Protein AF-A0A2P4S9U7-F1 (afdb_monomer_lite)

Structure (mmCIF, N/CA/C/O backbone):
data_AF-A0A2P4S9U7-F1
#
_entry.id   AF-A0A2P4S9U7-F1
#
loop_
_atom_site.group_PDB
_atom_site.id
_atom_site.type_symbol
_atom_site.label_atom_id
_atom_site.label_alt_id
_atom_site.label_comp_id
_atom_site.label_asym_id
_atom_site.label_entity_id
_atom_site.label_seq_id
_atom_site.pdbx_PDB_ins_code
_atom_site.Cartn_x
_atom_site.Cartn_y
_atom_site.Cartn_z
_atom_site.occupancy
_atom_site.B_iso_or_equiv
_atom_site.auth_seq_id
_atom_site.auth_comp_id
_atom_site.auth_asym_id
_atom_site.auth_atom_id
_atom_site.pdbx_PDB_model_num
ATOM 1 N N . VAL A 1 1 ? 6.142 39.544 -78.683 1.00 61.78 1 VAL A N 1
ATOM 2 C CA . VAL A 1 1 ? 6.592 38.130 -78.631 1.00 61.78 1 VAL A CA 1
ATOM 3 C C . VAL A 1 1 ? 5.536 37.323 -77.888 1.00 61.78 1 VAL A C 1
ATOM 5 O O . VAL A 1 1 ? 4.936 37.855 -76.964 1.00 61.78 1 VAL A O 1
ATOM 8 N N . SER A 1 2 ? 5.211 36.110 -78.340 1.00 65.00 2 SER A N 1
ATOM 9 C CA . SER A 1 2 ? 4.238 35.249 -77.653 1.00 65.00 2 SER A CA 1
ATOM 10 C C . SER A 1 2 ? 4.786 34.786 -76.306 1.00 65.00 2 SER A C 1
ATOM 12 O O . SER A 1 2 ? 5.910 34.309 -76.278 1.00 65.00 2 SER A O 1
ATOM 14 N N . ALA A 1 3 ? 4.012 34.885 -75.218 1.00 68.19 3 ALA A N 1
ATOM 15 C CA . ALA A 1 3 ? 4.440 34.397 -73.903 1.00 68.19 3 ALA A CA 1
ATOM 16 C C . ALA A 1 3 ? 4.827 32.900 -73.924 1.00 68.19 3 ALA A C 1
ATOM 18 O O . ALA A 1 3 ? 5.807 32.520 -73.300 1.00 68.19 3 ALA A O 1
ATOM 19 N N . CYS A 1 4 ? 4.159 32.076 -74.745 1.00 73.50 4 CYS A N 1
ATOM 20 C CA . CYS A 1 4 ? 4.513 30.661 -74.937 1.00 73.50 4 CYS A CA 1
ATOM 21 C C . CYS A 1 4 ? 5.803 30.421 -75.744 1.00 73.50 4 CYS A C 1
ATOM 23 O O . CYS A 1 4 ? 6.251 29.287 -75.830 1.00 73.50 4 CYS A O 1
ATOM 25 N N . ALA A 1 5 ? 6.407 31.450 -76.351 1.00 74.81 5 ALA A N 1
ATOM 26 C CA . ALA A 1 5 ? 7.703 31.310 -77.026 1.00 74.81 5 ALA A CA 1
ATOM 27 C C . ALA A 1 5 ? 8.886 31.281 -76.038 1.00 74.81 5 ALA A C 1
ATOM 29 O O . ALA A 1 5 ? 10.007 31.007 -76.451 1.00 74.81 5 ALA A O 1
ATOM 30 N N . LEU A 1 6 ? 8.635 31.582 -74.758 1.00 76.19 6 LEU A N 1
ATOM 31 C CA . LEU A 1 6 ? 9.617 31.542 -73.670 1.00 76.19 6 LEU A CA 1
ATOM 32 C C . LEU A 1 6 ? 9.551 30.236 -72.856 1.00 76.19 6 LEU A C 1
ATOM 34 O O . LEU A 1 6 ? 10.190 30.161 -71.817 1.00 76.19 6 LEU A O 1
ATOM 38 N N . ASP A 1 7 ? 8.761 29.256 -73.314 1.00 74.38 7 ASP A N 1
ATOM 39 C CA . ASP A 1 7 ? 8.493 27.969 -72.651 1.00 74.38 7 ASP A CA 1
ATOM 40 C C . ASP A 1 7 ? 8.272 28.076 -71.124 1.00 74.38 7 ASP A C 1
ATOM 42 O O . ASP A 1 7 ? 9.051 27.556 -70.329 1.00 74.38 7 ASP A O 1
ATOM 46 N N . PRO A 1 8 ? 7.226 28.804 -70.683 1.00 79.75 8 PRO A N 1
ATOM 47 C CA . PRO A 1 8 ? 7.008 29.099 -69.266 1.00 79.75 8 PRO A CA 1
ATOM 48 C C . PRO A 1 8 ? 6.486 27.907 -68.442 1.00 79.75 8 PRO A C 1
ATOM 50 O O . PRO A 1 8 ? 6.255 28.065 -67.246 1.00 79.75 8 PRO A O 1
ATOM 53 N N . CYS A 1 9 ? 6.238 26.747 -69.058 1.00 82.19 9 CYS A N 1
ATOM 54 C CA . CYS A 1 9 ? 5.673 25.569 -68.400 1.00 82.19 9 CYS A CA 1
ATOM 55 C C . CYS A 1 9 ? 6.783 24.555 -68.089 1.00 82.19 9 CYS A C 1
ATOM 57 O O . CYS A 1 9 ? 7.509 24.128 -68.983 1.00 82.19 9 CYS A O 1
ATOM 59 N N . GLU A 1 10 ? 6.902 24.122 -66.835 1.00 79.06 10 GLU A N 1
ATOM 60 C CA . GLU A 1 10 ? 7.892 23.119 -66.442 1.00 79.06 10 GLU A CA 1
ATOM 61 C C . GLU A 1 10 ? 7.438 21.686 -66.791 1.00 79.06 10 GLU A C 1
ATOM 63 O O . GLU A 1 10 ? 6.287 21.424 -67.148 1.00 79.06 10 GLU A O 1
ATOM 68 N N . HIS A 1 11 ? 8.365 20.724 -66.707 1.00 75.12 11 HIS A N 1
ATOM 69 C CA . HIS A 1 11 ? 8.090 19.281 -66.816 1.00 75.12 11 HIS A CA 1
ATOM 70 C C . HIS A 1 11 ? 7.340 18.832 -68.088 1.00 75.12 11 HIS A C 1
ATOM 72 O O . HIS A 1 11 ? 6.554 17.886 -68.049 1.00 75.12 11 HIS A O 1
ATOM 78 N N . ARG A 1 12 ? 7.636 19.455 -69.239 1.00 74.94 12 ARG A N 1
ATOM 79 C CA . ARG A 1 12 ? 7.003 19.171 -70.547 1.00 74.94 12 ARG A CA 1
ATOM 80 C C . ARG A 1 12 ? 5.495 19.477 -70.585 1.00 74.94 12 ARG A C 1
ATOM 82 O O . ARG A 1 12 ? 4.759 18.818 -71.318 1.00 74.94 12 ARG A O 1
ATOM 89 N N . GLY A 1 13 ? 5.037 20.459 -69.806 1.00 77.62 13 GLY A N 1
ATOM 90 C CA . GLY A 1 13 ? 3.688 21.016 -69.927 1.00 77.62 13 GLY A CA 1
ATOM 91 C C . GLY A 1 13 ? 3.493 21.777 -71.242 1.00 77.62 13 GLY A C 1
ATOM 92 O O . GLY A 1 13 ? 4.374 22.510 -71.681 1.00 77.62 13 GLY A O 1
ATOM 93 N N . GLY A 1 14 ? 2.341 21.612 -71.893 1.00 84.88 14 GLY A N 1
ATOM 94 C CA . GLY A 1 14 ? 2.021 22.324 -73.132 1.00 84.88 14 GLY A CA 1
ATOM 95 C C . GLY A 1 14 ? 1.530 23.745 -72.852 1.00 84.88 14 GLY A C 1
ATOM 96 O O . GLY A 1 14 ? 0.524 23.920 -72.170 1.00 84.88 14 GLY A O 1
ATOM 97 N N . CYS A 1 15 ? 2.195 24.777 -73.378 1.00 84.06 15 CYS A N 1
ATOM 98 C CA . CYS A 1 15 ? 1.729 26.161 -73.227 1.00 84.06 15 CYS A CA 1
ATOM 99 C C . CYS A 1 15 ? 0.629 26.493 -74.242 1.00 84.06 15 CYS A C 1
ATOM 101 O O . CYS A 1 15 ? 0.868 26.495 -75.452 1.00 84.06 15 CYS A O 1
ATOM 103 N N . VAL A 1 16 ? -0.566 26.844 -73.757 1.00 84.31 16 VAL A N 1
ATOM 104 C CA . VAL A 1 16 ? -1.717 27.193 -74.601 1.00 84.31 16 VAL A CA 1
ATOM 105 C C . VAL A 1 16 ? -2.163 28.623 -74.312 1.00 84.31 16 VAL A C 1
ATOM 107 O O . VAL A 1 16 ? -2.317 29.036 -73.162 1.00 84.31 16 VAL A O 1
ATOM 110 N N . ARG A 1 17 ? -2.393 29.424 -75.358 1.00 80.12 17 ARG A N 1
ATOM 111 C CA . ARG A 1 17 ? -2.906 30.793 -75.198 1.00 80.12 17 ARG A CA 1
ATOM 112 C C . ARG A 1 17 ? -4.376 30.768 -74.787 1.00 80.12 17 ARG A C 1
ATOM 114 O O . ARG A 1 17 ? -5.203 30.196 -75.490 1.00 80.12 17 ARG A O 1
ATOM 121 N N . ARG A 1 18 ? -4.712 31.439 -73.682 1.00 80.38 18 ARG A N 1
ATOM 122 C CA . ARG A 1 18 ? -6.076 31.504 -73.144 1.00 80.38 18 ARG A CA 1
ATOM 123 C C . ARG A 1 18 ? -6.386 32.945 -72.747 1.00 80.38 18 ARG A C 1
ATOM 125 O O . ARG A 1 18 ? -5.830 33.464 -71.785 1.00 80.38 18 ARG A O 1
ATOM 132 N N . ALA A 1 19 ? -7.281 33.586 -73.498 1.00 72.69 19 ALA A N 1
ATOM 133 C CA . ALA A 1 19 ? -7.570 35.021 -73.389 1.00 72.69 19 ALA A CA 1
ATOM 134 C C . ALA A 1 19 ? -8.212 35.454 -72.051 1.00 72.69 19 ALA A C 1
ATOM 136 O O . ALA A 1 19 ? -8.248 36.642 -71.761 1.00 72.69 19 ALA A O 1
ATOM 137 N N . GLY A 1 20 ? -8.693 34.505 -71.237 1.00 69.75 20 GLY A N 1
ATOM 138 C CA . GLY A 1 20 ? -9.265 34.754 -69.906 1.00 69.75 20 GLY A CA 1
ATOM 139 C C . GLY A 1 20 ? -8.338 34.438 -68.724 1.00 69.75 20 GLY A C 1
ATOM 140 O O . GLY A 1 20 ? -8.774 34.532 -67.583 1.00 69.75 20 GLY A O 1
ATOM 141 N N . ALA A 1 21 ? -7.090 34.022 -68.967 1.00 71.00 21 ALA A N 1
ATOM 142 C CA . ALA A 1 21 ? -6.113 33.762 -67.909 1.00 71.00 21 ALA A CA 1
ATOM 143 C C . ALA A 1 21 ? -5.333 35.048 -67.564 1.00 71.00 21 ALA A C 1
ATOM 145 O O . ALA A 1 21 ? -5.054 35.834 -68.472 1.00 71.00 21 ALA A O 1
ATOM 146 N N . PRO A 1 22 ? -4.919 35.261 -66.299 1.00 68.69 22 PRO A N 1
ATOM 147 C CA . PRO A 1 22 ? -4.288 36.509 -65.841 1.00 68.69 22 PRO A CA 1
ATOM 148 C C . PRO A 1 22 ? -3.007 36.892 -66.604 1.00 68.69 22 PRO A C 1
ATOM 150 O O . PRO A 1 22 ? -2.646 38.064 -66.649 1.00 68.69 22 PRO A O 1
ATOM 153 N N . HIS A 1 23 ? -2.348 35.925 -67.249 1.00 71.00 23 HIS A N 1
ATOM 154 C CA . HIS A 1 23 ? -1.139 36.136 -68.052 1.00 71.00 23 HIS A CA 1
ATOM 155 C C . HIS A 1 23 ? -1.340 35.868 -69.558 1.00 71.00 23 HIS A C 1
ATOM 157 O O . HIS A 1 23 ? -0.377 35.865 -70.322 1.00 71.00 23 HIS A O 1
ATOM 163 N N . GLY A 1 24 ? -2.581 35.651 -70.017 1.00 77.75 24 GLY A N 1
ATOM 164 C CA . GLY A 1 24 ? -2.919 35.397 -71.428 1.00 77.75 24 GLY A CA 1
ATOM 165 C C . GLY A 1 24 ? -2.530 34.007 -71.961 1.00 77.75 24 GLY A C 1
ATOM 166 O O . GLY A 1 24 ? -2.751 33.707 -73.140 1.00 77.75 24 GLY A O 1
ATOM 167 N N . TYR A 1 25 ? -1.972 33.143 -71.112 1.00 82.00 25 TYR A N 1
ATOM 168 C CA . TYR A 1 25 ? -1.661 31.739 -71.386 1.00 82.00 25 TYR A CA 1
ATOM 169 C C . TYR A 1 25 ? -1.958 30.869 -70.156 1.00 82.00 25 TYR A C 1
ATOM 171 O O . TYR A 1 25 ? -2.094 31.384 -69.046 1.00 82.00 25 TYR A O 1
ATOM 179 N N . ALA A 1 26 ? -2.092 29.564 -70.369 1.00 82.62 26 ALA A N 1
ATOM 180 C CA . ALA A 1 26 ? -2.220 28.545 -69.335 1.00 82.62 26 ALA A CA 1
ATOM 181 C C . ALA A 1 26 ? -1.410 27.305 -69.743 1.00 82.62 26 ALA A C 1
ATOM 183 O O . ALA A 1 26 ? -1.339 26.981 -70.931 1.00 82.62 26 ALA A O 1
ATOM 184 N N . CYS A 1 27 ? -0.808 26.627 -68.768 1.00 84.81 27 CYS A N 1
ATOM 185 C CA . CYS A 1 27 ? -0.063 25.391 -68.987 1.00 84.81 27 CYS A CA 1
ATOM 186 C C . CYS A 1 27 ? -0.989 24.170 -68.879 1.00 84.81 27 CYS A C 1
ATOM 188 O O . CYS A 1 27 ? -1.748 24.040 -67.919 1.00 84.81 27 CYS A O 1
ATOM 190 N N . GLU A 1 28 ? -0.935 23.272 -69.861 1.00 84.75 28 GLU A N 1
ATOM 191 C CA . GLU A 1 28 ? -1.572 21.955 -69.815 1.00 84.75 28 GLU A CA 1
ATOM 192 C C . GLU A 1 28 ? -0.561 20.927 -69.307 1.00 84.75 28 GLU A C 1
ATOM 194 O O . GLU A 1 28 ? 0.400 20.578 -69.998 1.00 84.75 28 GLU A O 1
ATOM 199 N N . CYS A 1 29 ? -0.759 20.470 -68.071 1.00 80.31 29 CYS A N 1
ATOM 200 C CA . CYS A 1 29 ? 0.184 19.585 -67.398 1.00 80.31 29 CYS A CA 1
ATOM 201 C C . CYS A 1 29 ? -0.005 18.114 -67.804 1.00 80.31 29 CYS A C 1
ATOM 203 O O . CYS A 1 29 ? -1.145 17.648 -67.896 1.00 80.31 29 CYS A O 1
ATOM 205 N N . PRO A 1 30 ? 1.089 17.355 -68.015 1.00 77.88 30 PRO A N 1
ATOM 206 C CA . PRO A 1 30 ? 1.024 15.913 -68.234 1.00 77.88 30 PRO A CA 1
ATOM 207 C C . PRO A 1 30 ? 0.534 15.173 -66.978 1.00 77.88 30 PRO A C 1
ATOM 209 O O . PRO A 1 30 ? 0.610 15.692 -65.862 1.00 77.88 30 PRO A O 1
ATOM 212 N N . GLN A 1 31 ? 0.039 13.937 -67.148 1.00 70.56 31 GLN A N 1
ATOM 213 C CA . GLN A 1 31 ? -0.432 13.119 -66.023 1.00 70.56 31 GLN A CA 1
ATOM 214 C C . GLN A 1 31 ? 0.657 13.000 -64.949 1.00 70.56 31 GLN A C 1
ATOM 216 O O . GLN A 1 31 ? 1.774 12.574 -65.235 1.00 70.56 31 GLN A O 1
ATOM 221 N N . GLY A 1 32 ? 0.321 13.385 -63.717 1.00 68.25 32 GLY A N 1
ATOM 222 C CA . GLY A 1 32 ? 1.254 13.366 -62.593 1.00 68.25 32 GLY A CA 1
ATOM 223 C C . GLY A 1 32 ? 1.879 14.719 -62.238 1.00 68.25 32 GLY A C 1
ATOM 224 O O . GLY A 1 32 ? 2.687 14.749 -61.313 1.00 68.25 32 GLY A O 1
ATOM 225 N N . TYR A 1 33 ? 1.492 15.823 -62.891 1.00 74.94 33 TYR A N 1
ATOM 226 C CA . TYR A 1 33 ? 1.918 17.183 -62.535 1.00 74.94 33 TYR A CA 1
ATOM 227 C C . TYR A 1 33 ? 0.733 18.159 -62.445 1.00 74.94 33 TYR A C 1
ATOM 229 O O . TYR A 1 33 ? -0.238 18.035 -63.190 1.00 74.94 33 TYR A O 1
ATOM 237 N N . PHE A 1 34 ? 0.793 19.125 -61.529 1.00 72.38 34 PHE A N 1
ATOM 238 C CA . PHE A 1 34 ? -0.237 20.140 -61.300 1.00 72.38 34 PHE A CA 1
ATOM 239 C C . PHE A 1 34 ? 0.382 21.478 -60.855 1.00 72.38 34 PHE A C 1
ATOM 241 O O . PHE A 1 34 ? 1.549 21.534 -60.476 1.00 72.38 34 PHE A O 1
ATOM 248 N N . GLY A 1 35 ? -0.407 22.554 -60.904 1.00 74.19 35 GLY A N 1
ATOM 249 C CA . GLY A 1 35 ? 0.035 23.927 -60.626 1.00 74.19 35 GLY A CA 1
ATOM 250 C C . GLY A 1 35 ? -0.074 24.838 -61.860 1.00 74.19 35 GLY A C 1
ATOM 251 O O . GLY A 1 35 ? -0.248 24.330 -62.971 1.00 74.19 35 GLY A O 1
ATOM 252 N N . PRO A 1 36 ? -0.050 26.175 -61.697 1.00 76.44 36 PRO A N 1
ATOM 253 C CA . PRO A 1 36 ? -0.144 27.142 -62.797 1.00 76.44 36 PRO A CA 1
ATOM 254 C C . PRO A 1 36 ? 0.931 26.978 -63.885 1.00 76.44 36 PRO A C 1
ATOM 256 O O . PRO A 1 36 ? 0.667 27.338 -65.034 1.00 76.44 36 PRO A O 1
ATOM 259 N N . TYR A 1 37 ? 2.089 26.406 -63.547 1.00 80.12 37 TYR A N 1
ATOM 260 C CA . TYR A 1 37 ? 3.218 26.158 -64.448 1.00 80.12 37 TYR A CA 1
ATOM 261 C C . TYR A 1 37 ? 3.628 24.678 -64.514 1.00 80.12 37 TYR A C 1
ATOM 263 O O . TYR A 1 37 ? 4.683 24.365 -65.060 1.00 80.12 37 TYR A O 1
ATOM 271 N N . CYS A 1 38 ? 2.804 23.758 -63.999 1.00 77.94 38 CYS A N 1
ATOM 272 C CA . CYS A 1 38 ? 3.128 22.327 -63.880 1.00 77.94 38 CYS A CA 1
ATOM 273 C C . CYS A 1 38 ? 4.345 22.040 -62.980 1.00 77.94 38 CYS A C 1
ATOM 275 O O . CYS A 1 38 ? 5.111 21.098 -63.205 1.00 77.94 38 CYS A O 1
ATOM 277 N N . GLU A 1 39 ? 4.515 22.859 -61.946 1.00 75.50 39 GLU A N 1
ATOM 278 C CA . GLU A 1 39 ? 5.648 22.840 -61.022 1.00 75.50 39 GLU A CA 1
ATOM 279 C C . GLU A 1 39 ? 5.570 21.717 -59.968 1.00 75.50 39 GLU A C 1
ATOM 281 O O . GLU A 1 39 ? 6.591 21.294 -59.423 1.00 75.50 39 GLU A O 1
ATOM 286 N N . HIS A 1 40 ? 4.374 21.201 -59.659 1.00 66.88 40 HIS A N 1
ATOM 287 C CA . HIS A 1 40 ? 4.179 20.229 -58.582 1.00 66.88 40 HIS A CA 1
ATOM 288 C C . HIS A 1 40 ? 3.911 18.829 -59.125 1.00 66.88 40 HIS A C 1
ATOM 290 O O . HIS A 1 40 ? 3.043 18.636 -59.967 1.00 66.88 40 HIS A O 1
ATOM 296 N N . ARG A 1 41 ? 4.619 17.822 -58.604 1.00 69.50 41 ARG A N 1
ATOM 297 C CA . ARG A 1 41 ? 4.393 16.405 -58.924 1.00 69.50 41 ARG A CA 1
ATOM 298 C C . ARG A 1 41 ? 3.31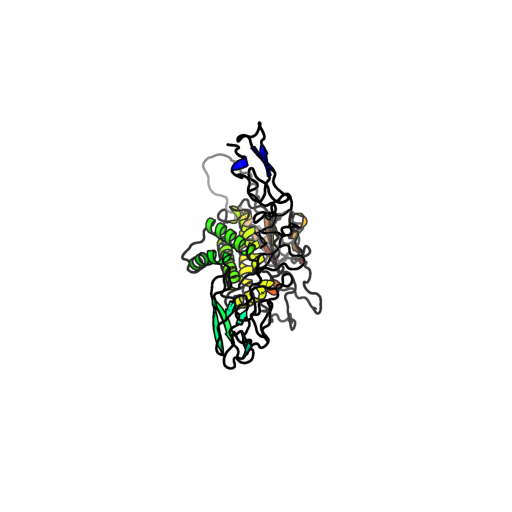3 15.817 -58.006 1.00 69.50 41 ARG A C 1
ATOM 300 O O . ARG A 1 41 ? 3.351 16.033 -56.799 1.00 69.50 41 ARG A O 1
ATOM 307 N N . VAL A 1 42 ? 2.387 15.040 -58.568 1.00 61.03 42 VAL A N 1
ATOM 308 C CA . VAL A 1 42 ? 1.269 14.374 -57.862 1.00 61.03 42 VAL A CA 1
ATOM 309 C C . VAL A 1 42 ? 1.763 13.302 -56.875 1.00 61.03 42 VAL A C 1
ATOM 311 O O . VAL A 1 42 ? 1.090 13.019 -55.892 1.00 61.03 42 VAL A O 1
ATOM 314 N N . ASP A 1 43 ? 2.973 12.770 -57.063 1.00 59.19 43 ASP A N 1
ATOM 315 C CA . ASP A 1 43 ? 3.573 11.726 -56.215 1.00 59.19 43 ASP A CA 1
ATOM 316 C C . ASP A 1 43 ? 4.146 12.228 -54.871 1.00 59.19 43 ASP A C 1
ATOM 318 O O . ASP A 1 43 ? 5.061 11.602 -54.332 1.00 59.19 43 ASP A O 1
ATOM 322 N N . GLN A 1 44 ? 3.687 13.351 -54.306 1.00 60.50 44 GLN A N 1
ATOM 323 C CA . GLN A 1 44 ? 4.059 13.662 -52.921 1.00 60.50 44 GLN A CA 1
ATOM 324 C C . GLN A 1 44 ? 3.157 12.871 -51.964 1.00 60.50 44 GLN A C 1
ATOM 326 O O . GLN A 1 44 ? 1.969 13.179 -51.858 1.00 60.50 44 GLN A O 1
ATOM 331 N N . PRO A 1 45 ? 3.682 11.850 -51.251 1.00 68.12 45 PRO A N 1
ATOM 332 C CA . PRO A 1 45 ? 2.917 11.190 -50.205 1.00 68.12 45 PRO A CA 1
ATOM 333 C C . PRO A 1 45 ? 2.490 12.222 -49.159 1.00 68.12 45 PRO A C 1
ATOM 335 O O . PRO A 1 45 ? 3.234 13.159 -48.862 1.00 68.12 45 PRO A O 1
ATOM 338 N N . CYS A 1 46 ? 1.296 12.034 -48.592 1.00 71.50 46 CYS A N 1
ATOM 339 C CA . CYS A 1 46 ? 0.731 12.926 -47.585 1.00 71.50 46 CYS A CA 1
ATOM 340 C C . CYS A 1 46 ? 1.755 13.317 -46.501 1.00 71.50 46 CYS A C 1
ATOM 342 O O . CYS A 1 46 ? 2.547 12.459 -46.072 1.00 71.50 46 CYS A O 1
ATOM 344 N N . PRO A 1 47 ? 1.710 14.569 -45.999 1.00 78.25 47 PRO A N 1
ATOM 345 C CA . PRO A 1 47 ? 2.625 15.057 -44.968 1.00 78.25 47 PRO A CA 1
ATOM 346 C C . PRO A 1 47 ? 2.617 14.176 -43.705 1.00 78.25 47 PRO A C 1
ATOM 348 O O . PRO A 1 47 ? 1.741 13.329 -43.505 1.00 78.25 47 PRO A O 1
ATOM 351 N N . ARG A 1 48 ? 3.630 14.324 -42.843 1.00 79.38 48 ARG A N 1
ATOM 352 C CA . ARG A 1 48 ? 3.718 13.570 -41.575 1.00 79.38 48 ARG A CA 1
ATOM 353 C C . ARG A 1 48 ? 2.452 13.769 -40.735 1.00 79.38 48 ARG A C 1
ATOM 355 O O . ARG A 1 48 ? 1.947 14.884 -40.657 1.00 79.38 48 ARG A O 1
ATOM 362 N N . GLY A 1 49 ? 1.926 12.693 -40.162 1.00 80.25 49 GLY A N 1
ATOM 363 C CA . GLY A 1 49 ? 0.645 12.667 -39.453 1.00 80.25 49 GLY A CA 1
ATOM 364 C C . GLY A 1 49 ? -0.601 12.625 -40.346 1.00 80.25 49 GLY A C 1
ATOM 365 O O . GLY A 1 49 ? -1.707 12.703 -39.821 1.00 80.25 49 GLY A O 1
ATOM 366 N N . TRP A 1 50 ? -0.451 12.494 -41.670 1.00 84.25 50 TRP A N 1
ATOM 367 C CA . TRP A 1 50 ? -1.559 12.368 -42.626 1.00 84.25 50 TRP A CA 1
ATOM 368 C C . TRP A 1 50 ? -1.435 11.100 -43.482 1.00 84.25 50 TRP A C 1
ATOM 370 O O . TRP A 1 50 ? -0.323 10.654 -43.783 1.00 84.25 50 TRP A O 1
ATOM 380 N N . TRP A 1 51 ? -2.567 10.539 -43.906 1.00 85.56 51 TRP A N 1
ATOM 381 C CA . TRP A 1 51 ? -2.666 9.320 -44.718 1.00 85.56 51 TRP A CA 1
ATOM 382 C C . TRP A 1 51 ? -3.797 9.409 -45.753 1.00 85.56 51 TRP A C 1
ATOM 384 O O . TRP A 1 51 ? -4.694 10.236 -45.616 1.00 85.56 51 TRP A O 1
ATOM 394 N N . GLY A 1 52 ? -3.756 8.564 -46.784 1.00 76.62 52 GLY A N 1
ATOM 395 C CA . GLY A 1 52 ? -4.756 8.509 -47.856 1.00 76.62 52 GLY A CA 1
ATOM 396 C C . GLY A 1 52 ? -4.204 8.885 -49.236 1.00 76.62 52 GLY A C 1
ATOM 397 O O . GLY A 1 52 ? -3.171 9.531 -49.366 1.00 76.62 52 GLY A O 1
ATOM 398 N N . HIS A 1 53 ? -4.887 8.450 -50.291 1.00 70.00 53 HIS A N 1
ATOM 399 C CA . HIS A 1 53 ? -4.636 8.858 -51.676 1.00 70.00 53 HIS A CA 1
ATOM 400 C C . HIS A 1 53 ? -5.954 8.721 -52.455 1.00 70.00 53 HIS A C 1
ATOM 402 O O . HIS A 1 53 ? -6.582 7.665 -52.341 1.00 70.00 53 HIS A O 1
ATOM 408 N N . PRO A 1 54 ? -6.407 9.722 -53.241 1.00 67.50 54 PRO A N 1
ATOM 409 C CA . PRO A 1 54 ? -5.751 10.987 -53.611 1.00 67.50 54 PRO A CA 1
ATOM 410 C C . PRO A 1 54 ? -6.018 12.171 -52.656 1.00 67.50 54 PRO A C 1
ATOM 412 O O . PRO A 1 54 ? -5.464 13.250 -52.848 1.00 67.50 54 PRO A O 1
ATOM 415 N N . THR A 1 55 ? -6.850 11.996 -51.624 1.00 73.06 55 THR A N 1
ATOM 416 C CA . THR A 1 55 ? -7.111 13.012 -50.586 1.00 73.06 55 THR A CA 1
ATOM 417 C C . THR A 1 55 ? -6.523 12.556 -49.255 1.00 73.06 55 THR A C 1
ATOM 419 O O . THR A 1 55 ? -6.761 11.429 -48.826 1.00 73.06 55 THR A O 1
ATOM 422 N N . CYS A 1 56 ? -5.760 13.432 -48.603 1.00 78.19 56 CYS A N 1
ATOM 423 C CA . CYS A 1 56 ? -5.117 13.150 -47.323 1.00 78.19 56 CYS A CA 1
ATOM 424 C C . CYS A 1 56 ? -6.049 13.479 -46.144 1.00 78.19 56 CYS A C 1
ATOM 426 O O . CYS A 1 56 ? -6.566 14.592 -46.062 1.00 78.19 56 CYS A O 1
ATOM 428 N N . GLY A 1 57 ? -6.209 12.547 -45.204 1.00 81.25 57 GLY A N 1
ATOM 429 C CA . GLY A 1 57 ? -6.850 12.743 -43.899 1.00 81.25 57 GLY A CA 1
ATOM 430 C C . GLY A 1 57 ? -5.849 12.622 -42.737 1.00 81.25 57 GLY A C 1
ATOM 431 O O . GLY A 1 57 ? -4.765 12.062 -42.921 1.00 81.25 57 GLY A O 1
ATOM 432 N N . PRO A 1 58 ? -6.161 13.155 -41.543 1.00 87.25 58 PRO A N 1
ATOM 433 C CA . PRO A 1 58 ? -5.276 13.061 -40.384 1.00 87.25 58 PRO A CA 1
ATOM 434 C C . PRO A 1 58 ? -5.214 11.628 -39.824 1.00 87.25 58 PRO A C 1
ATOM 436 O O . PRO A 1 58 ? -6.208 10.902 -39.810 1.00 87.25 58 PRO A O 1
ATOM 439 N N . CYS A 1 59 ? -4.045 11.224 -39.325 1.00 86.56 59 CYS A N 1
ATOM 440 C CA . CYS A 1 59 ? -3.862 9.994 -38.554 1.00 86.56 59 CYS A CA 1
ATOM 441 C C . CYS A 1 59 ? -4.444 10.177 -37.142 1.00 86.56 59 CYS A C 1
ATOM 443 O O . CYS A 1 59 ? -4.018 11.060 -36.400 1.00 86.56 59 CYS A O 1
ATOM 445 N N . SER A 1 60 ? -5.387 9.328 -36.732 1.00 86.25 60 SER A N 1
ATOM 446 C CA . SER A 1 60 ? -5.980 9.359 -35.383 1.00 86.25 60 SER A CA 1
ATOM 447 C C . SER A 1 60 ? -5.249 8.424 -34.409 1.00 86.25 60 SER A C 1
ATOM 449 O O . SER A 1 60 ? -5.865 7.553 -33.798 1.00 86.25 60 SER A O 1
ATOM 451 N N . CYS A 1 61 ? -3.928 8.581 -34.278 1.00 87.00 61 CYS A N 1
ATOM 452 C CA . CYS A 1 61 ? -3.100 7.746 -33.401 1.00 87.00 61 CYS A CA 1
ATOM 453 C C . CYS A 1 61 ? -2.894 8.389 -32.025 1.00 87.00 61 CYS A C 1
ATOM 455 O O . CYS A 1 61 ? -2.531 9.561 -31.919 1.00 87.00 61 CYS A O 1
ATOM 457 N N . ASP A 1 62 ? -3.089 7.611 -30.958 1.00 87.94 62 ASP A N 1
ATOM 458 C CA . ASP A 1 62 ? -2.950 8.096 -29.584 1.00 87.94 62 ASP A CA 1
ATOM 459 C C . ASP A 1 62 ? -1.482 8.080 -29.125 1.00 87.94 62 ASP A C 1
ATOM 461 O O . ASP A 1 62 ? -0.963 7.087 -28.611 1.00 87.94 62 ASP A O 1
ATOM 465 N N . VAL A 1 63 ? -0.800 9.212 -29.287 1.00 87.62 63 VAL A N 1
ATOM 466 C CA . VAL A 1 63 ? 0.606 9.372 -28.880 1.00 87.62 63 VAL A CA 1
ATOM 467 C C . VAL A 1 63 ? 0.827 9.191 -27.375 1.00 87.62 63 VAL A C 1
ATOM 469 O O . VAL A 1 63 ? 1.927 8.821 -26.964 1.00 87.62 63 VAL A O 1
ATOM 472 N N . THR A 1 64 ? -0.197 9.402 -26.537 1.00 87.50 64 THR A N 1
ATOM 473 C CA . THR A 1 64 ? -0.074 9.228 -25.077 1.00 87.50 64 THR A CA 1
ATOM 474 C C . THR A 1 64 ? 0.078 7.760 -24.693 1.00 87.50 64 THR A C 1
ATOM 476 O O . THR A 1 64 ? 0.716 7.435 -23.694 1.00 87.50 64 THR A O 1
ATOM 479 N N . LYS A 1 65 ? -0.435 6.866 -25.542 1.00 86.81 65 LYS A N 1
ATOM 480 C CA . LYS A 1 65 ? -0.352 5.413 -25.392 1.00 86.81 65 LYS A CA 1
ATOM 481 C C . LYS A 1 65 ? 0.859 4.805 -26.103 1.00 86.81 65 LYS A C 1
ATOM 483 O O . LYS A 1 65 ? 0.915 3.589 -26.250 1.00 86.81 65 LYS A O 1
ATOM 488 N N . GLY A 1 66 ? 1.820 5.620 -26.548 1.00 87.06 66 GLY A N 1
ATOM 489 C CA . GLY A 1 66 ? 3.066 5.155 -27.170 1.00 87.06 66 GLY A CA 1
ATOM 490 C C . GLY A 1 66 ? 2.958 4.802 -28.660 1.00 87.06 66 GLY A C 1
ATOM 491 O O . GLY A 1 66 ? 3.872 4.179 -29.208 1.00 87.06 66 GLY A O 1
ATOM 492 N N . PHE A 1 67 ? 1.863 5.184 -29.324 1.00 89.69 67 PHE A N 1
ATOM 493 C CA . PHE A 1 67 ? 1.749 5.058 -30.776 1.00 89.69 67 PHE A CA 1
ATOM 494 C C . PHE A 1 67 ? 2.582 6.118 -31.492 1.00 89.69 67 PHE A C 1
ATOM 496 O O . PHE A 1 67 ? 2.809 7.221 -30.987 1.00 89.69 67 PHE A O 1
ATOM 503 N N . ASP A 1 68 ? 3.039 5.766 -32.686 1.00 88.00 68 ASP A N 1
ATOM 504 C CA . ASP A 1 68 ? 3.696 6.703 -33.577 1.00 88.00 68 ASP A CA 1
ATOM 505 C C . ASP A 1 68 ? 2.658 7.684 -34.159 1.00 88.00 68 ASP A C 1
ATOM 507 O O . ASP A 1 68 ? 1.566 7.251 -34.545 1.00 88.00 68 ASP A O 1
ATOM 511 N N . PRO A 1 69 ? 2.952 8.996 -34.221 1.00 86.81 69 PRO A N 1
ATOM 512 C CA . PRO A 1 69 ? 2.069 9.958 -34.879 1.00 86.81 69 PRO A CA 1
ATOM 513 C C . PRO A 1 69 ? 1.926 9.696 -36.389 1.00 86.81 69 PRO A C 1
ATOM 515 O O . PRO A 1 69 ? 0.925 10.102 -36.981 1.00 86.81 69 PRO A O 1
ATOM 518 N N . ASP A 1 70 ? 2.891 9.016 -37.019 1.00 87.06 70 ASP A N 1
ATOM 519 C CA . ASP A 1 70 ? 2.839 8.617 -38.422 1.00 87.06 70 ASP A CA 1
ATOM 520 C C . ASP A 1 70 ? 2.198 7.227 -38.586 1.00 87.06 70 ASP A C 1
ATOM 522 O O . ASP A 1 70 ? 2.812 6.180 -38.340 1.00 87.06 70 ASP A O 1
ATOM 526 N N . CYS A 1 71 ? 0.961 7.221 -39.085 1.00 85.75 71 CYS A N 1
ATOM 527 C CA . CYS A 1 71 ? 0.245 6.011 -39.472 1.00 85.75 71 CYS A CA 1
ATOM 528 C C . CYS A 1 71 ? 0.617 5.525 -40.882 1.00 85.75 71 CYS A C 1
ATOM 530 O O . CYS A 1 71 ? 1.272 6.220 -41.669 1.00 85.75 71 CYS A O 1
ATOM 532 N N . ASN A 1 72 ? 0.203 4.302 -41.208 1.00 85.88 72 ASN A N 1
ATOM 533 C CA . ASN A 1 72 ? 0.394 3.729 -42.532 1.00 85.88 72 ASN A CA 1
ATOM 534 C C . ASN A 1 72 ? -0.289 4.603 -43.604 1.00 85.88 72 ASN A C 1
ATOM 536 O O . ASN A 1 72 ? -1.479 4.899 -43.516 1.00 85.88 72 ASN A O 1
ATOM 540 N N . LYS A 1 73 ? 0.464 5.009 -44.634 1.00 80.12 73 LYS A N 1
ATOM 541 C CA . LYS A 1 73 ? 0.027 5.995 -45.635 1.00 80.12 73 LYS A CA 1
ATOM 542 C C . LYS A 1 73 ? -1.136 5.524 -46.509 1.00 80.12 73 LYS A C 1
ATOM 544 O O . LYS A 1 73 ? -1.865 6.371 -47.015 1.00 80.12 73 LYS A O 1
ATOM 549 N N . THR A 1 74 ? -1.324 4.215 -46.672 1.00 78.88 74 THR A N 1
ATOM 550 C CA . THR A 1 74 ? -2.403 3.642 -47.492 1.00 78.88 74 THR A CA 1
ATOM 551 C C . THR A 1 74 ? -3.597 3.169 -46.670 1.00 78.88 74 THR A C 1
ATOM 553 O O . THR A 1 74 ? -4.729 3.334 -47.114 1.00 78.88 74 THR A O 1
ATOM 556 N N . THR A 1 75 ? -3.371 2.600 -45.482 1.00 80.81 75 THR A N 1
ATOM 557 C CA . THR A 1 75 ? -4.436 1.986 -44.664 1.00 80.81 75 THR A CA 1
ATOM 558 C C . THR A 1 75 ? -4.885 2.841 -43.481 1.00 80.81 75 THR A C 1
ATOM 560 O O . THR A 1 75 ? -5.931 2.561 -42.904 1.00 80.81 75 THR A O 1
ATOM 563 N N . GLY A 1 76 ? -4.102 3.849 -43.088 1.00 81.25 76 GLY A N 1
ATOM 564 C CA . GLY A 1 76 ? -4.367 4.663 -41.898 1.00 81.25 76 GLY A CA 1
ATOM 565 C C . GLY A 1 76 ? -4.065 3.961 -40.575 1.00 81.25 76 GLY A C 1
ATOM 566 O O . GLY A 1 76 ? -4.341 4.507 -39.510 1.00 81.25 76 GLY A O 1
ATOM 567 N N . GLU A 1 77 ? -3.493 2.755 -40.617 1.00 85.69 77 GLU A N 1
ATOM 568 C CA . GLU A 1 77 ? -3.235 1.950 -39.426 1.00 85.69 77 GLU A CA 1
ATOM 569 C C . GLU A 1 77 ? -2.102 2.536 -38.568 1.00 85.69 77 GLU A C 1
ATOM 571 O O . GLU A 1 77 ? -1.008 2.833 -39.060 1.00 85.69 77 GLU A O 1
ATOM 576 N N . CYS A 1 78 ? -2.365 2.693 -37.269 1.00 87.75 78 CYS A N 1
ATOM 577 C CA . CYS A 1 78 ? -1.404 3.194 -36.292 1.00 87.75 78 CYS A CA 1
ATOM 578 C C . CYS A 1 78 ? -0.442 2.092 -35.847 1.00 87.75 78 CYS A C 1
ATOM 580 O O . CYS A 1 78 ? -0.860 1.039 -35.365 1.00 87.75 78 CYS A O 1
ATOM 582 N N . ARG A 1 79 ? 0.856 2.375 -35.930 1.00 88.12 79 ARG A N 1
ATOM 583 C CA . ARG A 1 79 ? 1.922 1.502 -35.426 1.00 88.12 79 ARG A CA 1
ATOM 584 C C . ARG A 1 79 ? 2.488 2.039 -34.120 1.00 88.12 79 ARG A C 1
ATOM 586 O O . ARG A 1 79 ? 2.400 3.233 -33.839 1.00 88.12 79 ARG A O 1
ATOM 593 N N . CYS A 1 80 ? 3.083 1.159 -33.326 1.00 90.12 80 CYS A N 1
ATOM 594 C CA . CYS A 1 80 ? 3.866 1.604 -32.184 1.00 90.12 80 CYS A CA 1
ATOM 595 C C . CYS A 1 80 ? 5.095 2.385 -32.645 1.00 90.12 80 CYS A C 1
ATOM 597 O O . CYS A 1 80 ? 5.651 2.116 -33.713 1.00 90.12 80 CYS A O 1
ATOM 599 N N . LYS A 1 81 ? 5.525 3.334 -31.812 1.00 89.25 81 LYS A N 1
ATOM 600 C CA . LYS A 1 81 ? 6.786 4.048 -32.009 1.00 89.25 81 LYS A CA 1
ATOM 601 C C . LYS A 1 81 ? 7.959 3.062 -32.035 1.00 89.25 81 LYS A C 1
ATOM 603 O O . LYS A 1 81 ? 7.894 1.988 -31.438 1.00 89.25 81 LYS A O 1
ATOM 608 N N . GLU A 1 82 ? 9.066 3.432 -32.675 1.00 87.81 82 GLU A N 1
ATOM 609 C CA . GLU A 1 82 ? 10.295 2.632 -32.616 1.00 87.81 82 GLU A CA 1
ATOM 610 C C . GLU A 1 82 ? 10.689 2.283 -31.169 1.00 87.81 82 GLU A C 1
ATOM 612 O O . GLU A 1 82 ? 10.511 3.075 -30.234 1.00 87.81 82 GLU A O 1
ATOM 617 N N . ASN A 1 83 ? 11.243 1.082 -30.984 1.00 89.69 83 ASN A N 1
ATOM 618 C CA . ASN A 1 83 ? 11.558 0.497 -29.676 1.00 89.69 83 ASN A CA 1
ATOM 619 C C . ASN A 1 83 ? 10.337 0.338 -28.751 1.00 89.69 83 ASN A C 1
ATOM 621 O O . ASN A 1 83 ? 10.507 0.330 -27.533 1.00 89.69 83 ASN A O 1
ATOM 625 N N . HIS A 1 84 ? 9.126 0.216 -29.300 1.00 92.06 84 HIS A N 1
ATOM 626 C CA . HIS A 1 84 ? 7.928 -0.168 -28.557 1.00 92.06 84 HIS A CA 1
ATOM 627 C C . HIS A 1 84 ? 7.263 -1.397 -29.179 1.00 92.06 84 HIS A C 1
ATOM 629 O O . HIS A 1 84 ? 7.420 -1.670 -30.367 1.00 92.06 84 HIS A O 1
ATOM 635 N N . TYR A 1 85 ? 6.491 -2.114 -28.371 1.00 92.38 85 TYR A N 1
ATOM 636 C CA . TYR A 1 85 ? 5.720 -3.285 -28.775 1.00 92.38 85 TYR A CA 1
ATOM 637 C C . TYR A 1 85 ? 4.292 -3.199 -28.233 1.00 92.38 85 TYR A C 1
ATOM 639 O O . TYR A 1 85 ? 4.032 -2.501 -27.250 1.00 92.38 85 TYR A O 1
ATOM 647 N N . ARG A 1 86 ? 3.364 -3.913 -28.870 1.00 91.94 86 ARG A N 1
ATOM 648 C CA . ARG A 1 86 ? 1.954 -3.986 -28.480 1.00 91.94 86 ARG A CA 1
ATOM 649 C C . ARG A 1 86 ? 1.581 -5.434 -28.154 1.00 91.94 86 ARG A C 1
ATOM 651 O O . ARG A 1 86 ? 1.434 -6.232 -29.080 1.00 91.94 86 ARG A O 1
ATOM 658 N N . PRO A 1 87 ? 1.387 -5.779 -26.868 1.00 90.12 87 PRO A N 1
ATOM 659 C CA . PRO A 1 87 ? 0.876 -7.090 -26.482 1.00 90.12 87 PRO A CA 1
ATOM 660 C C . PRO A 1 87 ? -0.487 -7.383 -27.123 1.00 90.12 87 PRO A C 1
ATOM 662 O O . PRO A 1 87 ? -1.319 -6.482 -27.266 1.00 90.12 87 PRO A O 1
ATOM 665 N N . ALA A 1 88 ? -0.748 -8.648 -27.461 1.00 86.62 88 ALA A N 1
ATOM 666 C CA . ALA A 1 88 ? -2.043 -9.066 -27.994 1.00 86.62 88 ALA A CA 1
ATOM 667 C C . ALA A 1 88 ? -3.175 -8.734 -26.999 1.00 86.62 88 ALA A C 1
ATOM 669 O O . ALA A 1 88 ? -3.131 -9.148 -25.843 1.00 86.62 88 ALA A O 1
ATOM 670 N N . GLY A 1 89 ? -4.172 -7.962 -27.443 1.00 83.12 89 GLY A N 1
ATOM 671 C CA . GLY A 1 89 ? -5.285 -7.499 -26.602 1.00 83.12 89 GLY A CA 1
ATOM 672 C C . GLY A 1 89 ? -5.001 -6.247 -25.758 1.00 83.12 89 GLY A C 1
ATOM 673 O O . GLY A 1 89 ? -5.871 -5.830 -25.000 1.00 83.12 89 GLY A O 1
ATOM 674 N N . SER A 1 90 ? -3.819 -5.632 -25.879 1.00 86.44 90 SER A N 1
ATOM 675 C CA . SER A 1 90 ? -3.520 -4.335 -25.263 1.00 86.44 90 SER A CA 1
ATOM 676 C C . SER A 1 90 ? -3.772 -3.184 -26.239 1.00 86.44 90 SER A C 1
ATOM 678 O O . SER A 1 90 ? -3.420 -3.261 -27.417 1.00 86.44 90 SER A O 1
ATOM 680 N N . ASP A 1 91 ? -4.311 -2.076 -25.734 1.00 85.81 91 ASP A N 1
ATOM 681 C CA . ASP A 1 91 ? -4.486 -0.824 -26.483 1.00 85.81 91 ASP A CA 1
ATOM 682 C C . ASP A 1 91 ? -3.349 0.178 -26.249 1.00 85.81 91 ASP A C 1
ATOM 684 O O . ASP A 1 91 ? -3.475 1.352 -26.589 1.00 85.81 91 ASP A O 1
ATOM 688 N N . THR A 1 92 ? -2.238 -0.264 -25.655 1.00 90.50 92 THR A N 1
ATOM 689 C CA . THR A 1 92 ? -1.080 0.581 -25.336 1.00 90.50 92 THR A CA 1
ATOM 690 C C . THR A 1 92 ? 0.214 -0.031 -25.851 1.00 90.50 92 THR A C 1
ATOM 692 O O . THR A 1 92 ? 0.448 -1.228 -25.690 1.00 90.50 92 THR A O 1
ATOM 695 N N . CYS A 1 93 ? 1.078 0.803 -26.421 1.00 91.38 93 CYS A N 1
ATOM 696 C CA . CYS A 1 93 ? 2.429 0.443 -26.821 1.00 91.38 93 CYS A CA 1
ATOM 697 C C . CYS A 1 93 ? 3.392 0.626 -25.641 1.00 91.38 93 CYS A C 1
ATOM 699 O O . CYS A 1 93 ? 3.498 1.709 -25.065 1.00 91.38 93 CYS A O 1
ATOM 701 N N . LEU A 1 94 ? 4.125 -0.430 -25.296 1.00 91.25 94 LEU A N 1
ATOM 702 C CA . LEU A 1 94 ? 5.087 -0.452 -24.195 1.00 91.25 94 LEU A CA 1
ATOM 703 C C . LEU A 1 94 ? 6.515 -0.363 -24.727 1.00 91.25 94 LEU A C 1
ATOM 705 O O . LEU A 1 94 ? 6.818 -0.904 -25.785 1.00 91.25 94 LEU A O 1
ATOM 709 N N . LEU A 1 95 ? 7.411 0.281 -23.980 1.00 91.38 95 LEU A N 1
ATOM 710 C CA . LEU A 1 95 ? 8.821 0.383 -24.355 1.00 91.38 95 LEU A CA 1
ATOM 711 C C . LEU A 1 95 ? 9.510 -0.997 -24.291 1.00 91.38 95 LEU A C 1
ATOM 713 O O . LEU A 1 95 ? 9.372 -1.739 -23.312 1.00 91.38 95 LEU A O 1
ATOM 717 N N . CYS A 1 96 ? 10.292 -1.325 -25.321 1.00 91.19 96 CYS A N 1
ATOM 718 C CA . CYS A 1 96 ? 11.091 -2.547 -25.402 1.00 91.19 96 CYS A CA 1
ATOM 719 C C . CYS A 1 96 ? 12.107 -2.634 -24.253 1.00 91.19 96 CYS A C 1
ATOM 721 O O . CYS A 1 96 ? 12.189 -3.674 -23.607 1.00 91.19 96 CYS A O 1
ATOM 723 N N . ASP A 1 97 ? 12.831 -1.536 -23.993 1.00 92.12 97 ASP A N 1
ATOM 724 C CA . ASP A 1 97 ? 13.896 -1.397 -22.982 1.00 92.12 97 ASP A CA 1
ATOM 725 C C . ASP A 1 97 ? 14.951 -2.524 -23.044 1.00 92.12 97 ASP A C 1
ATOM 727 O O . ASP A 1 97 ? 15.296 -3.140 -22.040 1.00 92.12 97 ASP A O 1
ATOM 731 N N . CYS A 1 98 ? 15.424 -2.864 -24.249 1.00 93.31 98 CYS A N 1
ATOM 732 C CA . CYS A 1 98 ? 16.449 -3.896 -24.437 1.00 93.31 98 CYS A CA 1
ATOM 733 C C . CYS A 1 98 ? 17.790 -3.469 -23.830 1.00 93.31 98 CYS A C 1
ATOM 735 O O . CYS A 1 98 ? 18.271 -2.364 -24.099 1.00 93.31 98 CYS A O 1
ATOM 737 N N . TYR A 1 99 ? 18.428 -4.360 -23.068 1.00 92.31 99 TYR A N 1
ATOM 738 C CA . TYR A 1 99 ? 19.713 -4.099 -22.433 1.00 92.31 99 TYR A CA 1
ATOM 739 C C . TYR A 1 99 ? 20.835 -4.046 -23.484 1.00 92.31 99 TYR A C 1
ATOM 741 O O . TYR A 1 99 ? 21.183 -5.082 -24.056 1.00 92.31 99 TYR A O 1
ATOM 749 N N . PRO A 1 100 ? 21.460 -2.878 -23.742 1.00 92.12 100 PRO A N 1
ATOM 750 C CA . PRO A 1 100 ? 22.363 -2.713 -24.885 1.00 92.12 100 PRO A CA 1
ATOM 751 C C . PRO A 1 100 ? 23.580 -3.644 -24.875 1.00 92.12 100 PRO A C 1
ATOM 753 O O . PRO A 1 100 ? 24.087 -3.996 -25.934 1.00 92.12 100 PRO A O 1
ATOM 756 N N . THR A 1 101 ? 24.050 -4.051 -23.694 1.00 91.88 101 THR A N 1
ATOM 757 C CA . THR A 1 101 ? 25.201 -4.953 -23.563 1.00 91.88 101 THR A CA 1
ATOM 758 C C . THR A 1 101 ? 24.837 -6.395 -23.927 1.00 91.88 101 THR A C 1
ATOM 760 O O . THR A 1 101 ? 25.633 -7.070 -24.579 1.00 91.88 101 THR A O 1
ATOM 763 N N . GLY A 1 102 ? 23.639 -6.853 -23.545 1.00 91.00 102 GLY A N 1
ATOM 764 C CA . GLY A 1 102 ? 23.175 -8.233 -23.740 1.00 91.00 102 GLY A CA 1
ATOM 765 C C . GLY A 1 102 ? 22.327 -8.464 -24.991 1.00 91.00 102 GLY A C 1
ATOM 766 O O . GLY A 1 102 ? 22.194 -9.602 -25.434 1.00 91.00 102 GLY A O 1
ATOM 767 N N . SER A 1 103 ? 21.769 -7.406 -25.580 1.00 93.62 103 SER A N 1
ATOM 768 C CA . SER A 1 103 ? 20.981 -7.463 -26.817 1.00 93.62 103 SER A CA 1
ATOM 769 C C . SER A 1 103 ? 21.824 -7.164 -28.063 1.00 93.62 103 SER A C 1
ATOM 771 O O . SER A 1 103 ? 22.812 -6.433 -27.999 1.00 93.62 103 SER A O 1
ATOM 773 N N . LEU A 1 104 ? 21.414 -7.704 -29.211 1.00 92.06 104 LEU A N 1
ATOM 774 C CA . LEU A 1 104 ? 21.973 -7.385 -30.530 1.00 92.06 104 LEU A CA 1
ATOM 775 C C . LEU A 1 104 ? 21.393 -6.084 -31.112 1.00 92.06 104 LEU A C 1
ATOM 777 O O . LEU A 1 104 ? 22.025 -5.444 -31.948 1.00 92.06 104 LEU A O 1
ATOM 781 N N . SER A 1 105 ? 20.189 -5.696 -30.682 1.00 91.31 105 SER A N 1
ATOM 782 C CA . SER A 1 105 ? 19.465 -4.511 -31.148 1.00 91.31 105 SER A CA 1
ATOM 783 C C . SER A 1 105 ? 18.545 -3.968 -30.053 1.00 91.31 105 SER A C 1
ATOM 785 O O . SER A 1 105 ? 18.124 -4.703 -29.161 1.00 91.31 105 SER A O 1
ATOM 787 N N . ARG A 1 106 ? 18.205 -2.676 -30.145 1.00 90.25 106 ARG A N 1
ATOM 788 C CA . ARG A 1 106 ? 17.210 -2.015 -29.278 1.00 90.25 106 ARG A CA 1
ATOM 789 C C . ARG A 1 106 ? 15.763 -2.254 -29.722 1.00 90.25 106 ARG A C 1
ATOM 791 O O . ARG A 1 106 ? 14.842 -2.013 -28.944 1.00 90.25 106 ARG A O 1
ATOM 798 N N . LEU A 1 107 ? 15.580 -2.737 -30.952 1.00 91.75 107 LEU A N 1
ATOM 799 C CA . LEU A 1 107 ? 14.289 -3.161 -31.480 1.00 91.75 107 LEU A CA 1
ATOM 800 C C . LEU A 1 107 ? 13.931 -4.527 -30.891 1.00 91.75 107 LEU A C 1
ATOM 802 O O . LEU A 1 107 ? 14.737 -5.457 -30.943 1.00 91.75 107 LEU A O 1
ATOM 806 N N . CYS A 1 108 ? 12.723 -4.635 -30.348 1.00 92.75 108 CYS A N 1
ATOM 807 C CA . CYS A 1 108 ? 12.154 -5.892 -29.885 1.00 92.75 108 CYS A CA 1
ATOM 808 C C . CYS A 1 108 ? 11.037 -6.358 -30.821 1.00 92.75 108 CYS A C 1
ATOM 810 O O . CYS A 1 108 ? 10.572 -5.602 -31.677 1.00 92.75 108 CYS A O 1
ATOM 812 N N . ASP A 1 109 ? 10.614 -7.607 -30.655 1.00 92.75 109 ASP A N 1
ATOM 813 C CA . ASP A 1 109 ? 9.466 -8.135 -31.381 1.00 92.75 109 ASP A CA 1
ATOM 814 C C . ASP A 1 109 ? 8.192 -7.317 -31.101 1.00 92.75 109 ASP A C 1
ATOM 816 O O . ASP A 1 109 ? 7.891 -6.975 -29.955 1.00 92.75 109 ASP A O 1
ATOM 820 N N . ALA A 1 110 ? 7.425 -7.030 -32.155 1.00 88.31 110 ALA A N 1
ATOM 821 C CA . ALA A 1 110 ? 6.303 -6.096 -32.120 1.00 88.31 110 ALA A CA 1
ATOM 822 C C . ALA A 1 110 ? 5.130 -6.577 -31.251 1.00 88.31 110 ALA A C 1
ATOM 824 O O . ALA A 1 110 ? 4.337 -5.747 -30.808 1.00 88.31 110 ALA A O 1
ATOM 825 N N . THR A 1 111 ? 5.021 -7.886 -30.997 1.00 88.88 111 THR A N 1
ATOM 826 C CA . THR A 1 111 ? 3.914 -8.478 -30.226 1.00 88.88 111 THR A CA 1
ATOM 827 C C . THR A 1 111 ? 4.349 -8.989 -28.856 1.00 88.88 111 THR A C 1
ATOM 829 O O . THR A 1 111 ? 3.715 -8.665 -27.853 1.00 88.88 111 THR A O 1
ATOM 832 N N . SER A 1 112 ? 5.446 -9.749 -28.782 1.00 89.62 112 SER A N 1
ATOM 833 C CA . SER A 1 112 ? 5.941 -10.316 -27.519 1.00 89.62 112 SER A CA 1
ATOM 834 C C . SER A 1 112 ? 6.807 -9.349 -26.710 1.00 89.62 112 SER A C 1
ATOM 836 O O . SER A 1 112 ? 6.969 -9.521 -25.501 1.00 89.62 112 SER A O 1
ATOM 838 N N . GLY A 1 113 ? 7.399 -8.345 -27.361 1.00 92.00 113 GLY A N 1
ATOM 839 C CA . GLY A 1 113 ? 8.363 -7.451 -26.734 1.00 92.00 113 GLY A CA 1
ATOM 840 C C . GLY A 1 113 ? 9.707 -8.105 -26.413 1.00 92.00 113 GLY A C 1
ATOM 841 O O . GLY A 1 113 ? 10.485 -7.527 -25.651 1.00 92.00 113 GLY A O 1
ATOM 842 N N . GLN A 1 114 ? 9.981 -9.304 -26.940 1.00 94.06 114 GLN A N 1
ATOM 843 C CA . GLN A 1 114 ? 11.239 -10.019 -26.733 1.00 94.06 114 GLN A CA 1
ATOM 844 C C . GLN A 1 114 ? 12.373 -9.349 -27.515 1.00 94.06 114 GLN A C 1
ATOM 846 O O . GLN A 1 114 ? 12.288 -9.160 -28.730 1.00 94.06 114 GLN A O 1
ATOM 851 N N . CYS A 1 115 ? 13.446 -8.993 -26.813 1.00 94.50 115 CYS A N 1
ATOM 852 C CA . CYS A 1 115 ? 14.655 -8.450 -27.418 1.00 94.50 115 CYS A CA 1
ATOM 853 C C . CYS A 1 115 ? 15.526 -9.574 -28.013 1.00 94.50 115 CYS A C 1
ATOM 855 O O . CYS A 1 115 ? 15.561 -10.680 -27.461 1.00 94.50 115 CYS A O 1
ATOM 857 N N . PRO A 1 116 ? 16.261 -9.311 -29.109 1.00 94.12 116 PRO A N 1
ATOM 858 C CA . PRO A 1 116 ? 17.191 -10.276 -29.686 1.00 94.12 116 PRO A CA 1
ATOM 859 C C . PRO A 1 116 ? 18.438 -10.397 -28.800 1.00 94.12 116 PRO A C 1
ATOM 861 O O . PRO A 1 116 ? 19.327 -9.544 -28.847 1.00 94.12 116 PRO A O 1
ATOM 864 N N . CYS A 1 117 ? 18.489 -11.433 -27.963 1.00 93.75 117 CYS A N 1
ATOM 865 C CA . CYS A 1 117 ? 19.573 -11.641 -27.002 1.00 93.75 117 CYS A CA 1
ATOM 866 C C . CYS A 1 117 ? 20.818 -12.265 -27.638 1.00 93.75 117 CYS A C 1
ATOM 868 O O . CYS A 1 117 ? 20.733 -13.048 -28.584 1.00 93.75 117 CYS A O 1
ATOM 870 N N . LYS A 1 118 ? 21.987 -11.927 -27.090 1.00 91.12 118 LYS A N 1
ATOM 871 C CA . LYS A 1 118 ? 23.249 -12.610 -27.390 1.00 91.12 118 LYS A CA 1
ATOM 872 C C . LYS A 1 118 ? 23.237 -14.050 -26.852 1.00 91.12 118 LYS A C 1
ATOM 874 O O . LYS A 1 118 ? 22.476 -14.345 -25.928 1.00 91.12 118 LYS A O 1
ATOM 879 N N . PRO A 1 119 ? 24.090 -14.946 -27.382 1.00 87.94 119 PRO A N 1
ATOM 880 C CA . PRO A 1 119 ? 24.165 -16.328 -26.911 1.00 87.94 119 PRO A CA 1
ATOM 881 C C . PRO A 1 119 ? 24.380 -16.423 -25.391 1.00 87.94 119 PRO A C 1
ATOM 883 O O . PRO A 1 119 ? 25.253 -15.755 -24.839 1.00 87.94 119 PRO A O 1
ATOM 886 N N . GLY A 1 120 ? 23.570 -17.247 -24.718 1.00 86.19 120 GLY A N 1
ATOM 887 C CA . GLY A 1 120 ? 23.622 -17.462 -23.264 1.00 86.19 120 GLY A CA 1
ATOM 888 C C . GLY A 1 120 ? 22.933 -16.390 -22.408 1.00 86.19 120 GLY A C 1
ATOM 889 O O . GLY A 1 120 ? 22.695 -16.630 -21.225 1.00 86.19 120 GLY A O 1
ATOM 890 N N . VAL A 1 121 ? 22.571 -15.241 -22.989 1.00 92.62 121 VAL A N 1
ATOM 891 C CA . VAL A 1 121 ? 21.808 -14.181 -22.315 1.00 92.62 121 VAL A CA 1
ATOM 892 C C . VAL A 1 121 ? 20.315 -14.479 -22.445 1.00 92.62 121 VAL A C 1
ATOM 894 O O . VAL A 1 121 ? 19.827 -14.794 -23.530 1.00 92.62 121 VAL A O 1
ATOM 897 N N . ILE A 1 122 ? 19.576 -14.358 -21.345 1.00 91.38 122 ILE A N 1
ATOM 898 C CA . ILE A 1 122 ? 18.149 -14.683 -21.266 1.00 91.38 122 ILE A CA 1
ATOM 899 C C . ILE A 1 122 ? 17.329 -13.494 -20.737 1.00 91.38 122 ILE A C 1
ATOM 901 O O . ILE A 1 122 ? 17.859 -12.467 -20.308 1.00 91.38 122 ILE A O 1
ATOM 905 N N . GLY A 1 123 ? 16.003 -13.647 -20.756 1.00 90.62 123 GLY A N 1
ATOM 906 C CA . GLY A 1 123 ? 15.040 -12.636 -20.314 1.00 90.62 123 GLY A CA 1
ATOM 907 C C . GLY A 1 123 ? 14.514 -11.761 -21.455 1.00 90.62 123 GLY A C 1
ATOM 908 O O . GLY A 1 123 ? 15.133 -11.644 -22.511 1.00 90.62 123 GLY A O 1
ATOM 909 N N . ARG A 1 124 ? 13.361 -11.110 -21.236 1.00 92.25 124 ARG A N 1
ATOM 910 C CA . ARG A 1 124 ? 12.725 -10.242 -22.246 1.00 92.25 124 ARG A CA 1
ATOM 911 C C . ARG A 1 124 ? 13.649 -9.114 -22.704 1.00 92.25 124 ARG A C 1
ATOM 913 O O . ARG A 1 124 ? 13.684 -8.789 -23.884 1.00 92.25 124 ARG A O 1
ATOM 920 N N . HIS A 1 125 ? 14.401 -8.559 -21.758 1.00 93.12 125 HIS A N 1
ATOM 921 C CA . HIS A 1 125 ? 15.308 -7.432 -21.949 1.00 93.12 125 HIS A CA 1
ATOM 922 C C . HIS A 1 125 ? 16.755 -7.843 -22.242 1.00 93.12 125 HIS A C 1
ATOM 924 O O . HIS A 1 125 ? 17.581 -6.965 -22.471 1.00 93.12 125 HIS A O 1
ATOM 930 N N . CYS A 1 126 ? 17.081 -9.139 -22.244 1.00 93.56 126 CYS A N 1
ATOM 931 C CA . CYS A 1 126 ? 18.457 -9.638 -22.353 1.00 93.56 126 CYS A CA 1
ATOM 932 C C . CYS A 1 126 ? 19.388 -9.095 -21.253 1.00 93.56 126 CYS A C 1
ATOM 934 O O . CYS A 1 126 ? 20.508 -8.661 -21.521 1.00 93.56 126 CYS A O 1
ATOM 936 N N . ASP A 1 127 ? 18.898 -9.064 -20.018 1.00 92.06 127 ASP A N 1
ATOM 937 C CA . ASP A 1 127 ? 19.510 -8.396 -18.866 1.00 92.06 127 ASP A CA 1
ATOM 938 C C . ASP A 1 127 ? 20.104 -9.359 -17.825 1.00 92.06 127 ASP A C 1
ATOM 940 O O . ASP A 1 127 ? 20.668 -8.918 -16.822 1.00 92.06 127 ASP A O 1
ATOM 944 N N . ARG A 1 128 ? 19.996 -10.670 -18.057 1.00 91.31 128 ARG A N 1
ATOM 945 C CA . ARG A 1 128 ? 20.410 -11.721 -17.121 1.00 91.31 128 ARG A CA 1
ATOM 946 C C . ARG A 1 128 ? 20.966 -12.943 -17.852 1.00 91.31 128 ARG A C 1
ATOM 948 O O . ARG A 1 128 ? 20.682 -13.162 -19.026 1.00 91.31 128 ARG A O 1
ATOM 955 N N . CYS A 1 129 ? 21.728 -13.748 -17.128 1.00 90.94 129 CYS A N 1
ATOM 956 C CA . CYS A 1 129 ? 22.266 -15.024 -17.587 1.00 90.94 129 CYS A CA 1
ATOM 957 C C . CYS A 1 129 ? 21.524 -16.183 -16.914 1.00 90.94 129 CYS A C 1
ATOM 959 O O . CYS A 1 129 ? 20.915 -15.997 -15.862 1.00 90.94 129 CYS A O 1
ATOM 961 N N . ASP A 1 130 ? 21.587 -17.372 -17.512 1.00 87.81 130 ASP A N 1
ATOM 962 C CA . ASP A 1 130 ? 21.006 -18.588 -16.922 1.00 87.81 130 ASP A CA 1
ATOM 963 C C . ASP A 1 130 ? 21.738 -19.009 -15.632 1.00 87.81 130 ASP A C 1
ATOM 965 O O . ASP A 1 130 ? 21.132 -19.441 -14.654 1.00 87.81 130 ASP A O 1
ATOM 969 N N . ASN A 1 131 ? 23.056 -18.793 -15.586 1.00 88.12 131 ASN A N 1
ATOM 970 C CA . ASN A 1 131 ? 23.855 -19.031 -14.388 1.00 88.12 131 ASN A CA 1
ATOM 971 C C . ASN A 1 131 ? 23.739 -17.845 -13.398 1.00 88.12 131 ASN A C 1
ATOM 973 O O . ASN A 1 131 ? 24.071 -16.718 -13.781 1.00 88.12 131 ASN A O 1
ATOM 977 N N . PRO A 1 132 ? 23.364 -18.074 -12.120 1.00 86.19 132 PRO A N 1
ATOM 978 C CA . PRO A 1 132 ? 23.245 -17.019 -11.104 1.00 86.19 132 PRO A CA 1
ATOM 979 C C . PRO A 1 132 ? 24.566 -16.308 -10.766 1.00 86.19 132 PRO A C 1
ATOM 981 O O . PRO A 1 132 ? 24.541 -15.195 -10.238 1.00 86.19 132 PRO A O 1
ATOM 984 N N . PHE A 1 133 ? 25.709 -16.922 -11.079 1.00 89.38 133 PHE A N 1
ATOM 985 C CA . PHE A 1 133 ? 27.045 -16.353 -10.889 1.00 89.38 133 PHE A CA 1
ATOM 986 C C . PHE A 1 133 ? 27.615 -15.705 -12.159 1.00 89.38 133 PHE A C 1
ATOM 988 O O . PHE A 1 133 ? 28.750 -15.235 -12.144 1.00 89.38 133 PHE A O 1
ATOM 995 N N . ALA A 1 134 ? 26.853 -15.647 -13.256 1.00 90.00 134 ALA A N 1
ATOM 996 C CA . ALA A 1 134 ? 27.295 -15.009 -14.492 1.00 90.00 134 ALA A CA 1
ATOM 997 C C . ALA A 1 134 ? 26.769 -13.576 -14.649 1.00 90.00 134 ALA A C 1
ATOM 999 O O . ALA A 1 134 ? 25.613 -13.281 -14.345 1.00 90.00 134 ALA A O 1
ATOM 1000 N N . GLU A 1 135 ? 27.619 -12.689 -15.165 1.00 90.62 135 GLU A N 1
ATOM 1001 C CA . GLU A 1 135 ? 27.233 -11.342 -15.587 1.00 90.62 135 GLU A CA 1
ATOM 1002 C C . GLU A 1 135 ? 27.152 -11.224 -17.109 1.00 90.62 135 GLU A C 1
ATOM 1004 O O . GLU A 1 135 ? 27.843 -11.921 -17.852 1.00 90.62 135 GLU A O 1
ATOM 1009 N N . VAL A 1 136 ? 26.307 -10.300 -17.566 1.00 91.56 136 VAL A N 1
ATOM 1010 C CA . VAL A 1 136 ? 26.162 -9.972 -18.984 1.00 91.56 136 VAL A CA 1
ATOM 1011 C C . VAL A 1 136 ? 27.261 -8.988 -19.396 1.00 91.56 136 VAL A C 1
ATOM 1013 O O . VAL A 1 136 ? 27.256 -7.826 -18.982 1.00 91.56 136 VAL A O 1
ATOM 1016 N N . THR A 1 137 ? 28.172 -9.442 -20.249 1.00 90.19 137 THR A N 1
ATOM 1017 C CA . THR A 1 137 ? 29.267 -8.671 -20.849 1.00 90.19 137 THR A CA 1
ATOM 1018 C C . THR A 1 137 ? 29.031 -8.457 -22.349 1.00 90.19 137 THR A C 1
ATOM 1020 O O . THR A 1 137 ? 28.039 -8.902 -22.931 1.00 90.19 137 THR A O 1
ATOM 1023 N N . VAL A 1 138 ? 29.936 -7.731 -23.016 1.00 87.88 138 VAL A N 1
ATOM 1024 C CA . VAL A 1 138 ? 29.849 -7.499 -24.470 1.00 87.88 138 VAL A CA 1
ATOM 1025 C C . VAL A 1 138 ? 29.993 -8.814 -25.252 1.00 87.88 138 VAL A C 1
ATOM 1027 O O . VAL A 1 138 ? 29.378 -8.951 -26.312 1.00 87.88 138 VAL A O 1
ATOM 1030 N N . SER A 1 139 ? 30.750 -9.773 -24.716 1.00 85.50 139 SER A N 1
ATOM 1031 C CA . SER A 1 139 ? 31.018 -11.106 -25.273 1.00 85.50 139 SER A CA 1
ATOM 1032 C C . SER A 1 139 ? 29.892 -12.117 -25.028 1.00 85.50 139 SER A C 1
ATOM 1034 O O . SER A 1 139 ? 29.850 -13.135 -25.713 1.00 85.50 139 SER A O 1
ATOM 1036 N N . GLY A 1 140 ? 28.982 -11.856 -24.085 1.00 86.31 140 GLY A N 1
ATOM 1037 C CA . GLY A 1 140 ? 27.933 -12.795 -23.681 1.00 86.31 140 GLY A CA 1
ATOM 1038 C C . GLY A 1 140 ? 27.849 -12.917 -22.163 1.00 86.31 140 GLY A C 1
ATOM 1039 O O . GLY A 1 140 ? 27.945 -11.918 -21.461 1.00 86.31 140 GLY A O 1
ATOM 1040 N N . CYS A 1 141 ? 27.641 -14.129 -21.654 1.00 91.06 141 CYS A N 1
ATOM 1041 C CA . CYS A 1 141 ? 27.599 -14.397 -20.217 1.00 91.06 141 CYS A CA 1
ATOM 1042 C C . CYS A 1 141 ? 28.949 -14.906 -19.708 1.00 91.06 141 CYS A C 1
ATOM 1044 O O . CYS A 1 141 ? 29.422 -15.948 -20.158 1.00 91.06 141 CYS A O 1
ATOM 1046 N N . GLU A 1 142 ? 29.537 -14.204 -18.741 1.00 89.94 142 GLU A N 1
ATOM 1047 C CA . GLU A 1 142 ? 30.814 -14.571 -18.119 1.00 89.94 142 GLU A CA 1
ATOM 1048 C C . GLU A 1 142 ? 30.614 -14.894 -16.638 1.00 89.94 142 GLU A C 1
ATOM 1050 O O . GLU A 1 142 ? 30.031 -14.106 -15.893 1.00 89.94 142 GLU A O 1
ATOM 1055 N N . VAL A 1 143 ? 31.083 -16.072 -16.214 1.00 90.31 143 VAL A N 1
ATOM 1056 C CA . VAL A 1 143 ? 30.953 -16.555 -14.832 1.00 90.31 143 VAL A CA 1
ATOM 1057 C C . VAL A 1 143 ? 31.977 -15.869 -13.936 1.00 90.31 143 VAL A C 1
ATOM 1059 O O . VAL A 1 143 ? 33.164 -15.820 -14.253 1.00 90.31 143 VAL A O 1
ATOM 1062 N N . ASN A 1 144 ? 31.513 -15.383 -12.791 1.00 88.62 144 ASN A N 1
ATOM 1063 C CA . ASN A 1 144 ? 32.332 -14.778 -11.758 1.00 88.62 144 ASN A CA 1
ATOM 1064 C C . ASN A 1 144 ? 32.436 -15.720 -10.552 1.00 88.62 144 ASN A C 1
ATOM 1066 O O . ASN A 1 144 ? 31.422 -16.121 -9.987 1.00 88.62 144 ASN A O 1
ATOM 1070 N N . TYR A 1 145 ? 33.664 -16.067 -10.171 1.00 88.12 145 TYR A N 1
ATOM 1071 C CA . TYR A 1 145 ? 33.930 -17.091 -9.158 1.00 88.12 145 TYR A CA 1
ATOM 1072 C C . TYR A 1 145 ? 34.133 -16.540 -7.746 1.00 88.12 145 TYR A C 1
ATOM 1074 O O . TYR A 1 145 ? 33.959 -17.295 -6.801 1.00 88.12 145 TYR A O 1
ATOM 1082 N N . ASP A 1 146 ? 34.456 -15.250 -7.594 1.00 90.38 146 ASP A N 1
ATOM 1083 C CA . ASP A 1 146 ? 34.872 -14.661 -6.304 1.00 90.38 146 ASP A CA 1
ATOM 1084 C C . ASP A 1 146 ? 33.854 -13.655 -5.738 1.00 90.38 146 ASP A C 1
ATOM 1086 O O . ASP A 1 146 ? 34.052 -13.033 -4.688 1.00 90.38 146 ASP A O 1
ATOM 1090 N N . SER A 1 147 ? 32.781 -13.394 -6.482 1.00 93.06 147 SER A N 1
ATOM 1091 C CA . SER A 1 147 ? 31.775 -12.401 -6.115 1.00 93.06 147 SER A CA 1
ATOM 1092 C C . SER A 1 147 ? 30.455 -12.648 -6.824 1.00 93.06 147 SER A C 1
ATOM 1094 O O . SER A 1 147 ? 30.414 -13.211 -7.917 1.00 93.06 147 SER A O 1
ATOM 1096 N N . CYS A 1 148 ? 29.370 -12.144 -6.241 1.00 93.81 148 CYS A N 1
ATOM 1097 C CA . CYS A 1 148 ? 28.105 -12.100 -6.946 1.00 93.81 148 CYS A CA 1
ATOM 1098 C C . CYS A 1 148 ? 28.202 -11.117 -8.130 1.00 93.81 148 CYS A C 1
ATOM 1100 O O . CYS A 1 148 ? 28.685 -9.986 -7.956 1.00 93.81 148 CYS A O 1
ATOM 1102 N N . PRO A 1 149 ? 27.746 -11.523 -9.329 1.00 93.69 149 PRO A N 1
ATOM 1103 C CA . PRO A 1 149 ? 27.833 -10.728 -10.551 1.00 93.69 149 PRO A CA 1
ATOM 11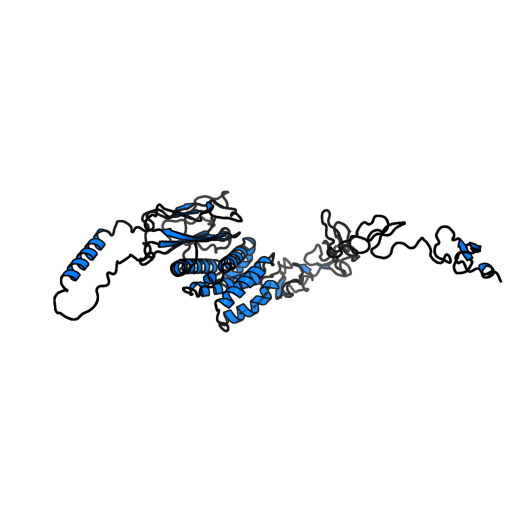04 C C . PRO A 1 149 ? 26.961 -9.474 -10.487 1.00 93.69 149 PRO A C 1
ATOM 1106 O O . PRO A 1 149 ? 26.048 -9.365 -9.666 1.00 93.69 149 PRO A O 1
ATOM 1109 N N . ARG A 1 150 ? 27.188 -8.526 -11.400 1.00 92.38 150 ARG A N 1
ATOM 1110 C CA . ARG A 1 150 ? 26.237 -7.427 -11.600 1.00 92.38 150 ARG A CA 1
ATOM 1111 C C . ARG A 1 150 ? 24.905 -7.997 -12.101 1.00 92.38 150 ARG A C 1
ATOM 1113 O O . ARG A 1 150 ? 24.875 -8.663 -13.130 1.00 92.38 150 ARG A O 1
ATOM 1120 N N . ALA A 1 151 ? 23.811 -7.694 -11.407 1.00 91.25 151 ALA A N 1
ATOM 1121 C CA . ALA A 1 151 ? 22.490 -8.237 -11.722 1.00 91.25 151 ALA A CA 1
ATOM 1122 C C . ALA A 1 151 ? 21.389 -7.191 -11.530 1.00 91.25 151 ALA A C 1
ATOM 1124 O O . ALA A 1 151 ? 21.505 -6.311 -10.677 1.00 91.25 151 ALA A O 1
ATOM 1125 N N . ILE A 1 152 ? 20.303 -7.305 -12.292 1.00 90.50 152 ILE A N 1
ATOM 1126 C CA . ILE A 1 152 ? 19.096 -6.497 -12.103 1.00 90.50 152 ILE A CA 1
ATOM 1127 C C . ILE A 1 152 ? 18.020 -7.313 -11.385 1.00 90.50 152 ILE A C 1
ATOM 1129 O O . ILE A 1 152 ? 17.686 -8.422 -11.789 1.00 90.50 152 ILE A O 1
ATOM 1133 N N . GLU A 1 153 ? 17.475 -6.766 -10.301 1.00 91.06 153 GLU A N 1
ATOM 1134 C CA . GLU A 1 153 ? 16.312 -7.332 -9.611 1.00 91.06 153 GLU A CA 1
ATOM 1135 C C . GLU A 1 153 ? 15.504 -6.207 -8.957 1.00 91.06 153 GLU A C 1
ATOM 1137 O O . GLU A 1 153 ? 16.079 -5.221 -8.494 1.00 91.06 153 GLU A O 1
ATOM 1142 N N . ALA A 1 154 ? 14.173 -6.337 -8.938 1.00 89.06 154 ALA A N 1
ATOM 1143 C CA . ALA A 1 154 ? 13.248 -5.316 -8.435 1.00 89.06 154 ALA A CA 1
ATOM 1144 C C . ALA A 1 154 ? 13.432 -3.925 -9.088 1.00 89.06 154 ALA A C 1
ATOM 1146 O O . ALA A 1 154 ? 13.247 -2.899 -8.438 1.00 89.06 154 ALA A O 1
ATOM 1147 N N . ASN A 1 155 ? 13.795 -3.891 -10.378 1.00 90.00 155 ASN A N 1
ATOM 1148 C CA . ASN A 1 155 ? 14.134 -2.676 -11.137 1.00 90.00 155 ASN A CA 1
ATOM 1149 C C . ASN A 1 155 ? 15.337 -1.889 -10.576 1.00 90.00 155 ASN A C 1
ATOM 1151 O O . ASN A 1 155 ? 15.454 -0.683 -10.804 1.00 90.00 155 ASN A O 1
ATOM 1155 N N . ILE A 1 156 ? 16.241 -2.567 -9.861 1.00 93.81 156 ILE A N 1
ATOM 1156 C CA . ILE A 1 156 ? 17.478 -2.006 -9.311 1.00 93.81 156 ILE A CA 1
ATOM 1157 C C . ILE A 1 156 ? 18.670 -2.763 -9.894 1.00 93.81 156 ILE A C 1
ATOM 1159 O O . ILE A 1 156 ? 18.698 -3.994 -9.896 1.00 93.81 156 ILE A O 1
ATOM 1163 N N . TRP A 1 157 ? 19.672 -2.020 -10.365 1.00 92.69 157 TRP A N 1
ATOM 1164 C CA . TRP A 1 157 ? 20.953 -2.580 -10.788 1.00 92.69 157 TRP A CA 1
ATOM 1165 C C . TRP A 1 157 ? 21.879 -2.752 -9.586 1.00 92.69 157 TRP A C 1
ATOM 1167 O O . TRP A 1 157 ? 22.365 -1.770 -9.025 1.00 92.69 157 TRP A O 1
ATOM 1177 N N . TRP A 1 158 ? 22.144 -4.002 -9.220 1.00 94.69 158 TRP A N 1
ATOM 1178 C CA . TRP A 1 158 ? 23.040 -4.365 -8.129 1.00 94.69 158 TRP A CA 1
ATOM 1179 C C . TRP A 1 158 ? 24.485 -4.436 -8.625 1.00 94.69 158 TRP A C 1
ATOM 1181 O O . TRP A 1 158 ? 24.751 -5.115 -9.622 1.00 94.69 158 TRP A O 1
ATOM 1191 N N . PRO A 1 159 ? 25.428 -3.741 -7.967 1.00 94.56 159 PRO A N 1
ATOM 1192 C CA . PRO A 1 159 ? 26.834 -3.787 -8.341 1.00 94.56 159 PRO A CA 1
ATOM 1193 C C . PRO A 1 159 ? 27.453 -5.141 -7.981 1.00 94.56 159 PRO A C 1
ATOM 1195 O O . PRO A 1 159 ? 27.003 -5.819 -7.057 1.00 94.56 159 PRO A O 1
ATOM 1198 N N . ARG A 1 160 ? 28.535 -5.505 -8.674 1.00 94.12 160 ARG A N 1
ATOM 1199 C CA . ARG A 1 160 ? 29.331 -6.690 -8.340 1.00 94.12 160 ARG A CA 1
ATOM 1200 C C . ARG A 1 160 ? 29.827 -6.590 -6.894 1.00 94.12 160 ARG A C 1
ATOM 1202 O O . ARG A 1 160 ? 30.428 -5.583 -6.524 1.00 94.12 160 ARG A O 1
ATOM 1209 N N . THR A 1 161 ? 29.570 -7.619 -6.090 1.00 94.94 161 THR A N 1
ATOM 1210 C CA . THR A 1 161 ? 29.809 -7.587 -4.637 1.00 94.94 161 THR A CA 1
ATOM 1211 C C . THR A 1 161 ? 30.425 -8.897 -4.171 1.00 94.94 161 THR A C 1
ATOM 1213 O O . THR A 1 161 ? 29.964 -9.962 -4.565 1.00 94.94 161 THR A O 1
ATOM 1216 N N . ARG A 1 162 ? 31.486 -8.829 -3.358 1.00 94.38 162 ARG A N 1
ATOM 1217 C CA . ARG A 1 162 ? 32.161 -10.027 -2.827 1.00 94.38 162 ARG A CA 1
ATOM 1218 C C . ARG A 1 162 ? 31.232 -10.816 -1.906 1.00 94.38 162 ARG A C 1
ATOM 1220 O O . ARG A 1 162 ? 30.367 -10.225 -1.259 1.00 94.38 162 ARG A O 1
ATOM 1227 N N . PHE A 1 163 ? 31.440 -12.128 -1.833 1.00 94.19 163 PHE A N 1
ATOM 1228 C CA . PHE A 1 163 ? 30.653 -13.001 -0.964 1.00 94.19 163 PHE A CA 1
ATOM 1229 C C . PHE A 1 163 ? 30.706 -12.555 0.501 1.00 94.19 163 PHE A C 1
ATOM 1231 O O . PHE A 1 163 ? 31.719 -12.041 0.977 1.00 94.19 163 PHE A O 1
ATOM 1238 N N . GLY A 1 164 ? 29.578 -12.700 1.195 1.00 92.19 164 GLY A N 1
ATOM 1239 C CA . GLY A 1 164 ? 29.396 -12.291 2.587 1.00 92.19 164 GLY A CA 1
ATOM 1240 C C . GLY A 1 164 ? 29.167 -10.790 2.798 1.00 92.19 164 GLY A C 1
ATOM 1241 O O . GLY A 1 164 ? 28.777 -10.393 3.895 1.00 92.19 164 GLY A O 1
ATOM 1242 N N . LEU A 1 165 ? 29.366 -9.942 1.780 1.00 93.38 165 LEU A N 1
ATOM 1243 C CA . LEU A 1 165 ? 29.148 -8.498 1.897 1.00 93.38 165 LEU A CA 1
ATOM 1244 C C . LEU A 1 165 ? 27.755 -8.075 1.392 1.00 93.38 165 LEU A C 1
ATOM 1246 O O . LEU A 1 165 ? 27.252 -8.615 0.399 1.00 93.38 165 LEU A O 1
ATOM 1250 N N . PRO A 1 166 ? 27.125 -7.075 2.035 1.00 95.56 166 PRO A N 1
ATOM 1251 C CA . PRO A 1 166 ? 25.925 -6.445 1.513 1.00 95.56 166 PRO A CA 1
ATOM 1252 C C . PRO A 1 166 ? 26.269 -5.422 0.425 1.00 95.56 166 PRO A C 1
ATOM 1254 O O . PRO A 1 166 ? 27.234 -4.665 0.526 1.00 95.56 166 PRO A O 1
ATOM 1257 N N . ALA A 1 167 ? 25.417 -5.344 -0.587 1.00 96.38 167 ALA A N 1
ATOM 1258 C CA . ALA A 1 167 ? 25.412 -4.285 -1.580 1.00 96.38 167 ALA A CA 1
ATOM 1259 C C . ALA A 1 167 ? 24.317 -3.276 -1.255 1.00 96.38 167 ALA A C 1
ATOM 1261 O O . ALA A 1 167 ? 23.194 -3.664 -0.929 1.00 96.38 167 ALA A O 1
ATOM 1262 N N . ALA A 1 168 ? 24.629 -1.990 -1.387 1.00 95.69 168 ALA A N 1
ATOM 1263 C CA . ALA A 1 168 ? 23.671 -0.904 -1.240 1.00 95.69 168 ALA A CA 1
ATOM 1264 C C . ALA A 1 168 ? 23.449 -0.221 -2.592 1.00 95.69 168 ALA A C 1
ATOM 1266 O O . ALA A 1 168 ? 24.403 0.081 -3.310 1.00 95.69 168 ALA A O 1
ATOM 1267 N N . ALA A 1 169 ? 22.188 0.029 -2.929 1.00 95.88 169 ALA A N 1
ATOM 1268 C CA . ALA A 1 169 ? 21.785 0.694 -4.161 1.00 95.88 169 ALA A CA 1
ATOM 1269 C C . ALA A 1 169 ? 20.612 1.652 -3.888 1.00 95.88 169 ALA A C 1
ATOM 1271 O O . ALA A 1 169 ? 19.880 1.464 -2.909 1.00 95.88 169 ALA A O 1
ATOM 1272 N N . PRO A 1 170 ? 20.413 2.695 -4.713 1.00 96.00 170 PRO A N 1
ATOM 1273 C CA . PRO A 1 170 ? 19.236 3.544 -4.587 1.00 96.00 170 PRO A CA 1
ATOM 1274 C C . PRO A 1 170 ? 17.956 2.736 -4.839 1.00 96.00 170 PRO A C 1
ATOM 1276 O O . PRO A 1 170 ? 17.933 1.811 -5.652 1.00 96.00 170 PRO A O 1
ATOM 1279 N N . CYS A 1 171 ? 16.890 3.105 -4.134 1.00 95.25 171 CYS A N 1
ATOM 1280 C CA . CYS A 1 171 ? 15.561 2.523 -4.306 1.00 95.25 171 CYS A CA 1
ATOM 1281 C C . CYS A 1 171 ? 15.021 2.693 -5.745 1.00 95.25 171 CYS A C 1
ATOM 1283 O O . CYS A 1 171 ? 15.486 3.565 -6.488 1.00 95.25 171 CYS A O 1
ATOM 1285 N N . PRO A 1 172 ? 14.050 1.859 -6.169 1.00 93.81 172 PRO A N 1
ATOM 1286 C CA . PRO A 1 172 ? 13.559 1.869 -7.543 1.00 93.81 172 PRO A CA 1
ATOM 1287 C C . PRO A 1 172 ? 12.883 3.200 -7.896 1.00 93.81 172 PRO A C 1
ATOM 1289 O O . PRO A 1 172 ? 12.417 3.943 -7.026 1.00 93.81 172 PRO A O 1
ATOM 1292 N N . LYS A 1 173 ? 12.800 3.497 -9.199 1.00 90.25 173 LYS A N 1
ATOM 1293 C CA . LYS A 1 173 ? 12.169 4.727 -9.709 1.00 90.25 173 LYS A CA 1
ATOM 1294 C C . LYS A 1 173 ? 10.764 4.896 -9.112 1.00 90.25 173 LYS A C 1
ATOM 1296 O O . LYS A 1 173 ? 9.970 3.963 -9.136 1.00 90.25 173 LYS A O 1
ATOM 1301 N N . GLY A 1 174 ? 10.464 6.089 -8.593 1.00 89.62 174 GLY A N 1
ATOM 1302 C CA . GLY A 1 174 ? 9.206 6.367 -7.883 1.00 89.62 174 GLY A CA 1
ATOM 1303 C C . GLY A 1 174 ? 9.272 6.174 -6.361 1.00 89.62 174 GLY A C 1
ATOM 1304 O O . GLY A 1 174 ? 8.267 6.357 -5.673 1.00 89.62 174 GLY A O 1
ATOM 1305 N N . SER A 1 175 ? 10.451 5.859 -5.821 1.00 93.31 175 SER A N 1
ATOM 1306 C CA . SER A 1 175 ? 10.715 5.774 -4.385 1.00 93.31 175 SER A CA 1
ATOM 1307 C C . SER A 1 175 ? 12.080 6.374 -4.036 1.00 93.31 175 SER A C 1
ATOM 1309 O O . SER A 1 175 ? 12.932 6.561 -4.904 1.00 93.31 175 SER A O 1
ATOM 1311 N N . ILE A 1 176 ? 12.276 6.712 -2.765 1.00 93.12 176 ILE A N 1
ATOM 1312 C CA . ILE A 1 176 ? 13.523 7.263 -2.222 1.00 93.12 176 ILE A CA 1
ATOM 1313 C C . ILE A 1 176 ? 14.017 6.400 -1.061 1.00 93.12 176 ILE A C 1
ATOM 1315 O O . ILE A 1 176 ? 13.219 5.765 -0.372 1.00 93.12 176 ILE A O 1
ATOM 1319 N N . GLY A 1 177 ? 15.327 6.400 -0.829 1.00 92.75 177 GLY A N 1
ATOM 1320 C CA . GLY A 1 177 ? 15.980 5.608 0.212 1.00 92.75 177 GLY A CA 1
ATOM 1321 C C . GLY A 1 177 ? 17.066 4.697 -0.353 1.00 92.75 177 GLY A C 1
ATOM 1322 O O . GLY A 1 177 ? 17.464 4.825 -1.514 1.00 92.75 177 GLY A O 1
ATOM 1323 N N . THR A 1 178 ? 17.513 3.762 0.481 1.00 94.75 178 THR A N 1
ATOM 1324 C CA . THR A 1 178 ? 18.584 2.819 0.148 1.00 94.75 178 THR A CA 1
ATOM 1325 C C . THR A 1 178 ? 18.067 1.394 0.267 1.00 94.75 178 THR A C 1
ATOM 1327 O O . THR A 1 178 ? 17.633 0.976 1.340 1.00 94.75 178 THR A O 1
ATOM 1330 N N . ALA A 1 179 ? 18.139 0.645 -0.828 1.00 96.25 179 ALA A N 1
ATOM 1331 C CA . ALA A 1 179 ? 17.879 -0.784 -0.862 1.00 96.25 179 ALA A CA 1
ATOM 1332 C C . ALA A 1 179 ? 19.174 -1.551 -0.574 1.00 96.25 179 ALA A C 1
ATOM 1334 O O . ALA A 1 179 ? 20.257 -1.137 -0.997 1.00 96.25 179 ALA A O 1
ATOM 1335 N N . VAL A 1 180 ? 19.063 -2.682 0.125 1.00 95.44 180 VAL A N 1
ATOM 1336 C CA . VAL A 1 180 ? 20.215 -3.525 0.474 1.00 95.44 180 VAL A CA 1
ATOM 1337 C C . VAL A 1 180 ? 19.981 -4.948 -0.007 1.00 95.44 180 VAL A C 1
ATOM 1339 O O . VAL A 1 180 ? 18.894 -5.489 0.169 1.00 95.44 180 VAL A O 1
ATOM 1342 N N . ARG A 1 181 ? 20.997 -5.584 -0.581 1.00 95.56 181 ARG A N 1
ATOM 1343 C CA . ARG A 1 181 ? 20.944 -6.988 -1.005 1.00 95.56 181 ARG A CA 1
ATOM 1344 C C . ARG A 1 181 ? 22.194 -7.706 -0.533 1.00 95.56 181 ARG A C 1
ATOM 1346 O O . ARG A 1 181 ? 23.280 -7.142 -0.588 1.00 95.56 181 ARG A O 1
ATOM 1353 N N . HIS A 1 182 ? 22.036 -8.931 -0.053 1.00 94.94 182 HIS A N 1
ATOM 1354 C CA . HIS A 1 182 ? 23.143 -9.713 0.487 1.00 94.94 182 HIS A CA 1
ATOM 1355 C C . HIS A 1 182 ? 23.639 -10.708 -0.558 1.00 94.94 182 HIS A C 1
ATOM 1357 O O . HIS A 1 182 ? 22.835 -11.367 -1.223 1.00 94.94 182 HIS A O 1
ATOM 1363 N N . CYS A 1 183 ? 24.959 -10.783 -0.701 1.00 94.56 183 CYS A N 1
ATOM 1364 C CA . CYS A 1 183 ? 25.631 -11.749 -1.552 1.00 94.56 183 CYS A CA 1
ATOM 1365 C C . CYS A 1 183 ? 26.066 -12.950 -0.702 1.00 94.56 183 CYS A C 1
ATOM 1367 O O . CYS A 1 183 ? 26.946 -12.825 0.148 1.00 94.56 183 CYS A O 1
ATOM 1369 N N . ASP A 1 184 ? 25.421 -14.095 -0.909 1.00 94.06 184 ASP A N 1
ATOM 1370 C CA . ASP A 1 184 ? 25.743 -15.372 -0.272 1.00 94.06 184 ASP A CA 1
ATOM 1371 C C . ASP A 1 184 ? 26.742 -16.161 -1.129 1.00 94.06 184 ASP A C 1
ATOM 1373 O O . ASP A 1 184 ? 26.702 -16.103 -2.358 1.00 94.06 184 ASP A O 1
ATOM 1377 N N . GLU A 1 185 ? 27.636 -16.908 -0.485 1.00 90.44 185 GLU A N 1
ATOM 1378 C CA . GLU A 1 185 ? 28.678 -17.687 -1.167 1.00 90.44 185 GLU A CA 1
ATOM 1379 C C . GLU A 1 185 ? 28.106 -18.871 -1.960 1.00 90.44 185 GLU A C 1
ATOM 1381 O O . GLU A 1 185 ? 28.563 -19.167 -3.060 1.00 90.44 185 GLU A O 1
ATOM 1386 N N . HIS A 1 186 ? 27.073 -19.537 -1.438 1.00 87.94 186 HIS A N 1
ATOM 1387 C CA . HIS A 1 186 ? 26.540 -20.764 -2.033 1.00 87.94 186 HIS A CA 1
ATOM 1388 C C . HIS A 1 186 ? 25.309 -20.510 -2.898 1.00 87.94 186 HIS A C 1
ATOM 1390 O O . HIS A 1 186 ? 25.121 -21.147 -3.932 1.00 87.94 186 HIS A O 1
ATOM 1396 N N . LYS A 1 187 ? 24.446 -19.592 -2.464 1.00 88.12 187 LYS A N 1
ATOM 1397 C CA . LYS A 1 187 ? 23.184 -19.267 -3.138 1.00 88.12 187 LYS A CA 1
ATOM 1398 C C . LYS A 1 187 ? 23.321 -18.094 -4.106 1.00 88.12 187 LYS A C 1
ATOM 1400 O O . LYS A 1 187 ? 22.390 -17.832 -4.863 1.00 88.12 187 LYS A O 1
ATOM 1405 N N . GLY A 1 188 ? 24.454 -17.389 -4.082 1.00 90.00 188 GLY A N 1
ATOM 1406 C CA . GLY A 1 188 ? 24.646 -16.154 -4.825 1.00 90.00 188 GLY A CA 1
ATOM 1407 C C . GLY A 1 188 ? 23.802 -15.030 -4.233 1.00 90.00 188 GLY A C 1
ATOM 1408 O O . GLY A 1 188 ? 23.711 -14.847 -3.019 1.00 90.00 188 GLY A O 1
ATOM 1409 N N . TRP A 1 189 ? 23.164 -14.238 -5.085 1.00 93.62 189 TRP A N 1
ATOM 1410 C CA . TRP A 1 189 ? 22.345 -13.140 -4.596 1.00 93.62 189 TRP A CA 1
ATOM 1411 C C . TRP A 1 189 ? 21.076 -13.607 -3.872 1.00 93.62 189 TRP A C 1
ATOM 1413 O O . TRP A 1 189 ? 20.226 -14.285 -4.446 1.00 93.62 189 TRP A O 1
ATOM 1423 N N . LEU A 1 190 ? 20.892 -13.139 -2.638 1.00 93.56 190 LEU A N 1
ATOM 1424 C CA . LEU A 1 190 ? 19.638 -13.292 -1.904 1.00 93.56 190 LEU A CA 1
ATOM 1425 C C . LEU A 1 190 ? 18.594 -12.252 -2.362 1.00 93.56 190 LEU A C 1
ATOM 1427 O O . LEU A 1 190 ? 18.961 -11.235 -2.967 1.00 93.56 190 LEU A O 1
ATOM 1431 N N . PRO A 1 191 ? 17.295 -12.462 -2.061 1.00 93.12 191 PRO A N 1
ATOM 1432 C CA . PRO A 1 191 ? 16.255 -11.486 -2.365 1.00 93.12 191 PRO A CA 1
ATOM 1433 C C . PRO A 1 191 ? 16.578 -10.098 -1.784 1.00 93.12 191 PRO A C 1
ATOM 1435 O O . PRO A 1 191 ? 17.048 -10.000 -0.644 1.00 93.12 191 PRO A O 1
ATOM 1438 N N . PRO A 1 192 ? 16.338 -9.011 -2.538 1.00 94.38 192 PRO A N 1
ATOM 1439 C CA . PRO A 1 192 ? 16.656 -7.664 -2.096 1.00 94.38 192 PRO A CA 1
ATOM 1440 C C . PRO A 1 192 ? 15.756 -7.227 -0.942 1.00 94.38 192 PRO A C 1
ATOM 1442 O O . PRO A 1 192 ? 14.538 -7.405 -0.960 1.00 94.38 192 PRO A O 1
ATOM 1445 N N . ASN A 1 193 ? 16.362 -6.582 0.048 1.00 93.50 193 ASN A N 1
ATOM 1446 C CA . ASN A 1 193 ? 15.655 -5.937 1.135 1.00 93.50 193 ASN A CA 1
ATOM 1447 C C . ASN A 1 193 ? 15.295 -4.497 0.739 1.00 93.50 193 ASN A C 1
ATOM 1449 O O . ASN A 1 193 ? 16.141 -3.597 0.726 1.00 93.50 193 ASN A O 1
ATOM 1453 N N . LEU A 1 194 ? 14.012 -4.291 0.432 1.00 93.19 194 LEU A N 1
ATOM 1454 C CA . LEU A 1 194 ? 13.429 -2.994 0.072 1.00 93.19 194 LEU A CA 1
ATOM 1455 C C . LEU A 1 194 ? 12.735 -2.305 1.259 1.00 93.19 194 LEU A C 1
ATOM 1457 O O . LEU A 1 194 ? 12.004 -1.336 1.069 1.00 93.19 194 LEU A O 1
ATOM 1461 N N . PHE A 1 195 ? 12.940 -2.784 2.491 1.00 92.12 195 PHE A N 1
ATOM 1462 C CA . PHE A 1 195 ? 12.248 -2.256 3.670 1.00 92.12 195 PHE A CA 1
ATOM 1463 C C . PHE A 1 195 ? 12.535 -0.768 3.905 1.00 92.12 195 PHE A C 1
ATOM 1465 O O . PHE A 1 195 ? 11.647 -0.035 4.320 1.00 92.12 195 PHE A O 1
ATOM 1472 N N . ASN A 1 196 ? 13.747 -0.303 3.592 1.00 92.44 196 ASN A N 1
ATOM 1473 C CA . ASN A 1 196 ? 14.165 1.093 3.767 1.00 92.44 196 ASN A CA 1
ATOM 1474 C C . ASN A 1 196 ? 13.777 2.020 2.601 1.00 92.44 196 ASN A C 1
ATOM 1476 O O . ASN A 1 196 ? 14.137 3.199 2.619 1.00 92.44 196 ASN A O 1
ATOM 1480 N N . CYS A 1 197 ? 13.053 1.512 1.603 1.00 94.12 197 CYS A N 1
ATOM 1481 C CA . CYS A 1 197 ? 12.497 2.334 0.539 1.00 94.12 197 CYS A CA 1
ATOM 1482 C C . CYS A 1 197 ? 11.192 2.990 0.991 1.00 94.12 197 CYS A C 1
ATOM 1484 O O . CYS A 1 197 ? 10.386 2.379 1.691 1.00 94.12 197 CYS A O 1
ATOM 1486 N N . THR A 1 198 ? 10.993 4.243 0.588 1.00 94.44 198 THR A N 1
ATOM 1487 C CA . THR A 1 198 ? 9.747 4.987 0.805 1.00 94.44 198 THR A CA 1
ATOM 1488 C C . THR A 1 198 ? 9.209 5.509 -0.513 1.00 94.44 198 THR A C 1
ATOM 1490 O O . THR A 1 198 ? 9.944 6.157 -1.264 1.00 94.44 198 THR A O 1
ATOM 1493 N N . SER A 1 199 ? 7.935 5.261 -0.791 1.00 94.38 199 SER A N 1
ATOM 1494 C CA . SER A 1 199 ? 7.262 5.776 -1.983 1.00 94.38 199 SER A CA 1
ATOM 1495 C C . SER A 1 199 ? 7.184 7.304 -1.944 1.00 94.38 199 SER A C 1
ATOM 1497 O O . SER A 1 199 ? 7.046 7.908 -0.877 1.00 94.38 199 SER A O 1
ATOM 1499 N N . LEU A 1 200 ? 7.213 7.955 -3.110 1.00 92.19 200 LEU A N 1
ATOM 1500 C CA . LEU A 1 200 ? 7.176 9.425 -3.189 1.00 92.19 200 LEU A CA 1
ATOM 1501 C C . LEU A 1 200 ? 5.942 10.048 -2.510 1.00 92.19 200 LEU A C 1
ATOM 1503 O O . LEU A 1 200 ? 6.053 11.121 -1.921 1.00 92.19 200 LEU A O 1
ATOM 1507 N N . ALA A 1 201 ? 4.795 9.362 -2.523 1.00 91.44 201 ALA A N 1
ATOM 1508 C CA . ALA A 1 201 ? 3.582 9.821 -1.841 1.00 91.44 201 ALA A CA 1
ATOM 1509 C C . ALA A 1 201 ? 3.760 9.931 -0.311 1.00 91.44 201 ALA A C 1
ATOM 1511 O O . ALA A 1 201 ? 3.248 10.857 0.313 1.00 91.44 201 ALA A O 1
ATOM 1512 N N . PHE A 1 202 ? 4.529 9.019 0.287 1.00 93.31 202 PHE A N 1
ATOM 1513 C CA . PHE A 1 202 ? 4.817 8.989 1.723 1.00 93.31 202 PHE A CA 1
ATOM 1514 C C . PHE A 1 202 ? 6.040 9.833 2.101 1.00 93.31 202 PHE A C 1
ATOM 1516 O O . PHE A 1 202 ? 6.136 10.314 3.231 1.00 93.31 202 PHE A O 1
ATOM 1523 N N . ALA A 1 203 ? 6.953 10.079 1.156 1.00 90.44 203 ALA A N 1
ATOM 1524 C CA . ALA A 1 203 ? 8.148 10.892 1.371 1.00 90.44 203 ALA A CA 1
ATOM 1525 C C . ALA A 1 203 ? 7.827 12.298 1.910 1.00 90.44 203 ALA A C 1
ATOM 1527 O O . ALA A 1 203 ? 8.524 12.787 2.799 1.00 90.44 203 ALA A O 1
ATOM 1528 N N . ALA A 1 204 ? 6.739 12.918 1.439 1.00 88.06 204 ALA A N 1
ATOM 1529 C CA . ALA A 1 204 ? 6.293 14.233 1.909 1.00 88.06 204 ALA A CA 1
ATOM 1530 C C . ALA A 1 204 ? 5.881 14.239 3.397 1.00 88.06 204 ALA A C 1
ATOM 1532 O O . ALA A 1 204 ? 6.053 15.242 4.089 1.00 88.06 204 ALA A O 1
ATOM 1533 N N . LEU A 1 205 ? 5.372 13.113 3.906 1.00 91.19 205 LEU A N 1
ATOM 1534 C CA . LEU A 1 205 ? 4.934 12.958 5.297 1.00 91.19 205 LEU A CA 1
ATOM 1535 C C . LEU A 1 205 ? 6.086 12.616 6.248 1.00 91.19 205 LEU A C 1
ATOM 1537 O O . LEU A 1 205 ? 5.986 12.866 7.451 1.00 91.19 205 LEU A O 1
ATOM 1541 N N . LYS A 1 206 ? 7.200 12.094 5.723 1.00 90.31 206 LYS A N 1
ATOM 1542 C CA . LYS A 1 206 ? 8.353 11.657 6.519 1.00 90.31 206 LYS A CA 1
ATOM 1543 C C . LYS A 1 206 ? 8.924 12.780 7.390 1.00 90.31 206 LYS A C 1
ATOM 1545 O O . LYS A 1 206 ? 9.078 12.599 8.594 1.00 90.31 206 LYS A O 1
ATOM 1550 N N . GLY A 1 207 ? 9.153 13.961 6.813 1.00 88.31 207 GLY A N 1
ATOM 1551 C CA . GLY A 1 207 ? 9.695 15.107 7.557 1.00 88.31 207 GLY A CA 1
ATOM 1552 C C . GLY A 1 207 ? 8.739 15.666 8.621 1.00 88.31 207 GLY A C 1
ATOM 1553 O O . GLY A 1 207 ? 9.173 16.271 9.600 1.00 88.31 207 GLY A O 1
ATOM 1554 N N . PHE A 1 208 ? 7.426 15.472 8.466 1.00 87.88 208 PHE A N 1
ATOM 1555 C CA . PHE A 1 208 ? 6.465 15.799 9.523 1.00 87.88 208 PHE A CA 1
ATOM 1556 C C . PHE A 1 208 ? 6.495 14.752 10.645 1.00 87.88 208 PHE A C 1
ATOM 1558 O O . PHE A 1 208 ? 6.558 15.120 11.815 1.00 87.88 208 PHE A O 1
ATOM 1565 N N . ALA A 1 209 ? 6.532 13.463 10.300 1.00 89.00 209 ALA A N 1
ATOM 1566 C CA . ALA A 1 209 ? 6.596 12.379 11.278 1.00 89.00 209 ALA A CA 1
ATOM 1567 C C . ALA A 1 209 ? 7.853 12.435 12.161 1.00 89.00 209 ALA A C 1
ATOM 1569 O O . ALA A 1 209 ? 7.770 12.175 13.357 1.00 89.00 209 ALA A O 1
ATOM 1570 N N . GLU A 1 210 ? 9.008 12.796 11.597 1.00 88.88 210 GLU A N 1
ATOM 1571 C CA . GLU A 1 210 ? 10.259 12.924 12.355 1.00 88.88 210 GLU A CA 1
ATOM 1572 C C . GLU A 1 210 ? 10.196 14.057 13.392 1.00 88.88 210 GLU A C 1
ATOM 1574 O O . GLU A 1 210 ? 10.583 13.850 14.542 1.00 88.88 210 GLU A O 1
ATOM 1579 N N . ARG A 1 211 ? 9.635 15.219 13.027 1.00 88.50 211 ARG A N 1
ATOM 1580 C CA . ARG A 1 211 ? 9.411 16.339 13.964 1.00 88.50 211 ARG A CA 1
ATOM 1581 C C . ARG A 1 211 ? 8.419 15.979 15.065 1.00 88.50 211 ARG A C 1
ATOM 1583 O O . ARG A 1 211 ? 8.641 16.309 16.229 1.00 88.50 211 ARG A O 1
ATOM 1590 N N . LEU A 1 212 ? 7.362 15.250 14.709 1.00 86.62 212 LEU A N 1
ATOM 1591 C CA . LEU A 1 212 ? 6.375 14.758 15.666 1.00 86.62 212 LEU A CA 1
ATOM 1592 C C . LEU A 1 212 ? 6.995 13.746 16.641 1.00 86.62 212 LEU A C 1
ATOM 1594 O O . LEU A 1 212 ? 6.708 13.794 17.832 1.00 86.62 212 LEU A O 1
ATOM 1598 N N . GLY A 1 213 ? 7.881 12.871 16.154 1.00 82.62 213 GLY A N 1
ATOM 1599 C CA . GLY A 1 213 ? 8.610 11.904 16.978 1.00 82.62 213 GLY A CA 1
ATOM 1600 C C . GLY A 1 213 ? 9.623 12.544 17.931 1.00 82.62 213 GLY A C 1
ATOM 1601 O O . GLY A 1 213 ? 9.834 12.032 19.026 1.00 82.62 213 GLY A O 1
ATOM 1602 N N . ARG A 1 214 ? 10.212 13.686 17.555 1.00 85.62 214 ARG A N 1
ATOM 1603 C CA . ARG A 1 214 ? 11.087 14.491 18.429 1.00 85.62 214 ARG A CA 1
ATOM 1604 C C . ARG A 1 214 ? 10.322 15.417 19.379 1.00 85.62 214 ARG A C 1
ATOM 1606 O O . ARG A 1 214 ? 10.948 16.163 20.122 1.00 85.62 214 ARG A O 1
ATOM 1613 N N . ASN A 1 215 ? 8.986 15.371 19.364 1.00 83.00 215 ASN A N 1
ATOM 1614 C CA . ASN A 1 215 ? 8.099 16.283 20.093 1.00 83.00 215 ASN A CA 1
ATOM 1615 C C . ASN A 1 215 ? 8.335 17.778 19.777 1.00 83.00 215 ASN A C 1
ATOM 1617 O O . ASN A 1 215 ? 7.959 18.639 20.566 1.00 83.00 215 ASN A O 1
ATOM 1621 N N . GLU A 1 216 ? 8.925 18.105 18.622 1.00 78.81 216 GLU A N 1
ATOM 1622 C CA . GLU A 1 216 ? 9.173 19.492 18.192 1.00 78.81 216 GLU A CA 1
ATOM 1623 C C . GLU A 1 216 ? 7.896 20.165 17.661 1.00 78.81 216 GLU A C 1
ATOM 1625 O O . GLU A 1 216 ? 7.766 21.387 17.681 1.00 78.81 216 GLU A O 1
ATOM 1630 N N . SER A 1 217 ? 6.939 19.369 17.177 1.00 77.62 217 SER A N 1
ATOM 1631 C CA . SER A 1 217 ? 5.637 19.836 16.697 1.00 77.62 217 SER A CA 1
ATOM 1632 C C . SER A 1 217 ? 4.511 19.281 17.565 1.00 77.62 217 SER A C 1
ATOM 1634 O O . SER A 1 217 ? 4.358 18.063 17.666 1.00 77.62 217 SER A O 1
ATOM 1636 N N . VAL A 1 218 ? 3.695 20.163 18.144 1.00 79.69 218 VAL A N 1
ATOM 1637 C CA . VAL A 1 218 ? 2.459 19.785 18.844 1.00 79.69 218 VAL A CA 1
ATOM 1638 C C . VAL A 1 218 ? 1.359 19.552 17.814 1.00 79.69 218 VAL A C 1
ATOM 1640 O O . VAL A 1 218 ? 1.157 20.389 16.938 1.00 79.69 218 VAL A O 1
ATOM 1643 N N . LEU A 1 219 ? 0.669 18.415 17.922 1.00 85.62 219 LEU A N 1
ATOM 1644 C CA . LEU A 1 219 ? -0.483 18.102 17.084 1.00 85.62 219 LEU A CA 1
ATOM 1645 C C . LEU A 1 219 ? -1.685 18.942 17.546 1.00 85.62 219 LEU A C 1
ATOM 1647 O O . LEU A 1 219 ? -2.012 18.939 18.731 1.00 85.62 219 LEU A O 1
ATOM 1651 N N . ASP A 1 220 ? -2.319 19.647 16.615 1.00 86.94 220 ASP A N 1
ATOM 1652 C CA . ASP A 1 220 ? -3.601 20.334 16.812 1.00 86.94 220 ASP A CA 1
ATOM 1653 C C . ASP A 1 220 ? -4.653 19.748 15.858 1.00 86.94 220 ASP A C 1
ATOM 1655 O O . ASP A 1 220 ? -4.304 19.133 14.852 1.00 86.94 220 ASP A O 1
ATOM 1659 N N . THR A 1 221 ? -5.931 19.989 16.132 1.00 88.00 221 THR A N 1
ATOM 1660 C CA . THR A 1 221 ? -7.097 19.483 15.396 1.00 88.00 221 THR A CA 1
ATOM 1661 C C . THR A 1 221 ? -6.976 19.690 13.881 1.00 88.00 221 THR A C 1
ATOM 1663 O O . THR A 1 221 ? -7.144 18.753 13.099 1.00 88.00 221 THR A O 1
ATOM 1666 N N . ALA A 1 222 ? -6.594 20.896 13.440 1.00 89.56 222 ALA A N 1
ATOM 1667 C CA . ALA A 1 222 ? -6.415 21.197 12.016 1.00 89.56 222 ALA A CA 1
ATOM 1668 C C . ALA A 1 222 ? -5.238 20.420 11.394 1.00 89.56 222 ALA A C 1
ATOM 1670 O O . ALA A 1 222 ? -5.278 20.008 10.231 1.00 89.56 222 ALA A O 1
ATOM 1671 N N . GLN A 1 223 ? -4.175 20.191 12.171 1.00 90.50 223 GLN A N 1
ATOM 1672 C CA . GLN A 1 223 ? -3.050 19.374 11.729 1.00 90.50 223 GLN A CA 1
ATOM 1673 C C . GLN A 1 223 ? -3.431 17.891 11.675 1.00 90.50 223 GLN A C 1
ATOM 1675 O O . GLN A 1 223 ? -3.079 17.240 10.691 1.00 90.50 223 GLN A O 1
ATOM 1680 N N . SER A 1 224 ? -4.185 17.379 12.658 1.00 92.44 224 SER A N 1
ATOM 1681 C CA . SER A 1 224 ? -4.739 16.019 12.653 1.00 92.44 224 SER A CA 1
ATOM 1682 C C . SER A 1 224 ? -5.507 15.756 11.362 1.00 92.44 224 SER A C 1
ATOM 1684 O O . SER A 1 224 ? -5.216 14.789 10.657 1.00 92.44 224 SER A O 1
ATOM 1686 N N . GLN A 1 225 ? -6.436 16.652 11.010 1.00 92.50 225 GLN A N 1
ATOM 1687 C CA . GLN A 1 225 ? -7.252 16.549 9.797 1.00 92.50 225 GLN A CA 1
ATOM 1688 C C . GLN A 1 225 ? -6.395 16.533 8.530 1.00 92.50 225 GLN A C 1
ATOM 1690 O O . GLN A 1 225 ? -6.537 15.645 7.685 1.00 92.50 225 GLN A O 1
ATOM 1695 N N . ARG A 1 226 ? -5.448 17.474 8.414 1.00 92.69 226 ARG A N 1
ATOM 1696 C CA . ARG A 1 226 ? -4.568 17.562 7.243 1.00 92.69 226 ARG A CA 1
ATOM 1697 C C . ARG A 1 226 ? -3.720 16.305 7.069 1.00 92.69 226 ARG A C 1
ATOM 1699 O O . ARG A 1 226 ? -3.603 15.803 5.953 1.00 92.69 226 ARG A O 1
ATOM 1706 N N . VAL A 1 227 ? -3.127 15.800 8.151 1.00 93.19 227 VAL A N 1
ATOM 1707 C CA . VAL A 1 227 ? -2.265 14.610 8.107 1.00 93.19 227 VAL A CA 1
ATOM 1708 C C . VAL A 1 227 ? -3.090 13.365 7.798 1.00 93.19 227 VAL A C 1
ATOM 1710 O O . VAL A 1 227 ? -2.661 12.569 6.968 1.00 93.19 227 VAL A O 1
ATOM 1713 N N . ALA A 1 228 ? -4.285 13.216 8.380 1.00 95.06 228 ALA A N 1
ATOM 1714 C CA . ALA A 1 228 ? -5.186 12.105 8.072 1.00 95.06 228 ALA A CA 1
ATOM 1715 C C . ALA A 1 228 ? -5.574 12.077 6.584 1.00 95.06 228 ALA A C 1
ATOM 1717 O O . ALA A 1 228 ? -5.497 11.025 5.948 1.00 95.06 228 ALA A O 1
ATOM 1718 N N . LEU A 1 229 ? -5.911 13.234 6.001 1.00 95.00 229 LEU A N 1
ATOM 1719 C CA . LEU A 1 229 ? -6.248 13.344 4.580 1.00 95.00 229 LEU A CA 1
ATOM 1720 C C . LEU A 1 229 ? -5.045 13.053 3.671 1.00 95.00 229 LEU A C 1
ATOM 1722 O O . LEU A 1 229 ? -5.162 12.310 2.698 1.00 95.00 229 LEU A O 1
ATOM 1726 N N . GLN A 1 230 ? -3.872 13.609 3.987 1.00 94.62 230 GLN A N 1
ATOM 1727 C CA . GLN A 1 230 ? -2.649 13.342 3.226 1.00 94.62 230 GLN A CA 1
ATOM 1728 C C . GLN A 1 230 ? -2.256 11.864 3.287 1.00 94.62 230 GLN A C 1
ATOM 1730 O O . GLN A 1 230 ? -1.856 11.297 2.271 1.00 94.62 230 GLN A O 1
ATOM 1735 N N . LEU A 1 231 ? -2.404 11.233 4.453 1.00 95.62 231 LEU A N 1
ATOM 1736 C CA . LEU A 1 231 ? -2.110 9.820 4.643 1.00 95.62 231 LEU A CA 1
ATOM 1737 C C . LEU A 1 231 ? -3.098 8.938 3.873 1.00 95.62 231 LEU A C 1
ATOM 1739 O O . LEU A 1 231 ? -2.672 7.986 3.225 1.00 95.62 231 LEU A O 1
ATOM 1743 N N . HIS A 1 232 ? -4.387 9.292 3.867 1.00 95.44 232 HIS A N 1
ATOM 1744 C CA . HIS A 1 232 ? -5.389 8.604 3.056 1.00 95.44 232 HIS A CA 1
ATOM 1745 C C . HIS A 1 232 ? -5.106 8.725 1.551 1.00 95.44 232 HIS A C 1
ATOM 1747 O O . HIS A 1 232 ? -5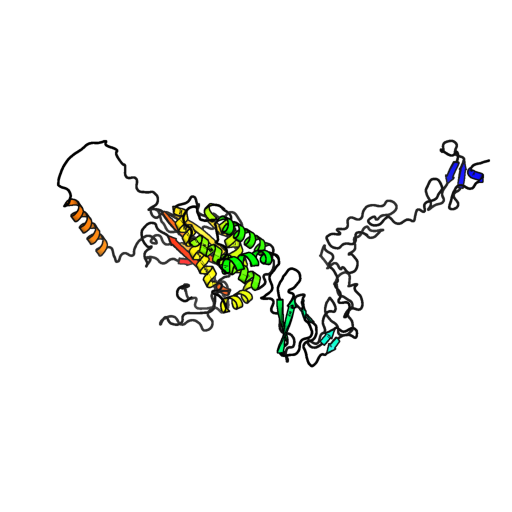.150 7.733 0.825 1.00 95.44 232 HIS A O 1
ATOM 1753 N N . ASN A 1 233 ? -4.757 9.920 1.072 1.00 95.56 233 ASN A N 1
ATOM 1754 C CA . ASN A 1 233 ? -4.389 10.108 -0.329 1.00 95.56 233 ASN A CA 1
ATOM 1755 C C . ASN A 1 233 ? -3.130 9.306 -0.688 1.00 95.56 233 ASN A C 1
ATOM 1757 O O . ASN A 1 233 ? -3.085 8.667 -1.740 1.00 95.56 233 ASN A O 1
ATOM 1761 N N . ALA A 1 234 ? -2.131 9.278 0.199 1.00 94.94 234 ALA A N 1
ATOM 1762 C CA . ALA A 1 234 ? -0.923 8.488 -0.005 1.00 94.94 234 ALA A CA 1
ATOM 1763 C C . ALA A 1 234 ? -1.233 6.988 -0.095 1.00 94.94 234 ALA A C 1
ATOM 1765 O O . ALA A 1 234 ? -0.759 6.340 -1.030 1.00 94.94 234 ALA A O 1
ATOM 1766 N N . THR A 1 235 ? -2.069 6.445 0.801 1.00 94.56 235 THR A N 1
ATOM 1767 C CA . THR A 1 235 ? -2.461 5.026 0.756 1.00 94.56 235 THR A CA 1
ATOM 1768 C C . THR A 1 235 ? -3.307 4.686 -0.466 1.00 94.56 235 THR A C 1
ATOM 1770 O O . THR A 1 235 ? -3.153 3.600 -1.012 1.00 94.56 235 THR A O 1
ATOM 1773 N N . ARG A 1 236 ? -4.154 5.605 -0.943 1.00 93.56 236 ARG A N 1
ATOM 1774 C CA . ARG A 1 236 ? -5.008 5.396 -2.124 1.00 93.56 236 ARG A CA 1
ATOM 1775 C C . ARG A 1 236 ? -4.230 5.371 -3.443 1.00 93.56 236 ARG A C 1
ATOM 1777 O O . ARG A 1 236 ? -4.595 4.625 -4.346 1.00 93.56 236 ARG A O 1
ATOM 1784 N N . HIS A 1 237 ? -3.201 6.206 -3.586 1.00 89.50 237 HIS A N 1
ATOM 1785 C CA . HIS A 1 237 ? -2.444 6.337 -4.840 1.00 89.50 237 HIS A CA 1
ATOM 1786 C C . HIS A 1 237 ? -1.276 5.354 -4.975 1.00 89.50 237 HIS A C 1
ATOM 1788 O O . HIS A 1 237 ? -0.664 5.272 -6.039 1.00 89.50 237 HIS A O 1
ATOM 1794 N N . THR A 1 238 ? -0.953 4.610 -3.919 1.00 90.06 238 THR A N 1
ATOM 1795 C CA . THR A 1 238 ? 0.134 3.629 -3.919 1.00 90.06 238 THR A CA 1
ATOM 1796 C C . THR A 1 238 ? -0.442 2.218 -4.000 1.00 90.06 238 THR A C 1
ATOM 1798 O O . THR A 1 238 ? -1.202 1.793 -3.139 1.00 90.06 238 THR A O 1
ATOM 1801 N N . ALA A 1 239 ? -0.103 1.495 -5.070 1.00 84.38 239 ALA A N 1
ATOM 1802 C CA . ALA A 1 239 ? -0.640 0.156 -5.325 1.00 84.38 239 ALA A CA 1
ATOM 1803 C C . ALA A 1 239 ? 0.023 -0.935 -4.466 1.00 84.38 239 ALA A C 1
ATOM 1805 O O . ALA A 1 239 ? -0.617 -1.919 -4.112 1.00 84.38 239 ALA A O 1
ATOM 1806 N N . ALA A 1 240 ? 1.307 -0.768 -4.145 1.00 88.25 240 ALA A N 1
ATOM 1807 C CA . ALA A 1 240 ? 2.065 -1.664 -3.283 1.00 88.25 240 ALA A CA 1
ATOM 1808 C C . ALA A 1 240 ? 2.917 -0.835 -2.322 1.00 88.25 240 ALA A C 1
ATOM 1810 O O . ALA A 1 240 ? 3.521 0.162 -2.723 1.00 88.25 240 ALA A O 1
ATOM 1811 N N . TYR A 1 241 ? 2.959 -1.257 -1.063 1.00 92.94 241 TYR A N 1
ATOM 1812 C CA . TYR A 1 241 ? 3.665 -0.545 -0.006 1.00 92.94 241 TYR A CA 1
ATOM 1813 C C . TYR A 1 241 ? 5.052 -1.136 0.221 1.00 92.94 241 TYR A C 1
ATOM 1815 O O . TYR A 1 241 ? 5.218 -2.358 0.259 1.00 92.94 241 TYR A O 1
ATOM 1823 N N . PHE A 1 242 ? 6.038 -0.269 0.443 1.00 94.06 242 PHE A N 1
ATOM 1824 C CA . PHE A 1 242 ? 7.311 -0.684 1.025 1.00 94.06 242 PHE A CA 1
ATOM 1825 C C . PHE A 1 242 ? 7.201 -0.771 2.552 1.00 94.06 242 PHE A C 1
ATOM 1827 O O . PHE A 1 242 ? 6.346 -0.136 3.174 1.00 94.06 242 PHE A O 1
ATOM 1834 N N . GLY A 1 243 ? 8.116 -1.505 3.189 1.00 92.12 243 GLY A N 1
ATOM 1835 C CA . GLY A 1 243 ? 8.127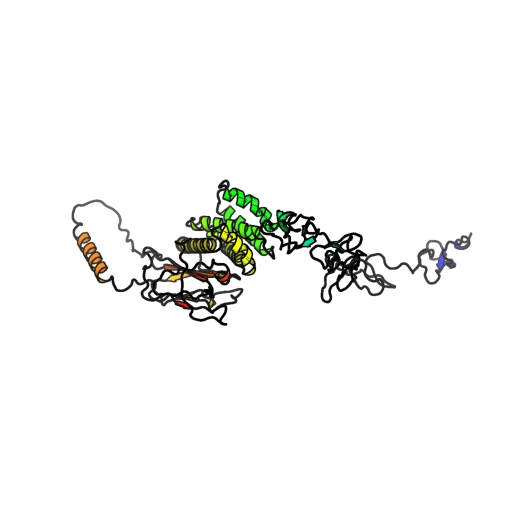 -1.651 4.648 1.00 92.12 243 GLY A CA 1
ATOM 1836 C C . GLY A 1 243 ? 8.187 -0.320 5.404 1.00 92.12 243 GLY A C 1
ATOM 1837 O O . GLY A 1 243 ? 7.472 -0.135 6.390 1.00 92.12 243 GLY A O 1
ATOM 1838 N N . SER A 1 244 ? 8.965 0.650 4.914 1.00 92.75 244 SER A N 1
ATOM 1839 C CA . SER A 1 244 ? 9.030 1.974 5.532 1.00 92.75 244 SER A CA 1
ATOM 1840 C C . SER A 1 244 ? 7.778 2.819 5.285 1.00 92.75 244 SER A C 1
ATOM 1842 O O . SER A 1 244 ? 7.515 3.695 6.109 1.00 92.75 244 SER A O 1
ATOM 1844 N N . ASP A 1 245 ? 7.003 2.566 4.224 1.00 94.69 245 ASP A N 1
ATOM 1845 C CA . ASP A 1 245 ? 5.704 3.223 4.009 1.00 94.69 245 ASP A CA 1
ATOM 1846 C C . ASP A 1 245 ? 4.699 2.742 5.061 1.00 94.69 245 ASP A C 1
ATOM 1848 O O . ASP A 1 245 ? 4.093 3.560 5.753 1.00 94.69 245 ASP A O 1
ATOM 1852 N N . VAL A 1 246 ? 4.601 1.419 5.256 1.00 94.56 246 VAL A N 1
ATOM 1853 C CA . VAL A 1 246 ? 3.740 0.808 6.285 1.00 94.56 246 VAL A CA 1
ATOM 1854 C C . VAL A 1 246 ? 4.140 1.297 7.676 1.00 94.56 246 VAL A C 1
ATOM 1856 O O . VAL A 1 246 ? 3.283 1.737 8.439 1.00 94.56 246 VAL A O 1
ATOM 1859 N N . ARG A 1 247 ? 5.442 1.304 7.994 1.00 93.88 247 ARG A N 1
ATOM 1860 C CA . ARG A 1 247 ? 5.957 1.793 9.283 1.00 93.88 247 ARG A CA 1
ATOM 1861 C C . ARG A 1 247 ? 5.644 3.274 9.510 1.00 93.88 247 ARG A C 1
ATOM 1863 O O . ARG A 1 247 ? 5.226 3.647 10.604 1.00 93.88 247 ARG A O 1
ATOM 1870 N N . LEU A 1 248 ? 5.843 4.126 8.502 1.00 94.06 248 LEU A N 1
ATOM 1871 C CA . LEU A 1 248 ? 5.551 5.559 8.602 1.00 94.06 248 LEU A CA 1
ATOM 1872 C C . LEU A 1 248 ? 4.055 5.803 8.821 1.00 94.06 248 LEU A C 1
ATOM 1874 O O . LEU A 1 248 ? 3.675 6.564 9.711 1.00 94.06 248 LEU A O 1
ATOM 1878 N N . ALA A 1 249 ? 3.218 5.139 8.028 1.00 95.06 249 ALA A N 1
ATOM 1879 C CA . ALA A 1 249 ? 1.773 5.256 8.108 1.00 95.06 249 ALA A CA 1
ATOM 1880 C C . ALA A 1 249 ? 1.225 4.747 9.444 1.00 95.06 249 ALA A C 1
ATOM 1882 O O . ALA A 1 249 ? 0.402 5.425 10.051 1.00 95.06 249 ALA A O 1
ATOM 1883 N N . TYR A 1 250 ? 1.732 3.613 9.937 1.00 94.06 250 TYR A N 1
ATOM 1884 C CA . TYR A 1 250 ? 1.419 3.083 11.263 1.00 94.06 250 TYR A CA 1
ATOM 1885 C C . TYR A 1 250 ? 1.753 4.090 12.368 1.00 94.06 250 TYR A C 1
ATOM 1887 O O . TYR A 1 250 ? 0.878 4.426 13.162 1.00 94.06 250 TYR A O 1
ATOM 1895 N N . ARG A 1 251 ? 2.983 4.622 12.400 1.00 92.75 251 ARG A N 1
ATOM 1896 C CA . ARG A 1 251 ? 3.409 5.571 13.443 1.00 92.75 251 ARG A CA 1
ATOM 1897 C C . ARG A 1 251 ? 2.576 6.851 13.434 1.00 92.75 251 ARG A C 1
ATOM 1899 O O . ARG A 1 251 ? 2.182 7.333 14.493 1.00 92.75 251 ARG A O 1
ATOM 1906 N N . LEU A 1 252 ? 2.296 7.393 12.247 1.00 93.69 252 LEU A N 1
ATOM 1907 C CA . LEU A 1 252 ? 1.442 8.571 12.106 1.00 93.69 252 LEU A CA 1
ATOM 1908 C C . LEU A 1 252 ? 0.008 8.271 12.547 1.00 93.69 252 LEU A C 1
ATOM 1910 O O . LEU A 1 252 ? -0.519 8.999 13.381 1.00 93.69 252 LEU A O 1
ATOM 1914 N N . ALA A 1 253 ? -0.602 7.190 12.055 1.00 94.75 253 ALA A N 1
ATOM 1915 C CA . ALA A 1 253 ? -1.961 6.806 12.428 1.00 94.75 253 ALA A CA 1
ATOM 1916 C C . ALA A 1 253 ? -2.092 6.557 13.938 1.00 94.75 253 ALA A C 1
ATOM 1918 O O . ALA A 1 253 ? -3.009 7.085 14.559 1.00 94.75 253 ALA A O 1
ATOM 1919 N N . ALA A 1 254 ? -1.147 5.837 14.547 1.00 93.50 254 ALA A N 1
ATOM 1920 C CA . ALA A 1 254 ? -1.117 5.601 15.988 1.00 93.50 254 ALA A CA 1
ATOM 1921 C C . ALA A 1 254 ? -1.045 6.917 16.776 1.00 93.50 254 ALA A C 1
ATOM 1923 O O . ALA A 1 254 ? -1.802 7.114 17.724 1.00 93.50 254 ALA A O 1
ATOM 1924 N N . ARG A 1 255 ? -0.190 7.859 16.353 1.00 92.19 255 ARG A N 1
ATOM 1925 C CA . ARG A 1 255 ? -0.055 9.156 17.026 1.00 92.19 255 ARG A CA 1
ATOM 1926 C C . ARG A 1 255 ? -1.293 10.040 16.865 1.00 92.19 255 ARG A C 1
ATOM 1928 O O . ARG A 1 255 ? -1.663 10.717 17.821 1.00 92.19 255 ARG A O 1
ATOM 1935 N N . LEU A 1 256 ? -1.934 10.016 15.694 1.00 94.06 256 LEU A N 1
ATOM 1936 C CA . LEU A 1 256 ? -3.211 10.695 15.452 1.00 94.06 256 LEU A CA 1
ATOM 1937 C C . LEU A 1 256 ? -4.311 10.118 16.350 1.00 94.06 256 LEU A C 1
ATOM 1939 O O . LEU A 1 256 ? -4.957 10.866 17.075 1.00 94.06 256 LEU A O 1
ATOM 1943 N N . LEU A 1 257 ? -4.479 8.793 16.357 1.00 94.56 257 LEU A N 1
ATOM 1944 C CA . LEU A 1 257 ? -5.479 8.106 17.181 1.00 94.56 257 LEU A CA 1
ATOM 1945 C C . LEU A 1 257 ? -5.263 8.375 18.674 1.00 94.56 257 LEU A C 1
ATOM 1947 O O . LEU A 1 257 ? -6.224 8.650 19.385 1.00 94.56 257 LEU A O 1
ATOM 1951 N N . GLN A 1 258 ? -4.010 8.357 19.137 1.00 92.88 258 GLN A N 1
ATOM 1952 C CA . GLN A 1 258 ? -3.661 8.665 20.524 1.00 92.88 258 GLN A CA 1
ATOM 1953 C C . GLN A 1 258 ? -3.963 10.122 20.899 1.00 92.88 258 GLN A C 1
ATOM 1955 O O . GLN A 1 258 ? -4.386 10.397 22.019 1.00 92.88 258 GLN A O 1
ATOM 1960 N N . HIS A 1 259 ? -3.713 11.071 19.993 1.00 92.31 259 HIS A N 1
ATOM 1961 C CA . HIS A 1 259 ? -4.041 12.469 20.249 1.00 92.31 259 HIS A CA 1
ATOM 1962 C C . HIS A 1 259 ? -5.556 12.669 20.323 1.00 92.31 259 HIS A C 1
ATOM 1964 O O . HIS A 1 259 ? -6.047 13.251 21.283 1.00 92.31 259 HIS A O 1
ATOM 1970 N N . GLU A 1 260 ? -6.297 12.145 19.347 1.00 92.75 260 GLU A N 1
ATOM 1971 C CA . GLU A 1 260 ? -7.752 12.291 19.284 1.00 92.75 260 GLU A CA 1
ATOM 1972 C C . GLU A 1 260 ? -8.470 11.554 20.420 1.00 92.75 260 GLU A C 1
ATOM 1974 O O . GLU A 1 260 ? -9.490 12.037 20.906 1.00 92.75 260 GLU A O 1
ATOM 1979 N N . SER A 1 261 ? -7.939 10.422 20.896 1.00 93.06 261 SER A N 1
ATOM 1980 C CA . SER A 1 261 ? -8.517 9.708 22.041 1.00 93.06 261 SER A CA 1
ATOM 1981 C C . SER A 1 261 ? -8.379 10.470 23.364 1.00 93.06 261 SER A C 1
ATOM 1983 O O . SER A 1 261 ? -9.174 10.258 24.279 1.00 93.06 261 SER A O 1
ATOM 1985 N N . ALA A 1 262 ? -7.411 11.389 23.465 1.00 91.25 262 ALA A N 1
ATOM 1986 C CA . ALA A 1 262 ? -7.236 12.260 24.626 1.00 91.25 262 ALA A CA 1
ATOM 1987 C C . ALA A 1 262 ? -8.134 13.513 24.591 1.00 91.25 262 ALA A C 1
ATOM 1989 O O . ALA A 1 262 ? -8.332 14.154 25.627 1.00 91.25 262 ALA A O 1
ATOM 1990 N N . GLN A 1 263 ? -8.677 13.876 23.426 1.00 89.19 263 GLN A N 1
ATOM 1991 C CA . GLN A 1 263 ? -9.521 15.060 23.269 1.00 89.19 263 GLN A CA 1
ATOM 1992 C C . GLN A 1 263 ? -10.950 14.828 23.796 1.00 89.19 263 GLN A C 1
ATOM 1994 O O . GLN A 1 263 ? -11.476 13.712 23.819 1.00 89.19 263 GLN A O 1
ATOM 1999 N N . ARG A 1 264 ? -11.605 15.915 24.227 1.00 85.81 264 ARG A N 1
ATOM 2000 C CA . ARG A 1 264 ? -12.985 15.907 24.744 1.00 85.81 264 ARG A CA 1
ATOM 2001 C C . ARG A 1 264 ? -13.840 17.001 24.104 1.00 85.81 264 ARG A C 1
ATOM 2003 O O . ARG A 1 264 ? -13.342 18.081 23.779 1.00 85.81 264 ARG A O 1
ATOM 2010 N N . GLY A 1 265 ? -15.135 16.730 23.959 1.00 84.75 265 GLY A N 1
ATOM 2011 C CA . GLY A 1 265 ? -16.123 17.656 23.404 1.00 84.75 265 GLY A CA 1
ATOM 2012 C C . GLY A 1 265 ? -15.839 18.041 21.946 1.00 84.75 265 GLY A C 1
ATOM 2013 O O . GLY A 1 265 ? -15.441 17.209 21.135 1.00 84.75 265 GLY A O 1
ATOM 2014 N N . PHE A 1 266 ? -16.021 19.323 21.615 1.00 83.12 266 PHE A N 1
ATOM 2015 C CA . PHE A 1 266 ? -15.882 19.877 20.254 1.00 83.12 266 PHE A CA 1
ATOM 2016 C C . PHE A 1 266 ? -14.431 20.041 19.759 1.00 83.12 266 PHE A C 1
ATOM 2018 O O . PHE A 1 266 ? -14.200 20.518 18.647 1.00 83.12 266 PHE A O 1
ATOM 2025 N N . ARG A 1 267 ? -13.439 19.665 20.579 1.00 85.12 267 ARG A N 1
ATOM 2026 C CA . ARG A 1 267 ? -12.027 19.614 20.160 1.00 85.12 267 ARG A CA 1
ATOM 2027 C C . ARG A 1 267 ? -11.692 18.354 19.358 1.00 85.12 267 ARG A C 1
ATOM 2029 O O . ARG A 1 267 ? -10.600 18.266 18.820 1.00 85.12 267 ARG A O 1
ATOM 2036 N N . LEU A 1 268 ? -12.610 17.387 19.271 1.00 87.06 268 LEU A N 1
ATOM 2037 C CA . LEU A 1 268 ? -12.426 16.211 18.423 1.00 87.06 268 LEU A CA 1
ATOM 2038 C C . LEU A 1 268 ? -12.422 16.613 16.947 1.00 87.06 268 LEU A C 1
ATOM 2040 O O . LEU A 1 268 ? -13.397 17.204 16.472 1.00 87.06 268 LEU A O 1
ATOM 2044 N N . ALA A 1 269 ? -11.422 16.172 16.188 1.00 87.56 269 ALA A N 1
ATOM 2045 C CA . ALA A 1 269 ? -11.370 16.405 14.747 1.00 87.56 269 ALA A CA 1
ATOM 2046 C C . ALA A 1 269 ? -12.595 15.827 14.020 1.00 87.56 269 ALA A C 1
ATOM 2048 O O . ALA A 1 269 ? -13.096 16.451 13.087 1.00 87.56 269 ALA A O 1
ATOM 2049 N N . ALA A 1 270 ? -13.134 14.699 14.499 1.00 87.38 270 ALA A N 1
ATOM 2050 C CA . ALA A 1 270 ? -14.338 14.065 13.949 1.00 87.38 270 ALA A CA 1
ATOM 2051 C C . ALA A 1 270 ? -15.631 14.877 14.155 1.00 87.38 270 ALA A C 1
ATOM 2053 O O . ALA A 1 270 ? -16.611 14.655 13.454 1.00 87.38 270 ALA A O 1
ATOM 2054 N N . THR A 1 271 ? -15.659 15.807 15.118 1.00 86.12 271 THR A N 1
ATOM 2055 C CA . THR A 1 271 ? -16.810 16.716 15.295 1.00 86.12 271 THR A CA 1
ATOM 2056 C C . THR A 1 271 ? -16.774 17.890 14.320 1.00 86.12 271 THR A C 1
ATOM 2058 O O . THR A 1 271 ? -17.811 18.488 14.051 1.00 86.12 271 THR A O 1
ATOM 2061 N N . GLN A 1 272 ? -15.590 18.209 13.790 1.00 87.38 272 GLN A N 1
ATOM 2062 C CA . GLN A 1 272 ? -15.359 19.334 12.883 1.00 87.38 272 GLN A CA 1
ATOM 2063 C C . GLN A 1 272 ? -15.325 18.896 11.412 1.00 87.38 272 GLN A C 1
ATOM 2065 O O . GLN A 1 272 ? -15.741 19.656 10.543 1.00 87.38 272 GLN A O 1
ATOM 2070 N N . ASP A 1 273 ? -14.863 17.674 11.132 1.00 88.12 273 ASP A N 1
ATOM 2071 C CA . ASP A 1 273 ? -14.838 17.077 9.796 1.00 88.12 273 ASP A CA 1
ATOM 2072 C C . ASP A 1 273 ? -15.489 15.687 9.805 1.00 88.12 273 ASP A C 1
ATOM 2074 O O . ASP A 1 273 ? -15.026 14.758 10.470 1.00 88.12 273 ASP A O 1
ATOM 2078 N N . VAL A 1 274 ? -16.547 15.544 9.003 1.00 86.94 274 VAL A N 1
ATOM 2079 C CA . VAL A 1 274 ? -17.332 14.310 8.840 1.00 86.94 274 VAL A CA 1
ATOM 2080 C C . VAL A 1 274 ? -16.492 13.168 8.255 1.00 86.94 274 VAL A C 1
ATOM 2082 O O . VAL A 1 274 ? -16.714 12.006 8.591 1.00 86.94 274 VAL A O 1
ATOM 2085 N N . HIS A 1 275 ? -15.505 13.476 7.409 1.00 90.62 275 HIS A N 1
ATOM 2086 C CA . HIS A 1 275 ? -14.703 12.466 6.711 1.00 90.62 275 HIS A CA 1
ATOM 2087 C C . HIS A 1 275 ? -13.454 12.057 7.493 1.00 90.62 275 HIS A C 1
ATOM 2089 O O . HIS A 1 275 ? -12.763 11.118 7.099 1.00 90.62 275 HIS A O 1
ATOM 2095 N N . PHE A 1 276 ? -13.143 12.724 8.607 1.00 93.38 276 PHE A N 1
ATOM 2096 C CA . PHE A 1 276 ? -11.921 12.474 9.367 1.00 93.38 276 PHE A CA 1
ATOM 2097 C C . PHE A 1 276 ? -11.800 11.010 9.819 1.00 93.38 276 PHE A C 1
ATOM 2099 O O . PHE A 1 276 ? -10.790 10.350 9.561 1.00 93.38 276 PHE A O 1
ATOM 2106 N N . THR A 1 277 ? -12.855 10.482 10.448 1.00 92.56 277 THR A N 1
ATOM 2107 C CA . THR A 1 277 ? -12.900 9.086 10.901 1.00 92.56 277 THR A CA 1
ATOM 2108 C C . THR A 1 277 ? -12.836 8.118 9.721 1.00 92.56 277 THR A C 1
ATOM 2110 O O . THR A 1 277 ? -12.124 7.119 9.791 1.00 92.56 277 THR A O 1
ATOM 2113 N N . GLU A 1 278 ? -13.516 8.422 8.612 1.00 92.81 278 GLU A N 1
ATOM 2114 C CA . GLU A 1 278 ? -13.465 7.591 7.407 1.00 92.81 278 GLU A CA 1
ATOM 2115 C C . GLU A 1 278 ? -12.048 7.530 6.819 1.00 92.81 278 GLU A C 1
ATOM 2117 O O . GLU A 1 278 ? -11.558 6.441 6.516 1.00 92.81 278 GLU A O 1
ATOM 2122 N N . ASN A 1 279 ? -11.352 8.666 6.729 1.00 95.31 279 ASN A N 1
ATOM 2123 C CA . ASN A 1 279 ? -9.978 8.745 6.234 1.00 95.31 279 ASN A CA 1
ATOM 2124 C C . ASN A 1 279 ? -9.026 7.885 7.079 1.00 95.31 279 ASN A C 1
ATOM 2126 O O . ASN A 1 279 ? -8.258 7.092 6.529 1.00 95.31 279 ASN A O 1
ATOM 2130 N N . LEU A 1 280 ? -9.108 7.981 8.412 1.00 94.81 280 LEU A N 1
ATOM 2131 C CA . LEU A 1 280 ? -8.298 7.157 9.316 1.00 94.81 280 LEU A CA 1
ATOM 2132 C C . LEU A 1 280 ? -8.608 5.663 9.184 1.00 94.81 280 LEU A C 1
ATOM 2134 O O . LEU A 1 280 ? -7.685 4.848 9.158 1.00 94.81 280 LEU A O 1
ATOM 2138 N N . LEU A 1 281 ? -9.884 5.291 9.062 1.00 94.25 281 LEU A N 1
ATOM 2139 C CA . LEU A 1 281 ? -10.279 3.893 8.891 1.00 94.25 281 LEU A CA 1
ATOM 2140 C C . LEU A 1 281 ? -9.853 3.333 7.533 1.00 94.25 281 LEU A C 1
ATOM 2142 O O . LEU A 1 281 ? -9.417 2.187 7.466 1.00 94.25 281 LEU A O 1
ATOM 2146 N N . ARG A 1 282 ? -9.899 4.128 6.458 1.00 95.06 282 ARG A N 1
ATOM 2147 C CA . ARG A 1 282 ? -9.378 3.724 5.142 1.00 95.06 282 ARG A CA 1
ATOM 2148 C C . ARG A 1 282 ? -7.864 3.527 5.170 1.00 95.06 282 ARG A C 1
ATOM 2150 O O . ARG A 1 282 ? -7.377 2.558 4.592 1.00 95.06 282 ARG A O 1
ATOM 2157 N N . VAL A 1 283 ? -7.123 4.384 5.879 1.00 96.06 283 VAL A N 1
ATOM 2158 C CA . VAL A 1 283 ? -5.687 4.174 6.131 1.00 96.06 283 VAL A CA 1
ATOM 2159 C C . VAL A 1 283 ? -5.461 2.887 6.923 1.00 96.06 283 VAL A C 1
ATOM 2161 O O . VAL A 1 283 ? -4.688 2.043 6.482 1.00 96.06 283 VAL A O 1
ATOM 2164 N N . GLY A 1 284 ? -6.157 2.696 8.047 1.00 94.81 284 GLY A N 1
ATOM 2165 C CA . GLY A 1 284 ? -6.054 1.475 8.851 1.00 94.81 284 GLY A CA 1
ATOM 2166 C C . GLY A 1 284 ? -6.359 0.217 8.038 1.00 94.81 284 GLY A C 1
ATOM 2167 O O . GLY A 1 284 ? -5.614 -0.757 8.098 1.00 94.81 284 GLY A O 1
ATOM 2168 N N . SER A 1 285 ? -7.402 0.262 7.208 1.00 94.44 285 SER A N 1
ATOM 2169 C CA . SER A 1 285 ? -7.779 -0.833 6.315 1.00 94.44 285 SER A CA 1
ATOM 2170 C C . SER A 1 285 ? -6.688 -1.162 5.303 1.00 94.44 285 SER A C 1
ATOM 2172 O O . SER A 1 285 ? -6.428 -2.338 5.072 1.00 94.44 285 SER A O 1
ATOM 2174 N N . ALA A 1 286 ? -6.053 -0.154 4.699 1.00 94.44 286 ALA A N 1
ATOM 2175 C CA . ALA A 1 286 ? -4.955 -0.360 3.758 1.00 94.44 286 ALA A CA 1
ATOM 2176 C C . ALA A 1 286 ? -3.712 -0.957 4.441 1.00 94.44 286 ALA A C 1
ATOM 2178 O O . ALA A 1 286 ? -3.031 -1.808 3.872 1.00 94.44 286 ALA A O 1
ATOM 2179 N N . LEU A 1 287 ? -3.429 -0.554 5.684 1.00 94.88 287 LEU A N 1
ATOM 2180 C CA . LEU A 1 287 ? -2.304 -1.090 6.453 1.00 94.88 287 LEU A CA 1
ATOM 2181 C C . LEU A 1 287 ? -2.524 -2.540 6.879 1.00 94.88 287 LEU A C 1
ATOM 2183 O O . LEU A 1 287 ? -1.587 -3.336 6.814 1.00 94.88 287 LEU A O 1
ATOM 2187 N N . LEU A 1 288 ? -3.748 -2.885 7.279 1.00 93.69 288 LEU A N 1
ATOM 2188 C CA . LEU A 1 288 ? -4.124 -4.235 7.698 1.00 93.69 288 LEU A CA 1
ATOM 2189 C C . LEU A 1 288 ? -4.404 -5.183 6.524 1.00 93.69 288 LEU A C 1
ATOM 2191 O O . LEU A 1 288 ? -4.954 -6.260 6.735 1.00 93.69 288 LEU A O 1
ATOM 2195 N N . ASP A 1 289 ? -4.041 -4.829 5.293 1.00 92.81 289 ASP A N 1
ATOM 2196 C CA . ASP A 1 289 ? -4.151 -5.762 4.176 1.00 92.81 289 ASP A CA 1
ATOM 2197 C C . ASP A 1 289 ? -3.240 -6.990 4.362 1.00 92.81 289 ASP A C 1
ATOM 2199 O O . ASP A 1 289 ? -2.112 -6.888 4.858 1.00 92.81 289 ASP A O 1
ATOM 2203 N N . ALA A 1 290 ? -3.718 -8.165 3.945 1.00 90.69 290 ALA A N 1
ATOM 2204 C CA . ALA A 1 290 ? -2.973 -9.415 4.057 1.00 90.69 290 ALA A CA 1
ATOM 2205 C C . ALA A 1 290 ? -1.659 -9.392 3.250 1.00 90.69 290 ALA A C 1
ATOM 2207 O O . ALA A 1 290 ? -0.693 -10.057 3.638 1.00 90.69 290 ALA A O 1
ATOM 2208 N N . SER A 1 291 ? -1.571 -8.586 2.180 1.00 92.38 291 SER A N 1
ATOM 2209 C CA . SER A 1 291 ? -0.333 -8.400 1.408 1.00 92.38 291 SER A CA 1
ATOM 2210 C C . SER A 1 291 ? 0.821 -7.852 2.252 1.00 92.38 291 SER A C 1
ATOM 2212 O O . SER A 1 291 ? 1.991 -8.086 1.944 1.00 92.38 291 SER A O 1
ATOM 2214 N N . ASN A 1 292 ? 0.511 -7.140 3.340 1.00 93.38 292 ASN A N 1
ATOM 2215 C CA . ASN A 1 292 ? 1.495 -6.470 4.184 1.00 93.38 292 ASN A CA 1
ATOM 2216 C C . ASN A 1 292 ? 2.061 -7.365 5.295 1.00 93.38 292 ASN A C 1
ATOM 2218 O O . ASN A 1 292 ? 2.879 -6.888 6.081 1.00 93.38 292 ASN A O 1
ATOM 2222 N N . LYS A 1 293 ? 1.688 -8.654 5.355 1.00 92.06 293 LYS A N 1
ATOM 2223 C CA . LYS A 1 293 ? 2.110 -9.587 6.416 1.00 92.06 293 LYS A CA 1
ATOM 2224 C C . LYS A 1 293 ? 3.621 -9.577 6.671 1.00 92.06 293 LYS A C 1
ATOM 2226 O O . LYS A 1 293 ? 4.047 -9.361 7.799 1.00 92.06 293 LYS A O 1
ATOM 2231 N N . ARG A 1 294 ? 4.434 -9.707 5.615 1.00 91.56 294 ARG A N 1
ATOM 2232 C CA . ARG A 1 294 ? 5.909 -9.709 5.723 1.00 91.56 294 ARG A CA 1
ATOM 2233 C C . ARG A 1 294 ? 6.466 -8.406 6.304 1.00 91.56 294 ARG A C 1
ATOM 2235 O O . ARG A 1 294 ? 7.457 -8.417 7.025 1.00 91.56 294 ARG A O 1
ATOM 2242 N N . HIS A 1 295 ? 5.841 -7.272 5.985 1.00 92.75 295 HIS A N 1
ATOM 2243 C CA . HIS A 1 295 ? 6.249 -5.975 6.521 1.00 92.75 295 HIS A CA 1
ATOM 2244 C C . HIS A 1 295 ? 5.904 -5.865 8.010 1.00 92.75 295 HIS A C 1
ATOM 2246 O O . HIS A 1 295 ? 6.727 -5.390 8.790 1.00 92.75 295 HIS A O 1
ATOM 2252 N N . TRP A 1 296 ? 4.723 -6.345 8.409 1.00 93.19 296 TRP A N 1
ATOM 2253 C CA . TRP A 1 296 ? 4.295 -6.366 9.807 1.00 93.19 296 TRP A CA 1
ATOM 2254 C C . TRP A 1 296 ? 5.128 -7.302 10.677 1.00 93.19 296 TRP A C 1
ATOM 2256 O O . TRP A 1 296 ? 5.462 -6.916 11.792 1.00 93.19 296 TRP A O 1
ATOM 2266 N N . GLU A 1 297 ? 5.537 -8.465 10.164 1.00 90.94 297 GLU A N 1
ATOM 2267 C CA . GLU A 1 297 ? 6.460 -9.377 10.856 1.00 90.94 297 GLU A CA 1
ATOM 2268 C C . GLU A 1 297 ? 7.770 -8.672 11.242 1.00 90.94 297 GLU A C 1
ATOM 2270 O O . GLU A 1 297 ? 8.234 -8.817 12.370 1.00 90.94 297 GLU A O 1
ATOM 2275 N N . LEU A 1 298 ? 8.330 -7.852 10.344 1.00 90.50 298 LEU A N 1
ATOM 2276 C CA . LEU A 1 298 ? 9.538 -7.065 10.614 1.00 90.50 298 LEU A CA 1
ATOM 2277 C C . LEU A 1 298 ? 9.278 -5.903 11.584 1.00 90.50 298 LEU A C 1
ATOM 2279 O O . LEU A 1 298 ? 10.072 -5.671 12.491 1.00 90.50 298 LEU A O 1
ATOM 2283 N N . ILE A 1 299 ? 8.169 -5.174 11.422 1.00 90.88 299 ILE A N 1
ATOM 2284 C CA . ILE A 1 299 ? 7.821 -4.046 12.306 1.00 90.88 299 ILE A CA 1
ATOM 2285 C C . ILE A 1 299 ? 7.597 -4.537 13.742 1.00 90.88 299 ILE A C 1
ATOM 2287 O O . ILE A 1 299 ? 8.111 -3.923 14.675 1.00 90.88 299 ILE A O 1
ATOM 2291 N N . GLN A 1 300 ? 6.902 -5.664 13.912 1.00 90.19 300 GLN A N 1
ATOM 2292 C CA . GLN A 1 300 ? 6.585 -6.283 15.206 1.00 90.19 300 GLN A CA 1
ATOM 2293 C C . GLN A 1 300 ? 7.811 -6.758 15.989 1.00 90.19 300 GLN A C 1
ATOM 2295 O O . GLN A 1 300 ? 7.728 -6.920 17.200 1.00 90.19 300 GLN A O 1
ATOM 2300 N N . GLN A 1 301 ? 8.952 -6.969 15.328 1.00 88.62 301 GLN A N 1
ATOM 2301 C CA . GLN A 1 301 ? 10.206 -7.278 16.022 1.00 88.62 301 GLN A CA 1
ATOM 2302 C C . GLN A 1 301 ? 10.814 -6.047 16.705 1.00 88.62 301 GLN A C 1
ATOM 2304 O O . GLN A 1 301 ? 11.569 -6.188 17.663 1.00 88.62 301 GLN A O 1
ATOM 2309 N N . THR A 1 302 ? 10.515 -4.846 16.204 1.00 85.75 302 THR A N 1
ATOM 2310 C CA . THR A 1 302 ? 11.122 -3.587 16.673 1.00 85.75 302 THR A CA 1
ATOM 2311 C C . THR A 1 302 ? 10.160 -2.671 17.425 1.00 85.75 302 THR A C 1
ATOM 2313 O O . THR A 1 302 ? 10.596 -1.844 18.220 1.00 85.75 302 THR A O 1
ATOM 2316 N N . GLU A 1 303 ? 8.860 -2.774 17.156 1.00 85.19 303 GLU A N 1
ATOM 2317 C CA . GLU A 1 303 ? 7.812 -1.872 17.634 1.00 85.19 303 GLU A CA 1
ATOM 2318 C C . GLU A 1 303 ? 6.569 -2.673 18.052 1.00 85.19 303 GLU A C 1
ATOM 2320 O O . GLU A 1 303 ? 6.408 -3.829 17.674 1.00 85.19 303 GLU A O 1
ATOM 2325 N N . GLY A 1 304 ? 5.637 -2.028 18.763 1.00 77.81 304 GLY A N 1
ATOM 2326 C CA . GLY A 1 304 ? 4.384 -2.639 19.237 1.00 77.81 304 GLY A CA 1
ATOM 2327 C C . GLY A 1 304 ? 3.431 -3.173 18.151 1.00 77.81 304 GLY A C 1
ATOM 2328 O O . GLY A 1 304 ? 2.464 -3.870 18.461 1.00 77.81 304 GLY A O 1
ATOM 2329 N N . GLY A 1 305 ? 3.709 -2.879 16.876 1.00 87.62 305 GLY A N 1
ATOM 2330 C CA . GLY A 1 305 ? 3.092 -3.534 15.724 1.00 87.62 305 GLY A CA 1
ATOM 2331 C C . GLY A 1 305 ? 1.572 -3.390 15.618 1.00 87.62 305 GLY A C 1
ATOM 2332 O O . GLY A 1 305 ? 0.988 -2.367 15.980 1.00 87.62 305 GLY A O 1
ATOM 2333 N N . THR A 1 306 ? 0.919 -4.427 15.087 1.00 90.31 306 THR A N 1
ATOM 2334 C CA . THR A 1 306 ? -0.533 -4.415 14.840 1.00 90.31 306 THR A CA 1
ATOM 2335 C C . THR A 1 306 ? -1.369 -4.396 16.118 1.00 90.31 306 THR A C 1
ATOM 2337 O O . THR A 1 306 ? -2.436 -3.784 16.131 1.00 90.31 306 THR A O 1
ATOM 2340 N N . ALA A 1 307 ? -0.882 -4.995 17.209 1.00 88.50 307 ALA A N 1
ATOM 2341 C CA . ALA A 1 307 ? -1.586 -5.028 18.491 1.00 88.50 307 ALA A CA 1
ATOM 2342 C C . ALA A 1 307 ? -1.725 -3.628 19.119 1.00 88.50 307 ALA A C 1
ATOM 2344 O O . ALA A 1 307 ? -2.784 -3.277 19.639 1.00 88.50 307 ALA A O 1
ATOM 2345 N N . TRP A 1 308 ? -0.689 -2.791 19.009 1.00 90.31 308 TRP A N 1
ATOM 2346 C CA . TRP A 1 308 ? -0.762 -1.391 19.438 1.00 90.31 308 TRP A CA 1
ATOM 2347 C C . TRP A 1 308 ? -1.712 -0.568 18.567 1.00 90.31 308 TRP A C 1
ATOM 2349 O O . TRP A 1 308 ? -2.490 0.232 19.087 1.00 90.31 308 TRP A O 1
ATOM 2359 N N . LEU A 1 309 ? -1.702 -0.791 17.250 1.00 92.62 309 LEU A N 1
ATOM 2360 C CA . LEU A 1 309 ? -2.648 -0.133 16.348 1.00 92.62 309 LEU A CA 1
ATOM 2361 C C . LEU A 1 309 ? -4.103 -0.495 16.695 1.00 92.62 309 LEU A C 1
ATOM 2363 O O . LEU A 1 309 ? -4.948 0.396 16.754 1.00 92.62 309 LEU A O 1
ATOM 2367 N N . LEU A 1 310 ? -4.374 -1.775 16.979 1.00 92.12 310 LEU A N 1
ATOM 2368 C CA . LEU A 1 310 ? -5.672 -2.264 17.453 1.00 92.12 310 LEU A CA 1
ATOM 2369 C C . LEU A 1 310 ? -6.119 -1.505 18.709 1.00 92.12 310 LEU A C 1
ATOM 2371 O O . LEU A 1 310 ? -7.209 -0.936 18.718 1.00 92.12 310 LEU A O 1
ATOM 2375 N N . LYS A 1 311 ? -5.256 -1.433 19.729 1.00 92.06 311 LYS A N 1
ATOM 2376 C CA . LYS A 1 311 ? -5.537 -0.707 20.974 1.00 92.06 311 LYS A CA 1
ATOM 2377 C C . LYS A 1 311 ? -5.875 0.764 20.723 1.00 92.06 311 LYS A C 1
ATOM 2379 O O . LYS A 1 311 ? -6.850 1.274 21.261 1.00 92.06 311 LYS A O 1
ATOM 2384 N N . HIS A 1 312 ? -5.115 1.446 19.868 1.00 94.69 312 HIS A N 1
ATOM 2385 C CA . HIS A 1 312 ? -5.369 2.854 19.559 1.00 94.69 312 HIS A CA 1
ATOM 2386 C C . HIS A 1 312 ? -6.697 3.088 18.829 1.00 94.69 312 HIS A C 1
ATOM 2388 O O . HIS A 1 312 ? -7.355 4.098 19.078 1.00 94.69 312 HIS A O 1
ATOM 2394 N N . PHE A 1 313 ? -7.124 2.167 17.961 1.00 94.81 313 PHE A N 1
ATOM 2395 C CA . PHE A 1 313 ? -8.455 2.233 17.356 1.00 94.81 313 PHE A CA 1
ATOM 2396 C C . PHE A 1 313 ? -9.571 2.011 18.383 1.00 94.81 313 PHE A C 1
ATOM 2398 O O . PHE A 1 313 ? -10.591 2.696 18.321 1.00 94.81 313 PHE A O 1
ATOM 2405 N N . GLU A 1 314 ? -9.380 1.099 19.337 1.00 93.06 314 GLU A N 1
ATOM 2406 C CA . GLU A 1 314 ? -10.328 0.861 20.433 1.00 93.06 314 GLU A CA 1
ATOM 2407 C C . GLU A 1 314 ? -10.439 2.073 21.367 1.00 93.06 314 GLU A C 1
ATOM 2409 O O . GLU A 1 314 ? -11.547 2.521 21.669 1.00 93.06 314 GLU A O 1
ATOM 2414 N N . ASP A 1 315 ? -9.306 2.662 21.760 1.00 93.44 315 ASP A N 1
ATOM 2415 C CA . ASP A 1 315 ? -9.258 3.881 22.575 1.00 93.44 315 ASP A CA 1
ATOM 2416 C C . ASP A 1 315 ? -9.955 5.050 21.862 1.00 93.44 315 ASP A C 1
ATOM 2418 O O . ASP A 1 315 ? -10.723 5.798 22.471 1.00 93.44 315 ASP A O 1
ATOM 2422 N N . TYR A 1 316 ? -9.737 5.190 20.552 1.00 94.44 316 TYR A N 1
ATOM 2423 C CA . TYR A 1 316 ? -10.388 6.214 19.740 1.00 94.44 316 TYR A CA 1
ATOM 2424 C C . TYR A 1 316 ? -11.901 5.983 19.598 1.00 94.44 316 TYR A C 1
ATOM 2426 O O . TYR A 1 316 ? -12.679 6.925 19.752 1.00 94.44 316 TYR A O 1
ATOM 2434 N N . ALA A 1 317 ? -12.352 4.744 19.373 1.00 92.31 317 ALA A N 1
ATOM 2435 C CA . ALA A 1 317 ? -13.778 4.409 19.336 1.00 92.31 317 ALA A CA 1
ATOM 2436 C C . ALA A 1 317 ? -14.468 4.647 20.690 1.00 92.31 317 ALA A C 1
ATOM 2438 O O . ALA A 1 317 ? -15.579 5.178 20.735 1.00 92.31 317 ALA A O 1
ATOM 2439 N N . SER A 1 318 ? -13.783 4.333 21.793 1.00 90.44 318 SER A N 1
ATOM 2440 C CA . SER A 1 318 ? -14.227 4.646 23.154 1.00 90.44 318 SER A CA 1
ATOM 2441 C C . SER A 1 318 ? -14.357 6.158 23.375 1.00 90.44 318 SER A C 1
ATOM 2443 O O . SER A 1 318 ? -15.375 6.625 23.892 1.00 90.44 318 SER A O 1
ATOM 2445 N N . ALA A 1 319 ? -13.376 6.949 22.926 1.00 90.75 319 ALA A N 1
ATOM 2446 C CA . ALA A 1 319 ? -13.429 8.407 23.005 1.00 90.75 319 ALA A CA 1
ATOM 2447 C C . ALA A 1 319 ? -14.566 8.993 22.151 1.00 90.75 319 ALA A C 1
ATOM 2449 O O . ALA A 1 319 ? -15.296 9.871 22.616 1.00 90.75 319 ALA A O 1
ATOM 2450 N N . LEU A 1 320 ? -14.779 8.483 20.933 1.00 91.00 320 LEU A N 1
ATOM 2451 C CA . LEU A 1 320 ? -15.918 8.857 20.088 1.00 91.00 320 LEU A CA 1
ATOM 2452 C C . LEU A 1 320 ? -17.248 8.562 20.784 1.00 91.00 320 LEU A C 1
ATOM 2454 O O . LEU A 1 320 ? -18.117 9.432 20.838 1.00 91.00 320 LEU A O 1
ATOM 2458 N N . ALA A 1 321 ? -17.392 7.369 21.366 1.00 89.00 321 ALA A N 1
ATOM 2459 C CA . ALA A 1 321 ? -18.599 6.972 22.077 1.00 89.00 321 ALA A CA 1
ATOM 2460 C C . ALA A 1 321 ? -18.884 7.882 23.283 1.00 89.00 321 ALA A C 1
ATOM 2462 O O . ALA A 1 321 ? -20.019 8.304 23.482 1.00 89.00 321 ALA A O 1
ATOM 2463 N N . GLN A 1 322 ? -17.868 8.241 24.070 1.00 86.56 322 GLN A N 1
ATOM 2464 C CA . GLN A 1 322 ? -18.036 9.146 25.213 1.00 86.56 322 GLN A CA 1
ATOM 2465 C C . GLN A 1 322 ? -18.414 10.568 24.774 1.00 86.56 322 GLN A C 1
ATOM 2467 O O . GLN A 1 322 ? -19.341 11.164 25.327 1.00 86.56 322 GLN A O 1
ATOM 2472 N N . ASN A 1 323 ? -17.742 11.092 23.746 1.00 87.62 323 ASN A N 1
ATOM 2473 C CA . ASN A 1 323 ? -17.969 12.448 23.249 1.00 87.62 323 ASN A CA 1
ATOM 2474 C C . ASN A 1 323 ? -19.289 12.593 22.481 1.00 87.62 323 ASN A C 1
ATOM 2476 O O . ASN A 1 323 ? -19.872 13.673 22.468 1.00 87.62 323 ASN A O 1
ATOM 2480 N N . MET A 1 324 ? -19.823 11.521 21.898 1.00 87.69 324 MET A N 1
ATOM 2481 C CA . MET A 1 324 ? -21.115 11.523 21.204 1.00 87.69 324 MET A CA 1
ATOM 2482 C C . MET A 1 324 ? -22.302 11.864 22.125 1.00 87.69 324 MET A C 1
ATOM 2484 O O . MET A 1 324 ? -23.326 12.358 21.653 1.00 87.69 324 MET A O 1
ATOM 2488 N N . ARG A 1 325 ? -22.176 11.669 23.446 1.00 79.31 325 ARG A N 1
ATOM 2489 C CA . ARG A 1 325 ? -23.171 12.174 24.412 1.00 79.31 325 ARG A CA 1
ATOM 2490 C C . ARG A 1 325 ? -23.170 13.692 24.531 1.00 79.31 325 ARG A C 1
ATOM 2492 O O . ARG A 1 325 ? -24.214 14.281 24.764 1.00 79.31 325 ARG A O 1
ATOM 2499 N N . GLN A 1 326 ? -21.991 14.291 24.410 1.00 79.88 326 GLN A N 1
ATOM 2500 C CA . GLN A 1 326 ? -21.738 15.706 24.678 1.00 79.88 326 GLN A CA 1
ATOM 2501 C C . GLN A 1 326 ? -21.745 16.555 23.398 1.00 79.88 326 GLN A C 1
ATOM 2503 O O . GLN A 1 326 ? -21.583 17.769 23.460 1.00 79.88 326 GLN A O 1
ATOM 2508 N N . THR A 1 327 ? -21.884 15.927 22.228 1.00 82.62 327 THR A N 1
ATOM 2509 C CA . THR A 1 327 ? -21.721 16.565 20.916 1.00 82.62 327 THR A CA 1
ATOM 2510 C C . THR A 1 327 ? -22.834 16.155 19.951 1.00 82.62 327 THR A C 1
ATOM 2512 O O . THR A 1 327 ? -23.605 15.232 20.211 1.00 82.62 327 THR A O 1
ATOM 2515 N N . TYR A 1 328 ? -22.893 16.820 18.795 1.00 81.06 328 TYR A N 1
ATOM 2516 C CA . TYR A 1 328 ? -23.883 16.574 17.738 1.00 81.06 328 TYR A CA 1
ATOM 2517 C C . TYR A 1 328 ? -23.589 15.337 16.868 1.00 81.06 328 TYR A C 1
ATOM 2519 O O . TYR A 1 328 ? -24.181 15.180 15.800 1.00 81.06 328 TYR A O 1
ATOM 2527 N N . LEU A 1 329 ? -22.676 14.453 17.285 1.00 83.31 329 LEU A N 1
ATOM 2528 C CA . LEU A 1 329 ? -22.356 13.245 16.525 1.00 83.31 329 LEU A CA 1
ATOM 2529 C C . LEU A 1 329 ? -23.568 12.298 16.470 1.00 83.31 329 LEU A C 1
ATOM 2531 O O . LEU A 1 329 ? -24.157 11.916 17.493 1.00 83.31 329 LEU A O 1
ATOM 2535 N N . SER A 1 330 ? -23.930 11.907 15.247 1.00 85.38 330 SER A N 1
ATOM 2536 C CA . SER A 1 330 ? -24.997 10.947 14.965 1.00 85.38 330 SER A CA 1
ATOM 2537 C C . SER A 1 330 ? -24.439 9.523 14.841 1.00 85.38 330 SER A C 1
ATOM 2539 O O . SER A 1 330 ? -23.258 9.355 14.535 1.00 85.38 330 SER A O 1
ATOM 2541 N N . PRO A 1 331 ? -25.240 8.480 15.140 1.00 88.19 331 PRO A N 1
ATOM 2542 C CA . PRO A 1 331 ? -24.817 7.093 14.962 1.00 88.19 331 PRO A CA 1
ATOM 2543 C C . PRO A 1 331 ? -24.389 6.821 13.526 1.00 88.19 331 PRO A C 1
ATOM 2545 O O . PRO A 1 331 ? -25.108 7.178 12.594 1.00 88.19 331 PRO A O 1
ATOM 2548 N N . PHE A 1 332 ? -23.259 6.146 13.345 1.00 88.38 332 PHE A N 1
ATOM 2549 C CA . PHE A 1 332 ? -22.732 5.846 12.020 1.00 88.38 332 PHE A CA 1
ATOM 2550 C C . PHE A 1 332 ? -22.165 4.432 11.950 1.00 88.38 332 PHE A C 1
ATOM 2552 O O . PHE A 1 332 ? -21.793 3.824 12.955 1.00 88.38 332 PHE A O 1
ATOM 2559 N N . THR A 1 333 ? -22.101 3.902 10.731 1.00 89.06 333 THR A N 1
ATOM 2560 C CA . THR A 1 333 ? -21.375 2.671 10.423 1.00 89.06 333 THR A CA 1
ATOM 2561 C C . THR A 1 333 ? -20.520 2.918 9.191 1.00 89.06 333 THR A C 1
ATOM 2563 O O . THR A 1 333 ? -21.049 3.243 8.132 1.00 89.06 333 THR A O 1
ATOM 2566 N N . ILE A 1 334 ? -19.204 2.784 9.342 1.00 88.81 334 ILE A N 1
ATOM 2567 C CA . ILE A 1 334 ? -18.231 2.937 8.260 1.00 88.81 334 ILE A CA 1
ATOM 2568 C C . ILE A 1 334 ? -17.721 1.549 7.890 1.00 88.81 334 ILE A C 1
ATOM 2570 O O . ILE A 1 334 ? -17.241 0.797 8.743 1.00 88.81 334 ILE A O 1
ATOM 2574 N N . VAL A 1 335 ? -17.828 1.215 6.606 1.00 89.56 335 VAL A N 1
ATOM 2575 C CA . VAL A 1 335 ? -17.381 -0.059 6.041 1.00 89.56 335 VAL A CA 1
ATOM 2576 C C . VAL A 1 335 ? -16.188 0.198 5.133 1.00 89.56 335 VAL A C 1
ATOM 2578 O O . VAL A 1 335 ? -16.265 0.988 4.197 1.00 89.56 335 VAL A O 1
ATOM 2581 N N . THR A 1 336 ? -15.086 -0.495 5.401 1.00 90.25 336 THR A N 1
ATOM 2582 C CA . THR A 1 336 ? -13.901 -0.536 4.535 1.00 90.25 336 THR A CA 1
ATOM 2583 C C . THR A 1 336 ? -13.583 -1.994 4.154 1.00 90.25 336 THR A C 1
ATOM 2585 O O . THR A 1 336 ? -14.216 -2.922 4.686 1.00 90.25 336 THR A O 1
ATOM 2588 N N . PRO A 1 337 ? -12.627 -2.247 3.236 1.00 89.25 337 PRO A N 1
ATOM 2589 C CA . PRO A 1 337 ? -12.261 -3.609 2.841 1.00 89.25 337 PRO A CA 1
ATOM 2590 C C . PRO A 1 337 ? -11.819 -4.515 4.000 1.00 89.25 337 PRO A C 1
ATOM 2592 O O . PRO A 1 337 ? -12.204 -5.683 4.022 1.00 89.25 337 PRO A O 1
ATOM 2595 N N . ASN A 1 338 ? -11.097 -3.986 4.995 1.00 91.44 338 ASN A N 1
ATOM 2596 C CA . ASN A 1 338 ? -10.503 -4.788 6.074 1.00 91.44 338 ASN A CA 1
ATOM 2597 C C . ASN A 1 338 ? -11.009 -4.425 7.484 1.00 91.44 338 ASN A C 1
ATOM 2599 O O . ASN A 1 338 ? -10.842 -5.231 8.402 1.00 91.44 338 ASN A O 1
ATOM 2603 N N . ILE A 1 339 ? -11.655 -3.263 7.664 1.00 92.19 339 ILE A N 1
ATOM 2604 C CA . ILE A 1 339 ? -12.193 -2.786 8.954 1.00 92.19 339 ILE A CA 1
ATOM 2605 C C . ILE A 1 339 ? -13.661 -2.358 8.806 1.00 92.19 339 ILE A C 1
ATOM 2607 O O . ILE A 1 339 ? -14.031 -1.660 7.859 1.00 92.19 339 ILE A O 1
ATOM 2611 N N . VAL A 1 340 ? -14.506 -2.718 9.766 1.00 91.44 340 VAL A N 1
ATOM 2612 C CA . VAL A 1 340 ? -15.857 -2.162 9.920 1.00 91.44 340 VAL A CA 1
ATOM 2613 C C . VAL A 1 340 ? -15.972 -1.544 11.300 1.00 91.44 340 VAL A C 1
ATOM 2615 O O . VAL A 1 340 ? -15.642 -2.203 12.279 1.00 91.44 340 VAL A O 1
ATOM 2618 N N . VAL A 1 341 ? -16.457 -0.307 11.387 1.00 91.88 341 VAL A N 1
ATOM 2619 C CA . VAL A 1 341 ? -16.721 0.370 12.664 1.00 91.88 341 VAL A CA 1
ATOM 2620 C C . VAL A 1 341 ? -18.174 0.799 12.715 1.00 91.88 341 VAL A C 1
ATOM 2622 O O . VAL A 1 341 ? -18.666 1.421 11.776 1.00 91.88 341 VAL A O 1
ATOM 2625 N N . SER A 1 342 ? -18.856 0.491 13.812 1.00 91.56 342 SER A N 1
ATOM 2626 C CA . SER A 1 342 ? -20.241 0.884 14.061 1.00 91.56 342 SER A CA 1
ATOM 2627 C C . SER A 1 342 ? -20.366 1.490 15.451 1.00 91.56 342 SER A C 1
ATOM 2629 O O . SER A 1 342 ? -20.001 0.852 16.436 1.00 91.56 342 SER A O 1
ATOM 2631 N N . VAL A 1 343 ? -20.874 2.719 15.527 1.00 90.94 343 VAL A N 1
ATOM 2632 C CA . VAL A 1 343 ? -21.141 3.422 16.787 1.00 90.94 343 VAL A CA 1
ATOM 2633 C C . VAL A 1 343 ? -22.629 3.727 16.851 1.00 90.94 343 VAL A C 1
ATOM 2635 O O . VAL A 1 343 ? -23.161 4.458 16.013 1.00 90.94 343 VAL A O 1
ATOM 2638 N N . VAL A 1 344 ? -23.315 3.149 17.837 1.00 90.81 344 VAL A N 1
ATOM 2639 C CA . VAL A 1 344 ? -24.775 3.211 17.959 1.00 90.81 344 VAL A CA 1
ATOM 2640 C C . VAL A 1 344 ? -25.218 3.722 19.323 1.00 90.81 344 VAL A C 1
ATOM 2642 O O . VAL A 1 344 ? -24.617 3.405 20.349 1.00 90.81 344 VAL A O 1
ATOM 2645 N N . ARG A 1 345 ? -26.320 4.476 19.335 1.00 89.06 345 ARG A N 1
ATOM 2646 C CA . ARG A 1 345 ? -27.048 4.816 20.563 1.00 89.06 345 ARG A CA 1
ATOM 2647 C C . ARG A 1 345 ? -28.003 3.674 20.913 1.00 89.06 345 ARG A C 1
ATOM 2649 O O . ARG A 1 345 ? -28.723 3.179 20.046 1.00 89.06 345 ARG A O 1
ATOM 2656 N N . LEU A 1 346 ? -27.990 3.268 22.174 1.00 88.12 346 LEU A N 1
ATOM 2657 C CA . LEU A 1 346 ? -28.858 2.259 22.767 1.00 88.12 346 LEU A CA 1
ATOM 2658 C C . LEU A 1 346 ? -29.695 2.931 23.855 1.00 88.12 346 LEU A C 1
ATOM 2660 O O . LEU A 1 346 ? -29.151 3.605 24.728 1.00 88.12 346 LEU A O 1
ATOM 2664 N N . ASP A 1 347 ? -31.007 2.754 23.802 1.00 85.44 347 ASP A N 1
ATOM 2665 C CA . ASP A 1 347 ? -31.900 3.201 24.866 1.00 85.44 347 ASP A CA 1
ATOM 2666 C C . ASP A 1 347 ? -31.947 2.131 25.964 1.00 85.44 347 ASP A C 1
ATOM 2668 O O . ASP A 1 347 ? -32.270 0.978 25.679 1.00 85.44 347 ASP A O 1
ATOM 2672 N N . LYS A 1 348 ? -31.588 2.494 27.201 1.00 80.69 348 LYS A N 1
ATOM 2673 C CA . LYS A 1 348 ? -31.583 1.581 28.353 1.00 80.69 348 LYS A CA 1
ATOM 2674 C C . LYS A 1 348 ? -33.006 1.171 28.746 1.00 80.69 348 LYS A C 1
ATOM 2676 O O . LYS A 1 348 ? -33.197 0.038 29.177 1.00 80.69 348 LYS A O 1
ATOM 2681 N N . GLY A 1 349 ? -33.987 2.070 28.605 1.00 73.81 349 GLY A N 1
ATOM 2682 C CA . GLY A 1 349 ? -35.356 1.855 29.094 1.00 73.81 349 GLY A CA 1
ATOM 2683 C C . GLY A 1 349 ? -36.153 0.833 28.280 1.00 73.81 349 GLY A C 1
ATOM 2684 O O . GLY A 1 349 ? -36.984 0.117 28.831 1.00 73.81 349 GLY A O 1
ATOM 2685 N N . SER A 1 350 ? -35.868 0.723 26.981 1.00 78.06 350 SER A N 1
ATOM 2686 C CA . SER A 1 350 ? -36.584 -0.147 26.036 1.00 78.06 350 SER A CA 1
ATOM 2687 C C . SER A 1 350 ? -35.707 -1.257 25.433 1.00 78.06 350 SER A C 1
ATOM 2689 O O . SER A 1 350 ? -35.994 -1.783 24.355 1.00 78.06 350 SER A O 1
ATOM 2691 N N . PHE A 1 351 ? -34.611 -1.629 26.103 1.00 82.06 351 PHE A N 1
ATOM 2692 C CA . PHE A 1 351 ? -33.616 -2.526 25.518 1.00 82.06 351 PHE A CA 1
ATOM 2693 C C . PHE A 1 351 ? -34.073 -3.995 25.452 1.00 82.06 351 PHE A C 1
ATOM 2695 O O . PHE A 1 351 ? -33.957 -4.742 26.419 1.00 82.06 351 PHE A O 1
ATOM 2702 N N . ALA A 1 352 ? -34.505 -4.440 24.269 1.00 81.50 352 ALA A N 1
ATOM 2703 C CA . ALA A 1 352 ? -34.857 -5.837 23.973 1.00 81.50 352 ALA A CA 1
ATOM 2704 C C . ALA A 1 352 ? -33.674 -6.674 23.424 1.00 81.50 352 ALA A C 1
ATOM 2706 O O . ALA A 1 352 ? -33.866 -7.728 22.819 1.00 81.50 352 ALA A O 1
ATOM 2707 N N . GLY A 1 353 ? -32.440 -6.189 23.595 1.00 84.44 353 GLY A N 1
ATOM 2708 C CA . GLY A 1 353 ? -31.248 -6.726 22.938 1.00 84.44 353 GLY A CA 1
ATOM 2709 C C . GLY A 1 353 ? -30.961 -6.071 21.582 1.00 84.44 353 GLY A C 1
ATOM 2710 O O . GLY A 1 353 ? -31.814 -5.421 20.977 1.00 84.44 353 GLY A O 1
ATOM 2711 N N . ALA A 1 354 ? -29.726 -6.210 21.097 1.00 87.38 354 ALA A N 1
ATOM 2712 C CA . ALA A 1 354 ? -29.302 -5.613 19.829 1.00 87.38 354 ALA A CA 1
ATOM 2713 C C . ALA A 1 354 ? -28.326 -6.505 19.061 1.00 87.38 354 ALA A C 1
ATOM 2715 O O . ALA A 1 354 ? -27.423 -7.097 19.645 1.00 87.38 354 ALA A O 1
ATOM 2716 N N . ARG A 1 355 ? -28.482 -6.537 17.733 1.00 89.00 355 ARG A N 1
ATOM 2717 C CA . ARG A 1 355 ? -27.504 -7.106 16.797 1.00 89.00 355 ARG A CA 1
ATOM 2718 C C . ARG A 1 355 ? -26.727 -5.978 16.132 1.00 89.00 355 ARG A C 1
ATOM 2720 O O . ARG A 1 355 ? -27.335 -5.037 15.620 1.00 89.00 355 ARG A O 1
ATOM 2727 N N . LEU A 1 356 ? -25.402 -6.056 16.181 1.00 87.62 356 LEU A N 1
ATOM 2728 C CA . LEU A 1 356 ? -24.489 -5.040 15.663 1.00 87.62 356 LEU A CA 1
ATOM 2729 C C . LEU A 1 356 ? -23.409 -5.683 14.779 1.00 87.62 356 LEU A C 1
ATOM 2731 O O . LEU A 1 356 ? -22.928 -6.759 15.127 1.00 87.62 356 LEU A O 1
ATOM 2735 N N . PRO A 1 357 ? -22.970 -5.025 13.693 1.00 85.25 357 PRO A N 1
ATOM 2736 C CA . PRO A 1 357 ? -23.525 -3.800 13.112 1.00 85.25 357 PRO A CA 1
ATOM 2737 C C . PRO A 1 357 ? -24.885 -4.044 12.429 1.00 85.25 357 PRO A C 1
ATOM 2739 O O . PRO A 1 357 ? -25.207 -5.157 12.025 1.00 85.25 357 PRO A O 1
ATOM 2742 N N . ARG A 1 358 ? -25.698 -2.987 12.297 1.00 83.50 358 ARG A N 1
ATOM 2743 C CA . ARG A 1 358 ? -27.002 -3.043 11.608 1.00 83.50 358 ARG A CA 1
ATOM 2744 C C . ARG A 1 358 ? -26.803 -2.920 10.100 1.00 83.50 358 ARG A C 1
ATOM 2746 O O . ARG A 1 358 ? -26.859 -1.819 9.549 1.00 83.50 358 ARG A O 1
ATOM 2753 N N . TYR A 1 359 ? -26.515 -4.039 9.440 1.00 75.81 359 TYR A N 1
ATOM 2754 C CA . TYR A 1 359 ? -26.233 -4.061 8.004 1.00 75.81 359 TYR A CA 1
ATOM 2755 C C . TYR A 1 359 ? -27.416 -3.580 7.145 1.00 75.81 359 TYR A C 1
ATOM 2757 O O . TYR A 1 359 ? -27.200 -3.108 6.030 1.00 75.81 359 TYR A O 1
ATOM 2765 N N . GLU A 1 360 ? -28.651 -3.635 7.655 1.00 69.06 360 GLU A N 1
ATOM 2766 C CA . GLU A 1 360 ? -29.859 -3.208 6.934 1.00 69.06 360 GLU A CA 1
ATOM 2767 C C . GLU A 1 360 ? -29.896 -1.695 6.671 1.00 69.06 360 GLU A C 1
ATOM 2769 O O . GLU A 1 360 ? -30.541 -1.243 5.727 1.00 69.06 360 GLU A O 1
ATOM 2774 N N . ALA A 1 361 ? -29.192 -0.905 7.488 1.00 64.12 361 ALA A N 1
ATOM 2775 C CA . ALA A 1 361 ? -29.145 0.551 7.378 1.00 64.12 361 ALA A CA 1
ATOM 2776 C C . ALA A 1 361 ? -28.023 1.063 6.452 1.00 64.12 361 ALA A C 1
ATOM 2778 O O . ALA A 1 361 ? -27.901 2.272 6.243 1.00 64.12 361 ALA A O 1
ATOM 2779 N N . LEU A 1 362 ? -27.190 0.174 5.898 1.00 67.44 362 LEU A N 1
ATOM 2780 C CA . LEU A 1 362 ? -26.062 0.561 5.052 1.00 67.44 362 LEU A CA 1
ATOM 2781 C C . LEU A 1 362 ? -26.524 0.936 3.638 1.00 67.44 362 LEU A C 1
ATOM 2783 O O . LEU A 1 362 ? -27.026 0.103 2.883 1.00 67.44 362 LEU A O 1
ATOM 2787 N N . ARG A 1 363 ? -26.272 2.188 3.244 1.00 53.88 363 ARG A N 1
ATOM 2788 C CA . ARG A 1 363 ? -26.268 2.621 1.839 1.00 53.88 363 ARG A CA 1
ATOM 2789 C C . ARG A 1 363 ? -24.811 2.677 1.364 1.00 53.88 363 ARG A C 1
ATOM 2791 O O . ARG A 1 363 ? -24.051 3.475 1.896 1.00 53.88 363 ARG A O 1
ATOM 2798 N N . GLY A 1 364 ? -24.412 1.843 0.398 1.00 59.69 364 GLY A N 1
ATOM 2799 C CA . GLY A 1 364 ? -23.040 1.827 -0.142 1.00 59.69 364 GLY A CA 1
ATOM 2800 C C . GLY A 1 364 ? -22.493 0.424 -0.426 1.00 59.69 364 GLY A C 1
ATOM 2801 O O . GLY A 1 364 ? -23.265 -0.524 -0.574 1.00 59.69 364 GLY A O 1
ATOM 2802 N N . GLU A 1 365 ? -21.162 0.301 -0.513 1.00 60.19 365 GLU A N 1
ATOM 2803 C CA . GLU A 1 365 ? -20.467 -0.983 -0.685 1.00 60.19 365 GLU A CA 1
ATOM 2804 C C . GLU A 1 365 ? -20.811 -1.929 0.467 1.00 60.19 365 GLU A C 1
ATOM 2806 O O . GLU A 1 365 ? -20.500 -1.674 1.635 1.00 60.19 365 GLU A O 1
ATOM 2811 N N . LYS A 1 366 ? -21.485 -3.033 0.132 1.00 65.62 366 LYS A N 1
ATOM 2812 C CA . LYS A 1 366 ? -21.792 -4.058 1.119 1.00 65.62 366 LYS A CA 1
ATOM 2813 C C . LYS A 1 366 ? -20.513 -4.811 1.461 1.00 65.62 366 LYS A C 1
ATOM 2815 O O . LYS A 1 366 ? -19.766 -5.192 0.559 1.00 65.62 366 LYS A O 1
ATOM 2820 N N . PRO A 1 367 ? -20.262 -5.047 2.751 1.00 68.69 367 PRO A N 1
ATOM 2821 C CA . PRO A 1 367 ? -19.121 -5.835 3.151 1.00 68.69 367 PRO A CA 1
ATOM 2822 C C . PRO A 1 367 ? -19.218 -7.267 2.589 1.00 68.69 367 PRO A C 1
ATOM 2824 O O . PRO A 1 367 ? -20.319 -7.813 2.536 1.00 68.69 367 PRO A O 1
ATOM 2827 N N . PRO A 1 368 ? -18.090 -7.884 2.187 1.00 65.88 368 PRO A N 1
ATOM 2828 C CA . PRO A 1 368 ? -18.056 -9.249 1.655 1.00 65.88 368 PRO A CA 1
ATOM 2829 C C . PRO A 1 368 ? -18.528 -10.301 2.665 1.00 65.88 368 PRO A C 1
ATOM 2831 O O . PRO A 1 368 ? -19.009 -11.354 2.264 1.00 65.88 368 PRO A O 1
ATOM 2834 N N . ASP A 1 369 ? -18.414 -10.004 3.962 1.00 69.69 369 ASP A N 1
ATOM 2835 C CA . ASP A 1 369 ? -18.975 -10.808 5.042 1.00 69.69 369 ASP A CA 1
ATOM 2836 C C . ASP A 1 369 ? -20.022 -9.989 5.815 1.00 69.69 369 ASP A C 1
ATOM 2838 O O . ASP A 1 369 ? -19.698 -8.962 6.426 1.00 69.69 369 ASP A O 1
ATOM 2842 N N . LEU A 1 370 ? -21.272 -10.451 5.742 1.00 73.12 370 LEU A N 1
ATOM 2843 C CA . LEU A 1 370 ? -22.443 -9.922 6.449 1.00 73.12 370 LEU A CA 1
ATOM 2844 C C . LEU A 1 370 ? -22.839 -10.802 7.649 1.00 73.12 370 LEU A C 1
ATOM 2846 O O . LEU A 1 370 ? -23.792 -10.478 8.352 1.00 73.12 370 LEU A O 1
ATOM 2850 N N . GLU A 1 371 ? -22.154 -11.927 7.866 1.00 78.62 371 GLU A N 1
ATOM 2851 C CA . GLU A 1 371 ? -22.511 -12.908 8.896 1.00 78.62 371 GLU A CA 1
ATOM 2852 C C . GLU A 1 371 ? -21.895 -12.551 10.256 1.00 78.62 371 GLU A C 1
ATOM 2854 O O . GLU A 1 371 ? -22.461 -12.888 11.300 1.00 78.62 371 GLU A O 1
ATOM 2859 N N . THR A 1 372 ? -20.760 -11.840 10.252 1.00 87.25 372 THR A N 1
ATOM 2860 C CA . THR A 1 372 ? -20.073 -11.428 11.480 1.00 87.25 372 THR A CA 1
ATOM 2861 C C . THR A 1 372 ? -20.892 -10.397 12.256 1.00 87.25 372 THR A C 1
ATOM 2863 O O . THR A 1 372 ? -20.967 -9.227 11.887 1.00 87.25 372 THR A O 1
ATOM 2866 N N . THR A 1 373 ? -21.497 -10.826 13.362 1.00 89.62 373 THR A N 1
ATOM 2867 C CA . THR A 1 373 ? -22.381 -10.007 14.194 1.00 89.62 373 THR A CA 1
ATOM 2868 C C . THR A 1 373 ? -22.126 -10.222 15.682 1.00 89.62 373 THR A C 1
ATOM 2870 O O . THR A 1 373 ? -21.790 -11.313 16.148 1.00 89.62 373 THR A O 1
ATOM 2873 N N . VAL A 1 374 ? -22.308 -9.147 16.444 1.00 91.00 374 VAL A N 1
ATOM 2874 C CA . VAL A 1 374 ? -22.302 -9.147 17.905 1.00 91.00 374 VAL A CA 1
ATOM 2875 C C . VAL A 1 374 ? -23.730 -9.007 18.398 1.00 91.00 374 VAL A C 1
ATOM 2877 O O . VAL A 1 374 ? -24.442 -8.083 17.999 1.00 91.00 374 VAL A O 1
ATOM 2880 N N . ILE A 1 375 ? -24.145 -9.915 19.276 1.00 90.75 375 ILE A N 1
ATOM 2881 C CA . ILE A 1 375 ? -25.482 -9.930 19.861 1.00 90.75 375 ILE A CA 1
ATOM 2882 C C . ILE A 1 375 ? -25.367 -9.556 21.338 1.00 90.75 375 ILE A C 1
ATOM 2884 O O . ILE A 1 375 ? -24.813 -10.301 22.152 1.00 90.75 375 ILE A O 1
ATOM 2888 N N . LEU A 1 376 ? -25.900 -8.382 21.667 1.00 89.00 376 LEU A N 1
ATOM 2889 C CA . LEU A 1 376 ? -26.026 -7.868 23.025 1.00 89.00 376 LEU A CA 1
ATOM 2890 C C . LEU A 1 376 ? -27.345 -8.369 23.640 1.00 89.00 376 LEU A C 1
ATOM 2892 O O . LEU A 1 376 ? -28.403 -8.069 23.076 1.00 89.00 376 LEU A O 1
ATOM 2896 N N . PRO A 1 377 ? -27.318 -9.111 24.765 1.00 88.12 377 PRO A N 1
ATOM 2897 C CA . PRO A 1 377 ? -28.536 -9.584 25.420 1.00 88.12 377 PRO A CA 1
ATOM 2898 C C . PRO A 1 377 ? -29.292 -8.457 26.133 1.00 88.12 377 PRO A C 1
ATOM 2900 O O . PRO A 1 377 ? -28.695 -7.496 26.596 1.00 88.12 377 PRO A O 1
ATOM 2903 N N . GLU A 1 378 ? -30.604 -8.606 26.300 1.00 83.88 378 GLU A N 1
ATOM 2904 C CA . GLU A 1 378 ? -31.479 -7.641 26.996 1.00 83.88 378 GLU A CA 1
ATOM 2905 C C . GLU A 1 378 ? -31.005 -7.253 28.417 1.00 83.88 378 GLU A C 1
ATOM 2907 O O . GLU A 1 378 ? -31.237 -6.135 28.870 1.00 83.88 378 GLU A O 1
ATOM 2912 N N . SER A 1 379 ? -30.287 -8.144 29.113 1.00 81.12 379 SER A N 1
ATOM 2913 C CA . SER A 1 379 ? -29.772 -7.921 30.469 1.00 81.12 379 SER A CA 1
ATOM 2914 C C . SER A 1 379 ? -28.420 -7.198 30.527 1.00 81.12 379 SER A C 1
ATOM 2916 O O . SER A 1 379 ? -27.873 -7.047 31.613 1.00 81.12 379 SER A O 1
ATOM 2918 N N . VAL A 1 380 ? -27.878 -6.692 29.407 1.00 81.00 380 VAL A N 1
ATOM 2919 C CA . VAL A 1 380 ? -26.567 -5.993 29.371 1.00 81.00 380 VAL A CA 1
ATOM 2920 C C . VAL A 1 380 ? -26.470 -4.822 30.352 1.00 81.00 380 VAL A C 1
ATOM 2922 O O . VAL A 1 380 ? -25.388 -4.529 30.858 1.00 81.00 380 VAL A O 1
ATOM 2925 N N . PHE A 1 381 ? -27.592 -4.159 30.630 1.00 78.62 381 PHE A N 1
ATOM 2926 C CA . PHE A 1 381 ? -27.654 -3.028 31.555 1.00 78.62 381 PHE A CA 1
ATOM 2927 C C . PHE A 1 381 ? -28.147 -3.404 32.962 1.00 78.62 381 PHE A C 1
ATOM 2929 O O . PHE A 1 381 ? -28.263 -2.517 33.802 1.00 78.62 381 PHE A O 1
ATOM 2936 N N . ARG A 1 382 ? -28.422 -4.688 33.241 1.00 70.56 382 ARG A N 1
ATOM 2937 C CA . ARG A 1 382 ? -28.879 -5.171 34.554 1.00 70.56 382 ARG A CA 1
ATOM 2938 C C . ARG A 1 382 ? -27.710 -5.801 35.334 1.00 70.56 382 ARG A C 1
ATOM 2940 O O . ARG A 1 382 ? -26.965 -6.595 34.758 1.00 70.56 382 ARG A O 1
ATOM 2947 N N . PRO A 1 383 ? -27.507 -5.464 36.620 1.00 60.88 383 PRO A N 1
ATOM 2948 C CA . PRO A 1 383 ? -26.522 -6.149 37.455 1.00 60.88 383 PRO A CA 1
ATOM 2949 C C . PRO A 1 383 ? -26.965 -7.596 37.762 1.00 60.88 383 PRO A C 1
ATOM 2951 O O . PRO A 1 383 ? -28.166 -7.862 37.817 1.00 60.88 383 PRO A O 1
ATOM 2954 N N . PRO A 1 384 ? -26.025 -8.538 37.978 1.00 59.16 384 PRO A N 1
ATOM 2955 C CA . PRO A 1 384 ? -26.355 -9.919 38.329 1.00 59.16 384 PRO A CA 1
ATOM 2956 C C . PRO A 1 384 ? -27.056 -9.988 39.698 1.00 59.16 384 PRO A C 1
ATOM 2958 O O . PRO A 1 384 ? -26.622 -9.339 40.650 1.00 59.16 384 PRO A O 1
ATOM 2961 N N . GLU A 1 385 ? -28.113 -10.799 39.812 1.00 53.97 385 GLU A N 1
ATOM 2962 C CA . GLU A 1 385 ? -29.074 -10.831 40.937 1.00 53.97 385 GLU A CA 1
ATOM 2963 C C . GLU A 1 385 ? -28.516 -11.274 42.317 1.00 53.97 385 GLU A C 1
ATOM 2965 O O . GLU A 1 385 ? -29.276 -11.501 43.251 1.00 53.97 385 GLU A O 1
ATOM 2970 N N . GLY A 1 386 ? -27.195 -11.337 42.512 1.00 49.62 386 GLY A N 1
ATOM 2971 C CA . GLY A 1 386 ? -26.554 -11.739 43.776 1.00 49.62 386 GLY A CA 1
ATOM 2972 C C . GLY A 1 386 ? -26.256 -10.613 44.779 1.00 49.62 386 GLY A C 1
ATOM 2973 O O . GLY A 1 386 ? -25.678 -10.885 45.825 1.00 49.62 386 GLY A O 1
ATOM 2974 N N . ARG A 1 387 ? -26.593 -9.352 44.467 1.00 46.31 387 ARG A N 1
ATOM 2975 C CA . ARG A 1 387 ? -26.330 -8.168 45.321 1.00 46.31 387 ARG A CA 1
ATOM 2976 C C . ARG A 1 387 ? -27.578 -7.385 45.743 1.00 46.31 387 ARG A C 1
ATOM 2978 O O . ARG A 1 387 ? -27.438 -6.327 46.341 1.00 46.31 387 ARG A O 1
ATOM 2985 N N . ARG A 1 388 ? -28.784 -7.903 45.476 1.00 43.59 388 ARG A N 1
ATOM 2986 C CA . ARG A 1 388 ? -30.037 -7.240 45.887 1.00 43.59 388 ARG A CA 1
ATOM 2987 C C . ARG A 1 388 ? -30.150 -7.057 47.407 1.00 43.59 388 ARG A C 1
ATOM 2989 O O . ARG A 1 388 ? -30.699 -6.057 47.831 1.00 43.59 388 ARG A O 1
ATOM 2996 N N . GLY A 1 389 ? -29.564 -7.955 48.203 1.00 38.94 389 GLY A N 1
ATOM 2997 C CA . GLY A 1 389 ? -29.657 -7.885 49.666 1.00 38.94 389 GLY A CA 1
ATOM 2998 C C . GLY A 1 389 ? -28.813 -6.799 50.344 1.00 38.94 389 GLY A C 1
ATOM 2999 O O . GLY A 1 389 ? -29.140 -6.435 51.453 1.00 38.94 389 GLY A O 1
ATOM 3000 N N . GLN A 1 390 ? -27.757 -6.270 49.709 1.00 40.44 390 GLN A N 1
ATOM 3001 C CA . GLN A 1 390 ? -26.888 -5.252 50.340 1.00 40.44 390 GLN A CA 1
ATOM 3002 C C . GLN A 1 390 ? -27.177 -3.824 49.872 1.00 40.44 390 GLN A C 1
ATOM 3004 O O . GLN A 1 390 ? -26.714 -2.882 50.497 1.00 40.44 390 GLN A O 1
ATOM 3009 N N . GLN A 1 391 ? -27.884 -3.654 48.752 1.00 40.06 391 GLN A N 1
ATOM 3010 C CA . GLN A 1 391 ? -28.210 -2.329 48.216 1.00 40.06 391 GLN A CA 1
ATOM 3011 C C . GLN A 1 391 ? -29.539 -1.794 48.753 1.00 40.06 391 GLN A C 1
ATOM 3013 O O . GLN A 1 391 ? -29.655 -0.591 48.912 1.00 40.06 391 GLN A O 1
ATOM 3018 N N . GLN A 1 392 ? -30.483 -2.676 49.104 1.00 39.44 392 GLN A N 1
ATOM 3019 C CA . GLN A 1 392 ? -31.722 -2.274 49.776 1.00 39.44 392 GLN A CA 1
ATOM 3020 C C . GLN A 1 392 ? -31.490 -1.843 51.231 1.00 39.44 392 GLN A C 1
ATOM 3022 O O . GLN A 1 392 ? -32.095 -0.872 51.652 1.00 39.44 392 GLN A O 1
ATOM 3027 N N . GLU A 1 393 ? -30.557 -2.472 51.957 1.00 40.69 393 GLU A N 1
ATOM 3028 C CA . GLU A 1 393 ? -30.219 -2.046 53.329 1.00 40.69 393 GLU A CA 1
ATOM 3029 C C . GLU A 1 393 ? -29.504 -0.678 53.367 1.00 40.69 393 GLU A C 1
ATOM 3031 O O . GLU A 1 393 ? -29.697 0.073 54.310 1.00 40.69 393 GLU A O 1
ATOM 3036 N N . MET A 1 394 ? -28.730 -0.313 52.333 1.00 37.78 394 MET A N 1
ATOM 3037 C CA . MET A 1 394 ? -28.072 1.006 52.253 1.00 37.78 394 MET A CA 1
ATOM 3038 C C . MET A 1 394 ? -29.004 2.128 51.764 1.00 37.78 394 MET A C 1
ATOM 3040 O O . MET A 1 394 ? -28.798 3.273 52.140 1.00 37.78 394 MET A O 1
ATOM 3044 N N . GLU A 1 395 ? -30.003 1.819 50.929 1.00 43.25 395 GLU A N 1
ATOM 3045 C CA . GLU A 1 395 ? -30.998 2.809 50.476 1.00 43.25 395 GLU A CA 1
ATOM 3046 C C . GLU A 1 395 ? -32.051 3.103 51.565 1.00 43.25 395 GLU A C 1
ATOM 3048 O O . GLU A 1 395 ? -32.543 4.223 51.629 1.00 43.25 395 GLU A O 1
ATOM 3053 N N . GLU A 1 396 ? -32.352 2.145 52.454 1.00 39.59 396 GLU A N 1
ATOM 3054 C CA . GLU A 1 396 ? -33.248 2.361 53.606 1.00 39.59 396 GLU A CA 1
ATOM 3055 C C . GLU A 1 396 ? -32.558 3.115 54.767 1.00 39.59 396 GLU A C 1
ATOM 3057 O O . GLU A 1 396 ? -33.212 3.914 55.432 1.00 39.59 396 GLU A O 1
ATOM 3062 N N . GLU A 1 397 ? -31.242 2.947 54.978 1.00 38.88 397 GLU A N 1
ATOM 3063 C CA . GLU A 1 397 ? -30.482 3.724 55.983 1.00 38.88 397 GLU A CA 1
ATOM 3064 C C . GLU A 1 397 ? -30.261 5.197 55.567 1.00 38.88 397 GLU A C 1
ATOM 3066 O O . GLU A 1 397 ? -30.243 6.074 56.427 1.00 38.88 397 GLU A O 1
ATOM 3071 N N . GLU A 1 398 ? -30.139 5.506 54.265 1.00 43.19 398 GLU A N 1
ATOM 3072 C CA . GLU A 1 398 ? -29.981 6.893 53.782 1.00 43.19 398 GLU A CA 1
ATOM 3073 C C . GLU A 1 398 ? -31.295 7.707 53.827 1.00 43.19 398 GLU A C 1
ATOM 3075 O O . GLU A 1 398 ? -31.239 8.927 53.986 1.00 43.19 398 GLU A O 1
ATOM 3080 N N . GLU A 1 399 ? -32.472 7.068 53.740 1.00 41.97 399 GLU A N 1
ATOM 3081 C CA . GLU A 1 399 ? -33.769 7.761 53.866 1.00 41.97 399 GLU A CA 1
ATOM 3082 C C . GLU A 1 399 ? -34.140 8.079 55.333 1.00 41.97 399 GLU A C 1
ATOM 3084 O O . GLU A 1 399 ? -34.774 9.106 55.584 1.00 41.97 399 GLU A O 1
ATOM 3089 N N . GLU A 1 400 ? -33.705 7.275 56.316 1.00 39.62 400 GLU A N 1
ATOM 3090 C CA . GLU A 1 400 ? -33.953 7.552 57.746 1.00 39.62 400 GLU A CA 1
ATOM 3091 C C . GLU A 1 400 ? -33.052 8.671 58.316 1.00 39.62 400 GLU A C 1
ATOM 3093 O O . GLU A 1 400 ? -33.478 9.408 59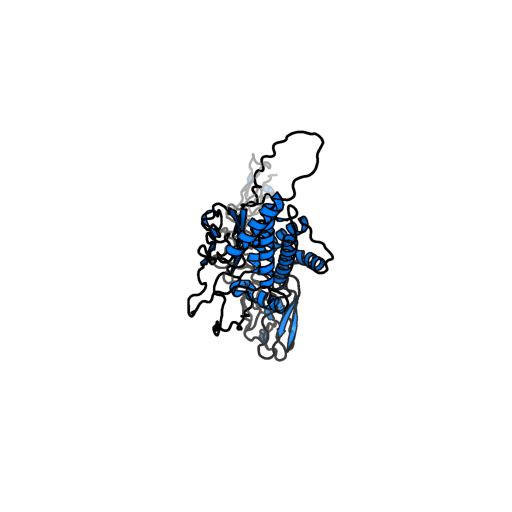.211 1.00 39.62 400 GLU A O 1
ATOM 3098 N N . ASP A 1 401 ? -31.844 8.863 57.772 1.00 40.91 401 ASP A N 1
ATOM 3099 C CA . ASP A 1 401 ? -30.919 9.927 58.199 1.00 40.91 401 ASP A CA 1
ATOM 3100 C C . ASP A 1 401 ? -31.297 11.323 57.646 1.00 40.91 401 ASP A C 1
ATOM 3102 O O . ASP A 1 401 ? -30.976 12.343 58.269 1.00 40.91 401 ASP A O 1
ATOM 3106 N N . GLU A 1 402 ? -32.014 11.411 56.514 1.00 44.31 402 GLU A N 1
ATOM 3107 C CA . GLU A 1 402 ? -32.467 12.693 55.941 1.00 44.31 402 GLU A CA 1
ATOM 3108 C C . GLU A 1 402 ? -33.723 13.270 56.630 1.00 44.31 402 GLU A C 1
ATOM 3110 O O . GLU A 1 402 ? -33.900 14.492 56.643 1.00 44.31 402 GLU A O 1
ATOM 3115 N N . GLU A 1 403 ? -34.569 12.445 57.264 1.00 40.81 403 GLU A N 1
ATOM 3116 C CA . GLU A 1 403 ? -35.764 12.921 57.989 1.00 40.81 403 GLU A CA 1
ATOM 3117 C C . GLU A 1 403 ? -35.456 13.471 59.399 1.00 40.81 403 GLU A C 1
ATOM 3119 O O . GLU A 1 403 ? -36.270 14.202 59.966 1.00 40.81 403 GLU A O 1
ATOM 3124 N N . ALA A 1 404 ? -34.272 13.195 59.963 1.00 41.84 404 ALA A N 1
ATOM 3125 C CA . ALA A 1 404 ? -33.907 13.592 61.329 1.00 41.84 404 ALA A CA 1
ATOM 3126 C C . ALA A 1 404 ? -33.182 14.953 61.449 1.00 41.84 404 ALA A C 1
ATOM 3128 O O . ALA A 1 404 ? -32.955 15.426 62.564 1.00 41.84 404 ALA A O 1
ATOM 3129 N N . ALA A 1 405 ? -32.810 15.595 60.334 1.00 42.53 405 ALA A N 1
ATOM 3130 C CA . ALA A 1 405 ? -31.931 16.777 60.328 1.00 42.53 405 ALA A CA 1
ATOM 3131 C C . ALA A 1 405 ? -32.621 18.114 59.973 1.00 42.53 405 ALA A C 1
ATOM 3133 O O . ALA A 1 405 ? -31.938 19.109 59.726 1.00 42.53 405 ALA A O 1
ATOM 3134 N N . GLY A 1 406 ? -33.955 18.157 59.924 1.00 38.53 406 GLY A N 1
ATOM 3135 C CA . GLY A 1 406 ? -34.712 19.302 59.407 1.00 38.53 406 GLY A CA 1
ATOM 3136 C C . GLY A 1 406 ? -35.631 19.991 60.413 1.00 38.53 406 GLY A C 1
ATOM 3137 O O . GLY A 1 406 ? -36.816 20.084 60.133 1.00 38.53 406 GLY A O 1
ATOM 3138 N N . ASP A 1 407 ? -35.110 20.494 61.533 1.00 40.91 407 ASP A N 1
ATOM 3139 C CA . ASP A 1 407 ? -35.805 21.492 62.361 1.00 40.91 407 ASP A CA 1
ATOM 3140 C C . ASP A 1 407 ? -34.768 22.387 63.060 1.00 40.91 407 ASP A C 1
ATOM 3142 O O . ASP A 1 407 ? -34.123 21.946 64.005 1.00 40.91 407 ASP A O 1
ATOM 3146 N N . GLU A 1 408 ? -34.566 23.611 62.547 1.00 32.88 408 GLU A N 1
ATOM 3147 C CA . GLU A 1 408 ? -34.377 24.856 63.322 1.00 32.88 408 GLU A CA 1
ATOM 3148 C C . GLU A 1 408 ? -34.130 26.086 62.400 1.00 32.88 408 GLU A C 1
ATOM 3150 O O . GLU A 1 408 ? -33.131 26.177 61.690 1.00 32.88 408 GLU A O 1
ATOM 3155 N N . GLU A 1 409 ? -35.084 27.026 62.489 1.00 32.88 409 GLU A N 1
ATOM 3156 C CA . GLU A 1 409 ? -35.024 28.498 62.323 1.00 32.88 409 GLU A CA 1
ATOM 3157 C C . GLU A 1 409 ? -35.073 29.201 60.928 1.00 32.88 409 GLU A C 1
ATOM 3159 O O . GLU A 1 409 ? -34.139 29.193 60.128 1.00 32.88 409 GLU A O 1
ATOM 3164 N N . GLU A 1 410 ? -36.245 29.840 60.716 1.00 32.91 410 GLU A N 1
ATOM 3165 C CA . GLU A 1 410 ? -36.638 31.162 60.139 1.00 32.91 410 GLU A CA 1
ATOM 3166 C C . GLU A 1 410 ? -35.503 32.133 59.690 1.00 32.91 410 GLU A C 1
ATOM 3168 O O . GLU A 1 410 ? -34.425 32.142 60.265 1.00 32.91 410 GLU A O 1
ATOM 3173 N N . ASP A 1 411 ? -35.600 33.073 58.736 1.00 31.28 411 ASP A N 1
ATOM 3174 C CA . ASP A 1 411 ? -36.677 33.761 58.006 1.00 31.28 411 ASP A CA 1
ATOM 3175 C C . ASP A 1 411 ? -36.026 34.590 56.849 1.00 31.28 411 ASP A C 1
ATOM 3177 O O . ASP A 1 411 ? -34.909 35.071 57.016 1.00 31.28 411 ASP A O 1
ATOM 3181 N N . GLU A 1 412 ? -36.721 34.787 55.712 1.00 27.41 412 GLU A N 1
ATOM 3182 C CA . GLU A 1 412 ? -36.677 35.937 54.753 1.00 27.41 412 GLU A CA 1
ATOM 3183 C C . GLU A 1 412 ? -36.819 35.573 53.248 1.00 27.41 412 GLU A C 1
ATOM 3185 O O . GLU A 1 412 ? -35.906 35.137 52.555 1.00 27.41 412 GLU A O 1
ATOM 3190 N N . VAL A 1 413 ? -38.030 35.852 52.747 1.00 32.91 413 VAL A N 1
ATOM 3191 C CA . VAL A 1 413 ? -38.458 36.368 51.425 1.00 32.91 413 VAL A CA 1
ATOM 3192 C C . VAL A 1 413 ? -37.627 36.041 50.157 1.00 32.91 413 VAL A C 1
ATOM 3194 O O . VAL A 1 413 ? -36.619 36.673 49.869 1.00 32.91 413 VAL A O 1
ATOM 3197 N N . THR A 1 414 ? -38.178 35.227 49.239 1.00 27.61 414 THR A N 1
ATOM 3198 C CA . THR A 1 414 ? -38.728 35.665 47.923 1.00 27.61 414 THR A CA 1
ATOM 3199 C C . THR A 1 414 ? -39.031 34.503 46.950 1.00 27.61 414 THR A C 1
ATOM 3201 O O . THR A 1 414 ? -38.231 33.608 46.722 1.00 27.61 414 THR A O 1
ATOM 3204 N N . LEU A 1 415 ? -40.198 34.625 46.298 1.00 29.64 415 LEU A N 1
ATOM 3205 C CA . LEU A 1 415 ? -40.574 34.136 44.959 1.00 29.64 415 LEU A CA 1
ATOM 3206 C C . LEU A 1 415 ? -40.545 32.620 44.672 1.00 29.64 415 LEU A C 1
ATOM 3208 O O . LEU A 1 415 ? -39.579 32.035 44.191 1.00 29.64 415 LEU A O 1
ATOM 3212 N N . VAL A 1 416 ? -41.741 32.036 44.787 1.00 35.75 416 VAL A N 1
ATOM 3213 C CA . VAL A 1 416 ? -42.143 30.748 44.212 1.00 35.75 416 VAL A CA 1
ATOM 3214 C C . VAL A 1 416 ? -41.775 30.673 42.723 1.00 35.75 416 VAL A C 1
ATOM 3216 O O . VAL A 1 416 ? -42.439 31.270 41.876 1.00 35.75 416 VAL A O 1
ATOM 3219 N N . THR A 1 417 ? -40.785 29.851 42.377 1.00 30.72 417 THR A N 1
ATOM 3220 C CA . THR A 1 417 ? -40.679 29.266 41.035 1.00 30.72 417 THR A CA 1
ATOM 3221 C C . THR A 1 417 ? -40.728 27.747 41.151 1.00 30.72 417 THR A C 1
ATOM 3223 O O . THR A 1 417 ? -39.809 27.089 41.624 1.00 30.72 417 THR A O 1
ATOM 3226 N N . ARG A 1 418 ? -41.855 27.167 40.721 1.00 34.50 418 ARG A N 1
ATOM 3227 C CA . ARG A 1 418 ? -42.029 25.720 40.548 1.00 34.50 418 ARG A CA 1
ATOM 3228 C C . ARG A 1 418 ? -40.979 25.199 39.560 1.00 34.50 418 ARG A C 1
ATOM 3230 O O . ARG A 1 418 ? -41.183 25.273 38.349 1.00 34.50 418 ARG A O 1
ATOM 3237 N N . HIS A 1 419 ? -39.886 24.627 40.051 1.00 29.44 419 HIS A N 1
ATOM 3238 C CA . HIS A 1 419 ? -39.044 23.744 39.251 1.00 29.44 419 HIS A CA 1
ATOM 3239 C C . HIS A 1 419 ? -39.696 22.360 39.193 1.00 29.44 419 HIS A C 1
ATOM 3241 O O . HIS A 1 419 ? -39.550 21.532 40.088 1.00 29.44 419 HIS A O 1
ATOM 3247 N N . LYS A 1 420 ? -40.434 22.104 38.107 1.00 34.22 420 LYS A N 1
ATOM 3248 C CA . LYS A 1 420 ? -40.651 20.736 37.626 1.00 34.22 420 LYS A CA 1
ATOM 3249 C C . LYS A 1 420 ? -39.264 20.124 37.390 1.00 34.22 420 LYS A C 1
ATOM 3251 O O . LYS A 1 420 ? -38.617 20.481 36.409 1.00 34.22 420 LYS A O 1
ATOM 3256 N N . ARG A 1 421 ? -38.812 19.222 38.270 1.00 34.81 421 ARG A N 1
ATOM 3257 C CA . ARG A 1 421 ? -37.684 18.322 37.985 1.00 34.81 421 ARG A CA 1
ATOM 3258 C C . ARG A 1 421 ? -38.096 17.430 36.811 1.00 34.81 421 ARG A C 1
ATOM 3260 O O . ARG A 1 421 ? -38.792 16.436 36.987 1.00 34.81 421 ARG A O 1
ATOM 3267 N N . HIS A 1 422 ? -37.735 17.831 35.598 1.00 30.34 422 HIS A N 1
ATOM 3268 C CA . HIS A 1 422 ? -37.614 16.892 34.491 1.00 30.34 422 HIS A CA 1
ATOM 3269 C C . HIS A 1 422 ? -36.322 16.094 34.721 1.00 30.34 422 HIS A C 1
ATOM 3271 O O . HIS A 1 422 ? -35.289 16.726 34.940 1.00 30.34 422 HIS A O 1
ATOM 3277 N N . PRO A 1 423 ? -36.345 14.749 34.693 1.00 36.66 423 PRO A N 1
ATOM 3278 C CA . PRO A 1 423 ? -35.113 13.973 34.702 1.00 36.66 423 PRO A CA 1
ATOM 3279 C C . PRO A 1 423 ? -34.313 14.293 33.434 1.00 36.66 423 PRO A C 1
ATOM 3281 O O . PRO A 1 423 ? -34.879 14.412 32.342 1.00 36.66 423 PRO A O 1
ATOM 3284 N N . GLU A 1 424 ? -33.004 14.480 33.589 1.00 36.84 424 GLU A N 1
ATOM 3285 C CA . GLU A 1 424 ? -32.081 14.752 32.490 1.00 36.84 424 GLU A CA 1
ATOM 3286 C C . GLU A 1 424 ? -32.185 13.640 31.420 1.00 36.84 424 GLU A C 1
ATOM 3288 O O . GLU A 1 424 ? -31.988 12.461 31.724 1.00 36.84 424 GLU A O 1
ATOM 3293 N N . PRO A 1 425 ? -32.443 13.960 30.138 1.00 48.06 425 PRO A N 1
ATOM 3294 C CA . PRO A 1 425 ? -32.641 12.965 29.073 1.00 48.06 425 PRO A CA 1
ATOM 3295 C C . PRO A 1 425 ? -31.381 12.139 28.724 1.00 48.06 425 PRO A C 1
ATOM 3297 O O . PRO A 1 425 ? -31.417 11.296 27.823 1.00 48.06 425 PRO A O 1
ATOM 3300 N N . SER A 1 426 ? -30.256 12.374 29.407 1.00 49.75 426 SER A N 1
ATOM 3301 C CA . SER A 1 426 ? -28.946 11.772 29.145 1.00 49.75 426 SER A CA 1
ATOM 3302 C C . SER A 1 426 ? -28.664 10.493 29.957 1.00 49.75 426 SER A C 1
ATOM 3304 O O . SER A 1 426 ? -27.828 9.683 29.541 1.00 49.75 426 SER A O 1
ATOM 3306 N N . GLU A 1 427 ? -29.388 10.239 31.055 1.00 57.25 427 GLU A N 1
ATOM 3307 C CA . GLU A 1 427 ? -29.160 9.073 31.932 1.00 57.25 427 GLU A CA 1
ATOM 3308 C C . GLU A 1 427 ? -29.632 7.745 31.314 1.00 57.25 427 GLU A C 1
ATOM 3310 O O . GLU A 1 427 ? -29.013 6.690 31.517 1.00 57.25 427 GLU A O 1
ATOM 3315 N N . GLY A 1 428 ? -30.676 7.806 30.481 1.00 68.44 428 GLY A N 1
ATOM 3316 C CA . GLY A 1 428 ? -31.281 6.656 29.803 1.00 68.44 428 GLY A CA 1
ATOM 3317 C C . GLY A 1 428 ? -30.532 6.157 28.561 1.00 68.44 428 GLY A C 1
ATOM 3318 O O . GLY A 1 428 ? -30.872 5.101 28.040 1.00 68.44 428 GLY A O 1
ATOM 3319 N N . GLN A 1 429 ? -29.502 6.859 28.072 1.00 80.25 429 GLN A N 1
ATOM 3320 C CA . GLN A 1 429 ? -28.820 6.490 26.822 1.00 80.25 429 GLN A CA 1
ATOM 3321 C C . GLN A 1 429 ? -27.456 5.830 27.063 1.00 80.25 429 GLN A C 1
ATOM 3323 O O . GLN A 1 429 ? -26.555 6.390 27.694 1.00 80.25 429 GLN A O 1
ATOM 3328 N N . ALA A 1 430 ? -27.254 4.646 26.492 1.00 87.00 430 ALA A N 1
ATOM 3329 C CA . ALA A 1 430 ? -25.965 3.976 26.364 1.00 87.00 430 ALA A CA 1
ATOM 3330 C C . ALA A 1 430 ? -25.422 4.102 24.933 1.00 87.00 430 ALA A C 1
ATOM 3332 O O . ALA A 1 430 ? -26.174 4.301 23.984 1.00 87.00 430 ALA A O 1
ATOM 3333 N N . ILE A 1 431 ? -24.106 4.009 24.764 1.00 89.56 431 ILE A N 1
ATOM 3334 C CA . ILE A 1 431 ? -23.472 4.031 23.441 1.00 89.56 431 ILE A CA 1
ATOM 3335 C C . ILE A 1 431 ? -22.604 2.793 23.316 1.00 89.56 431 ILE A C 1
ATOM 3337 O O . ILE A 1 431 ? -21.762 2.541 24.177 1.00 89.56 431 ILE A O 1
ATOM 3341 N N . ALA A 1 432 ? -22.827 2.018 22.260 1.00 90.31 432 ALA A N 1
ATOM 3342 C CA . ALA A 1 432 ? -22.018 0.855 21.938 1.00 90.31 432 ALA A CA 1
ATOM 3343 C C . ALA A 1 432 ? -21.154 1.153 20.713 1.00 90.31 432 ALA A C 1
ATOM 3345 O O . ALA A 1 432 ? -21.652 1.682 19.717 1.00 90.31 432 ALA A O 1
ATOM 3346 N N . SER A 1 433 ? -19.875 0.797 20.791 1.00 92.56 433 SER A N 1
ATOM 3347 C CA . SER A 1 433 ? -18.961 0.797 19.654 1.00 92.56 433 SER A CA 1
ATOM 3348 C C . SER A 1 433 ? -18.546 -0.636 19.333 1.00 92.56 433 SER A C 1
ATOM 3350 O O . SER A 1 433 ? -18.246 -1.419 20.234 1.00 92.56 433 SER A O 1
ATOM 3352 N N . VAL A 1 434 ? -18.584 -0.993 18.052 1.00 93.19 434 VAL A N 1
ATOM 3353 C CA . VAL A 1 434 ? -18.176 -2.302 17.537 1.00 93.19 434 VAL A CA 1
ATOM 3354 C C . VAL A 1 434 ? -17.177 -2.084 16.417 1.00 93.19 434 VAL A C 1
ATOM 3356 O O . VAL A 1 434 ? -17.453 -1.331 15.483 1.00 93.19 434 VAL A O 1
ATOM 3359 N N . ILE A 1 435 ? -16.038 -2.766 16.497 1.00 93.94 435 ILE A N 1
ATOM 3360 C CA . ILE A 1 435 ? -15.024 -2.798 15.449 1.00 93.94 435 ILE A CA 1
ATOM 3361 C C . ILE A 1 435 ? -14.824 -4.247 15.010 1.00 93.94 435 ILE A C 1
ATOM 3363 O O . ILE A 1 435 ? -14.571 -5.120 15.834 1.00 93.94 435 ILE A O 1
ATOM 3367 N N . ILE A 1 436 ? -14.919 -4.506 13.710 1.00 92.75 436 ILE A N 1
ATOM 3368 C CA . ILE A 1 436 ? -14.673 -5.817 13.108 1.00 92.75 436 ILE A CA 1
ATOM 3369 C C . ILE A 1 436 ? -13.468 -5.697 12.182 1.00 92.75 436 ILE A C 1
ATOM 3371 O O . ILE A 1 436 ? -13.492 -4.929 11.220 1.00 92.75 436 ILE A O 1
ATOM 3375 N N . TYR A 1 437 ? -12.440 -6.497 12.440 1.00 92.81 437 TYR A N 1
ATOM 3376 C CA . TYR A 1 437 ? -11.255 -6.627 11.604 1.00 92.81 437 TYR A CA 1
ATOM 3377 C C . TYR A 1 437 ? -11.290 -7.956 10.852 1.00 92.81 437 TYR A C 1
ATOM 3379 O O . TYR A 1 437 ? -11.348 -9.021 11.467 1.00 92.81 437 TYR A O 1
ATOM 3387 N N . ARG A 1 438 ? -11.212 -7.914 9.520 1.00 88.31 438 ARG A N 1
ATOM 3388 C CA . ARG A 1 438 ? -11.288 -9.130 8.689 1.00 88.31 438 ARG A CA 1
ATOM 3389 C C . ARG A 1 438 ? -9.964 -9.873 8.588 1.00 88.31 438 ARG A C 1
ATOM 3391 O O . ARG A 1 438 ? -9.915 -11.084 8.749 1.00 88.31 438 ARG A O 1
ATOM 3398 N N . THR A 1 439 ? -8.896 -9.137 8.313 1.00 89.44 439 THR A N 1
ATOM 3399 C CA . THR A 1 439 ? -7.572 -9.673 7.955 1.00 89.44 439 THR A CA 1
ATOM 3400 C C . THR A 1 439 ? -6.578 -9.663 9.115 1.00 89.44 439 THR A C 1
ATOM 3402 O O . THR A 1 439 ? -5.533 -10.305 9.033 1.00 89.44 439 THR A O 1
ATOM 3405 N N . LEU A 1 440 ? -6.903 -8.976 10.218 1.00 88.94 440 LEU A N 1
ATOM 3406 C CA . LEU A 1 440 ? -6.016 -8.796 11.374 1.00 88.94 440 LEU A CA 1
ATOM 3407 C C . LEU A 1 440 ? -5.558 -10.127 11.992 1.00 88.94 440 LEU A C 1
ATOM 3409 O O . LEU A 1 440 ? -4.437 -10.219 12.480 1.00 88.94 440 LEU A O 1
ATOM 3413 N N . ALA A 1 441 ? -6.386 -11.169 11.914 1.00 86.12 441 ALA A N 1
ATOM 3414 C CA . ALA A 1 441 ? -6.079 -12.504 12.418 1.00 86.12 441 ALA A CA 1
ATOM 3415 C C . ALA A 1 441 ? -4.738 -13.066 11.910 1.00 86.12 441 ALA A C 1
ATOM 3417 O O . ALA A 1 441 ? -3.996 -13.664 12.683 1.00 86.12 441 ALA A O 1
ATOM 3418 N N . GLY A 1 442 ? -4.409 -12.839 10.633 1.00 85.69 442 GLY A N 1
ATOM 3419 C CA . GLY A 1 442 ? -3.153 -13.300 10.030 1.00 85.69 442 GLY A CA 1
ATOM 3420 C C . GLY A 1 442 ? -1.956 -12.369 10.253 1.00 85.69 442 GLY A C 1
ATOM 3421 O O . GLY A 1 442 ? -0.859 -12.686 9.792 1.00 85.69 442 GLY A O 1
ATOM 3422 N N . LEU A 1 443 ? -2.173 -11.220 10.899 1.00 89.25 443 LEU A N 1
ATOM 3423 C CA . LEU A 1 4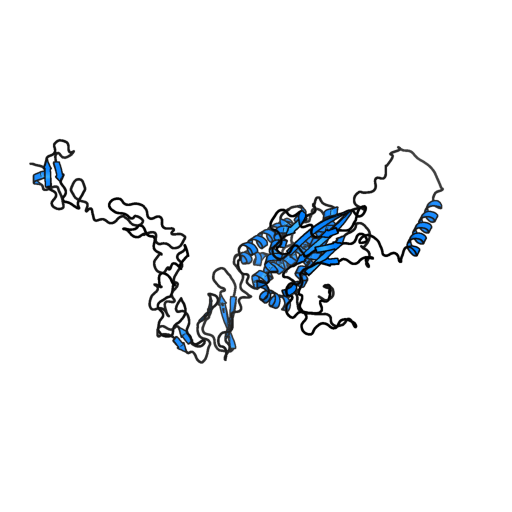43 ? -1.164 -10.191 11.154 1.00 89.25 443 LEU A CA 1
ATOM 3424 C C . LEU A 1 443 ? -0.769 -10.099 12.634 1.00 89.25 443 LEU A C 1
ATOM 3426 O O . LEU A 1 443 ? 0.317 -9.610 12.938 1.00 89.25 443 LEU A O 1
ATOM 3430 N N . LEU A 1 444 ? -1.628 -10.562 13.545 1.00 87.56 444 LEU A N 1
ATOM 3431 C CA . LEU A 1 444 ? -1.330 -10.595 14.974 1.00 87.56 444 LEU A CA 1
ATOM 3432 C C . LEU A 1 444 ? -0.187 -11.576 15.285 1.00 87.56 444 LEU A C 1
ATOM 3434 O O . LEU A 1 444 ? -0.060 -12.610 14.625 1.00 87.56 444 LEU A O 1
ATOM 3438 N N . PRO A 1 445 ? 0.643 -11.278 16.298 1.00 81.69 445 PRO A N 1
ATOM 3439 C CA . PRO A 1 445 ? 1.710 -12.177 16.711 1.00 81.69 445 PRO A CA 1
ATOM 3440 C C . PRO A 1 445 ? 1.145 -13.481 17.292 1.00 81.69 445 PRO A C 1
ATOM 3442 O O . PRO A 1 445 ? 0.200 -13.477 18.080 1.00 81.69 445 PRO A O 1
ATOM 3445 N N . GLU A 1 446 ? 1.768 -14.605 16.936 1.00 75.88 446 GLU A N 1
ATOM 3446 C CA . GLU A 1 446 ? 1.397 -15.963 17.364 1.00 75.88 446 GLU A CA 1
ATOM 3447 C C . GLU A 1 446 ? 1.894 -16.281 18.791 1.00 75.88 446 GLU A C 1
ATOM 3449 O O . GLU A 1 446 ? 2.559 -17.286 19.037 1.00 75.88 446 GLU A O 1
ATOM 3454 N N . GLN A 1 447 ? 1.607 -15.397 19.748 1.00 76.19 447 GLN A N 1
ATOM 3455 C CA . GLN A 1 447 ? 1.932 -15.592 21.162 1.00 76.19 447 GLN A CA 1
ATOM 3456 C C . GLN A 1 447 ? 0.665 -15.977 21.927 1.00 76.19 447 GLN A C 1
ATOM 3458 O O . GLN A 1 447 ? -0.264 -15.182 22.060 1.00 76.19 447 GLN A O 1
ATOM 3463 N N . TYR A 1 448 ? 0.622 -17.216 22.417 1.00 75.06 448 TYR A N 1
ATOM 3464 C CA . TYR A 1 448 ? -0.545 -17.783 23.089 1.00 75.06 448 TYR A CA 1
ATOM 3465 C C . TYR A 1 448 ? -0.235 -18.052 24.559 1.00 75.06 448 TYR A C 1
ATOM 3467 O O . TYR A 1 448 ? 0.762 -18.700 24.877 1.00 75.06 448 TYR A O 1
ATOM 3475 N N . ASP A 1 449 ? -1.116 -17.591 25.447 1.00 70.69 449 ASP A N 1
ATOM 3476 C CA . ASP A 1 449 ? -1.060 -17.938 26.865 1.00 70.69 449 ASP A CA 1
ATOM 3477 C C . ASP A 1 449 ? -1.389 -19.430 27.044 1.00 70.69 449 ASP A C 1
ATOM 3479 O O . ASP A 1 449 ? -2.433 -19.918 26.600 1.00 70.69 449 ASP A O 1
ATOM 3483 N N . THR A 1 450 ? -0.470 -20.162 27.671 1.00 66.88 450 THR A N 1
ATOM 3484 C CA . THR A 1 450 ? -0.579 -21.608 27.918 1.00 66.88 450 THR A CA 1
ATOM 3485 C C . THR A 1 450 ? -0.973 -21.932 29.361 1.00 66.88 450 THR A C 1
ATOM 3487 O O . THR A 1 450 ? -1.217 -23.098 29.670 1.00 66.88 450 THR A O 1
ATOM 3490 N N . ASP A 1 451 ? -1.086 -20.926 30.237 1.00 56.69 451 ASP A N 1
ATOM 3491 C CA . ASP A 1 451 ? -1.011 -21.110 31.693 1.00 56.69 451 ASP A CA 1
ATOM 3492 C C . ASP A 1 451 ? -2.374 -21.291 32.387 1.00 56.69 451 ASP A C 1
ATOM 3494 O O . ASP A 1 451 ? -2.482 -21.459 33.606 1.00 56.69 451 ASP A O 1
ATOM 3498 N N . LYS A 1 452 ? -3.474 -21.344 31.624 1.00 57.72 452 LYS A N 1
ATOM 3499 C CA . LYS A 1 452 ? -4.776 -21.726 32.186 1.00 57.72 452 LYS A CA 1
ATOM 3500 C C . LYS A 1 452 ? -4.898 -23.245 32.243 1.00 57.72 452 LYS A C 1
ATOM 3502 O O . LYS A 1 452 ? -5.171 -23.893 31.237 1.00 57.72 452 LYS A O 1
ATOM 3507 N N . ARG A 1 453 ? -4.779 -23.775 33.468 1.00 54.75 453 ARG A N 1
ATOM 3508 C CA . ARG A 1 453 ? -4.879 -25.175 33.963 1.00 54.75 453 ARG A CA 1
ATOM 3509 C C . ARG A 1 453 ? -5.942 -26.104 33.322 1.00 54.75 453 ARG A C 1
ATOM 3511 O O . ARG A 1 453 ? -5.961 -27.292 33.628 1.00 54.75 453 ARG A O 1
ATOM 3518 N N . SER A 1 454 ? -6.819 -25.603 32.456 1.00 55.06 454 SER A N 1
ATOM 3519 C CA . SER A 1 454 ? -7.934 -26.302 31.802 1.00 55.06 454 SER A CA 1
ATOM 3520 C C . SER A 1 454 ? -7.954 -26.206 30.262 1.00 55.06 454 SER A C 1
ATOM 3522 O O . SER A 1 454 ? -8.798 -26.847 29.638 1.00 55.06 454 SER A O 1
ATOM 3524 N N . LEU A 1 455 ? -7.032 -25.476 29.620 1.00 60.19 455 LEU A N 1
ATOM 3525 C CA . LEU A 1 455 ? -7.005 -25.275 28.163 1.00 60.19 455 LEU A CA 1
ATOM 3526 C C . LEU A 1 455 ? -5.678 -25.754 27.558 1.00 60.19 455 LEU A C 1
ATOM 3528 O O . LEU A 1 455 ? -4.674 -25.051 27.573 1.00 60.19 455 LEU A O 1
ATOM 3532 N N . ARG A 1 456 ? -5.669 -26.960 26.972 1.00 66.69 456 ARG A N 1
ATOM 3533 C CA . ARG A 1 456 ? -4.553 -27.396 26.114 1.00 66.69 456 ARG A CA 1
ATOM 3534 C C . ARG A 1 456 ? -4.655 -26.691 24.764 1.00 66.69 456 ARG A C 1
ATOM 3536 O O . ARG A 1 456 ? -5.485 -27.074 23.938 1.00 66.69 456 ARG A O 1
ATOM 3543 N N . VAL A 1 457 ? -3.794 -25.702 24.539 1.00 67.38 457 VAL A N 1
ATOM 3544 C CA . VAL A 1 457 ? -3.628 -25.068 23.225 1.00 67.38 457 VAL A CA 1
ATOM 3545 C C . VAL A 1 457 ? -3.215 -26.144 22.197 1.00 67.38 457 VAL A C 1
ATOM 3547 O O . VAL A 1 457 ? -2.359 -26.981 22.503 1.00 67.38 457 VAL A O 1
ATOM 3550 N N . PRO A 1 458 ? -3.833 -26.197 21.000 1.00 69.31 458 PRO A N 1
ATOM 3551 C CA . PRO A 1 458 ? -3.438 -27.130 19.942 1.00 69.31 458 PRO A CA 1
ATOM 3552 C C . PRO A 1 458 ? -1.958 -26.989 19.559 1.00 69.31 458 PRO A C 1
ATOM 3554 O O . PRO A 1 458 ? -1.366 -25.938 19.750 1.00 69.31 458 PRO A O 1
ATOM 3557 N N . LYS A 1 459 ? -1.355 -28.019 18.944 1.00 71.62 459 LYS A N 1
ATOM 3558 C CA . LYS A 1 459 ? 0.072 -27.991 18.544 1.00 71.62 459 LYS A CA 1
ATOM 3559 C C . LYS A 1 459 ? 0.424 -26.890 17.527 1.00 71.62 459 LYS A C 1
ATOM 3561 O O . LYS A 1 459 ? 1.592 -26.545 17.402 1.00 71.62 459 LYS A O 1
ATOM 3566 N N . ARG A 1 460 ? -0.559 -26.408 16.758 1.00 76.69 460 ARG A N 1
ATOM 3567 C CA . ARG A 1 460 ? -0.428 -25.352 15.738 1.00 76.69 460 ARG A CA 1
ATOM 3568 C C . ARG A 1 460 ? -1.675 -24.458 15.769 1.00 76.69 460 ARG A C 1
ATOM 3570 O O . ARG A 1 460 ? -2.561 -24.633 14.928 1.00 76.69 460 ARG A O 1
ATOM 3577 N N . PRO A 1 461 ? -1.818 -23.610 16.797 1.00 82.38 461 PRO A N 1
ATOM 3578 C CA . PRO A 1 461 ? -2.954 -22.706 16.902 1.00 82.38 461 PRO A CA 1
ATOM 3579 C C . PRO A 1 461 ? -2.861 -21.636 15.808 1.00 82.38 461 PRO A C 1
ATOM 3581 O O . PRO A 1 461 ? -1.774 -21.185 15.471 1.00 82.38 461 PRO A O 1
ATOM 3584 N N . ILE A 1 462 ? -4.006 -21.255 15.244 1.00 84.62 462 ILE A N 1
ATOM 3585 C CA . ILE A 1 462 ? -4.130 -20.122 14.324 1.00 84.62 462 ILE A CA 1
ATOM 3586 C C . ILE A 1 462 ? -5.385 -19.333 14.685 1.00 84.62 462 ILE A C 1
ATOM 3588 O O . ILE A 1 462 ? -6.366 -19.906 15.168 1.00 84.62 462 ILE A O 1
ATOM 3592 N N . ILE A 1 463 ? -5.379 -18.030 14.423 1.00 87.62 463 ILE A N 1
ATOM 3593 C CA . ILE A 1 463 ? -6.590 -17.214 14.519 1.00 87.62 463 ILE A CA 1
ATOM 3594 C C . ILE A 1 463 ? -7.341 -17.375 13.194 1.00 87.62 463 ILE A C 1
ATOM 3596 O O . ILE A 1 463 ? -6.875 -16.935 12.149 1.00 87.62 463 ILE A O 1
ATOM 3600 N N . ASN A 1 464 ? -8.482 -18.062 13.226 1.00 87.75 464 ASN A N 1
ATOM 3601 C CA . ASN A 1 464 ? -9.236 -18.467 12.031 1.00 87.75 464 ASN A CA 1
ATOM 3602 C C . ASN A 1 464 ? -10.589 -17.745 11.902 1.00 87.75 464 ASN A C 1
ATOM 3604 O O . ASN A 1 464 ? -11.556 -18.266 11.342 1.00 87.75 464 ASN A O 1
ATOM 3608 N N . THR A 1 465 ? -10.683 -16.569 12.508 1.00 89.31 465 THR A N 1
ATOM 3609 C CA . THR A 1 465 ? -11.912 -15.787 12.628 1.00 89.31 465 THR A CA 1
ATOM 3610 C C . THR A 1 465 ? -11.586 -14.322 12.383 1.00 89.31 465 THR A C 1
ATOM 3612 O O . THR A 1 465 ? -10.454 -13.905 12.649 1.00 89.31 465 THR A O 1
ATOM 3615 N N . PRO A 1 466 ? -12.554 -13.504 11.945 1.00 90.62 466 PRO A N 1
ATOM 3616 C CA . PRO A 1 466 ? -12.417 -12.065 12.093 1.00 90.62 466 PRO A CA 1
ATOM 3617 C C . PRO A 1 466 ? -12.245 -11.716 13.579 1.00 90.62 466 PRO A C 1
ATOM 3619 O O . PRO A 1 466 ? -12.782 -12.389 14.464 1.00 90.62 466 PRO A O 1
ATOM 3622 N N . VAL A 1 467 ? -11.470 -10.670 13.856 1.00 92.19 467 VAL A N 1
ATOM 3623 C CA . VAL A 1 467 ? -11.269 -10.161 15.217 1.00 92.19 467 VAL A CA 1
ATOM 3624 C C . VAL A 1 467 ? -12.330 -9.103 15.471 1.00 92.19 467 VAL A C 1
ATOM 3626 O O . VAL A 1 467 ? -12.455 -8.154 14.698 1.00 92.19 467 VAL A O 1
ATOM 3629 N N . VAL A 1 468 ? -13.101 -9.265 16.542 1.00 93.06 468 VAL A N 1
ATOM 3630 C CA . VAL A 1 468 ? -14.200 -8.359 16.885 1.00 93.06 468 VAL A CA 1
ATOM 3631 C C . VAL A 1 468 ? -13.927 -7.721 18.236 1.00 93.06 468 VAL A C 1
ATOM 3633 O O . VAL A 1 468 ? -13.647 -8.418 19.208 1.00 93.06 468 VAL A O 1
ATOM 3636 N N . SER A 1 469 ? -14.034 -6.399 18.285 1.00 93.19 469 SER A N 1
ATOM 3637 C CA . SER A 1 469 ? -13.940 -5.601 19.501 1.00 93.19 469 SER A CA 1
ATOM 3638 C C . SER A 1 469 ? -15.270 -4.906 19.756 1.00 93.19 469 SER A C 1
ATOM 3640 O O . SER A 1 469 ? -15.887 -4.378 18.829 1.00 93.19 469 SER A O 1
ATOM 3642 N N . ILE A 1 470 ? -15.736 -4.933 21.003 1.00 91.50 470 ILE A N 1
ATOM 3643 C CA . ILE A 1 470 ? -16.975 -4.281 21.421 1.00 91.50 470 ILE A CA 1
ATOM 3644 C C . ILE A 1 470 ? -16.765 -3.558 22.747 1.00 91.50 470 ILE A C 1
ATOM 3646 O O . ILE A 1 470 ? -16.255 -4.132 23.708 1.00 91.50 470 ILE A O 1
ATOM 3650 N N . SER A 1 471 ? -17.216 -2.308 22.814 1.00 89.44 471 SER A N 1
ATOM 3651 C CA . SER A 1 471 ? -17.286 -1.537 24.051 1.00 89.44 471 SER A CA 1
ATOM 3652 C C . SER A 1 471 ? -18.681 -0.944 24.226 1.00 89.44 471 SER A C 1
ATOM 3654 O O . SER A 1 471 ? -19.311 -0.494 23.269 1.00 89.44 471 SER A O 1
ATOM 3656 N N . VAL A 1 472 ? -19.181 -0.942 25.462 1.00 88.25 472 VAL A N 1
ATOM 3657 C CA . VAL A 1 472 ? -20.472 -0.342 25.816 1.00 88.25 472 VAL A CA 1
ATOM 3658 C C . VAL A 1 472 ? -20.247 0.674 26.926 1.00 88.25 472 VAL A C 1
ATOM 3660 O O . VAL A 1 472 ? -19.733 0.348 27.994 1.00 88.25 472 VAL A O 1
ATOM 3663 N N . HIS A 1 473 ? -20.645 1.916 26.676 1.00 84.56 473 HIS A N 1
ATOM 3664 C CA . HIS A 1 473 ? -20.503 3.035 27.597 1.00 84.56 473 HIS A CA 1
ATOM 3665 C C . HIS A 1 473 ? -21.889 3.435 28.114 1.00 84.56 473 HIS A C 1
ATOM 3667 O O . HIS A 1 473 ? -22.751 3.829 27.331 1.00 84.56 473 HIS A O 1
ATOM 3673 N N . ALA A 1 474 ? -22.114 3.383 29.429 1.00 77.62 474 ALA A N 1
ATOM 3674 C CA . ALA A 1 474 ? -23.318 3.868 30.123 1.00 77.62 474 ALA A CA 1
ATOM 3675 C C . ALA A 1 474 ? -23.006 5.183 30.880 1.00 77.62 474 ALA A C 1
ATOM 3677 O O . ALA A 1 474 ? -21.839 5.452 31.161 1.00 77.62 474 ALA A O 1
ATOM 3678 N N . ALA A 1 475 ? -23.985 6.072 31.091 1.00 60.84 475 ALA A N 1
ATOM 3679 C CA . ALA A 1 475 ? -23.813 7.269 31.929 1.00 60.84 475 ALA A CA 1
ATOM 3680 C C . ALA A 1 475 ? -23.876 6.848 33.404 1.00 60.84 475 ALA A C 1
ATOM 3682 O O . ALA A 1 475 ? -24.712 5.999 33.709 1.00 60.84 475 ALA A O 1
ATOM 3683 N N . ALA A 1 476 ? -22.957 7.388 34.219 1.00 49.84 476 ALA A N 1
ATOM 3684 C CA . ALA A 1 476 ? -22.786 7.191 35.665 1.00 49.84 476 ALA A CA 1
ATOM 3685 C C . ALA A 1 476 ? -23.101 5.767 36.170 1.00 49.84 476 ALA A C 1
ATOM 3687 O O . ALA A 1 476 ? -24.230 5.410 36.473 1.00 49.84 476 ALA A O 1
ATOM 3688 N N . GLY A 1 477 ? -22.056 4.943 36.237 1.00 49.34 477 GLY A N 1
ATOM 3689 C CA . GLY A 1 477 ? -22.128 3.548 36.662 1.00 49.34 477 GLY A CA 1
ATOM 3690 C C . GLY A 1 477 ? -21.246 2.702 35.758 1.00 49.34 477 GLY A C 1
ATOM 3691 O O . GLY A 1 477 ? -21.483 2.602 34.553 1.00 49.34 477 GLY A O 1
ATOM 3692 N N . ARG A 1 478 ? -20.175 2.124 36.317 1.00 46.62 478 ARG A N 1
ATOM 3693 C CA . ARG A 1 478 ? -19.380 1.111 35.607 1.00 46.62 478 ARG A CA 1
ATOM 3694 C C . ARG A 1 478 ? -20.350 0.043 35.105 1.00 46.62 478 ARG A C 1
ATOM 3696 O O . ARG A 1 478 ? -21.105 -0.498 35.909 1.00 46.62 478 ARG A O 1
ATOM 3703 N N . ALA A 1 479 ? -20.305 -0.270 33.808 1.00 49.22 479 ALA A N 1
ATOM 3704 C CA . ALA A 1 479 ? -20.965 -1.465 33.296 1.00 49.22 479 ALA A CA 1
ATOM 3705 C C . ALA A 1 479 ? -20.598 -2.649 34.214 1.00 49.22 479 ALA A C 1
ATOM 3707 O O . ALA A 1 479 ? -19.431 -2.742 34.630 1.00 49.22 479 ALA A O 1
ATOM 3708 N N . PRO A 1 480 ? -21.566 -3.494 34.606 1.00 51.03 480 PRO A N 1
ATOM 3709 C CA . PRO A 1 480 ? -21.308 -4.562 35.558 1.00 51.03 480 PRO A CA 1
ATOM 3710 C C . PRO A 1 480 ? -20.153 -5.434 35.049 1.00 51.03 480 PRO A C 1
ATOM 3712 O O . PRO A 1 480 ? -20.139 -5.862 33.897 1.00 51.03 480 PRO A O 1
ATOM 3715 N N . ARG A 1 481 ? -19.146 -5.676 35.905 1.00 55.69 481 ARG A N 1
ATOM 3716 C CA . ARG A 1 481 ? -17.949 -6.476 35.557 1.00 55.69 481 ARG A CA 1
ATOM 3717 C C . ARG A 1 481 ? -18.292 -7.918 35.159 1.00 55.69 481 ARG A C 1
ATOM 3719 O O . ARG A 1 481 ? -17.470 -8.581 34.537 1.00 55.69 481 ARG A O 1
ATOM 3726 N N . ALA A 1 482 ? -19.481 -8.385 35.528 1.00 65.56 482 ALA A N 1
ATOM 3727 C CA . ALA A 1 482 ? -20.037 -9.669 35.144 1.00 65.56 482 ALA A CA 1
ATOM 3728 C C . ALA A 1 482 ? -21.447 -9.445 34.587 1.00 65.56 482 ALA A C 1
ATOM 3730 O O . ALA A 1 482 ? -22.296 -8.868 35.264 1.00 65.56 482 ALA A O 1
ATOM 3731 N N . LEU A 1 483 ? -21.666 -9.883 33.349 1.00 77.00 483 LEU A N 1
ATOM 3732 C CA . LEU A 1 483 ? -22.976 -9.878 32.707 1.00 77.00 483 LEU A CA 1
ATOM 3733 C C . LEU A 1 483 ? -23.736 -11.145 33.108 1.00 77.00 483 LEU A C 1
ATOM 3735 O O . LEU A 1 483 ? -23.148 -12.223 33.156 1.00 77.00 483 LEU A O 1
ATOM 3739 N N . GLU A 1 484 ? -25.039 -11.020 33.350 1.00 78.44 484 GLU A N 1
ATOM 3740 C CA . GLU A 1 484 ? -25.913 -12.163 33.640 1.00 78.44 484 GLU A CA 1
ATOM 3741 C C . GLU A 1 484 ? -26.030 -13.106 32.429 1.00 78.44 484 GLU A C 1
ATOM 3743 O O . GLU A 1 484 ? -25.882 -14.320 32.552 1.00 78.44 484 GLU A O 1
ATOM 3748 N N . LYS A 1 485 ? -26.238 -12.534 31.233 1.00 83.06 485 LYS A N 1
ATOM 3749 C CA . LYS A 1 485 ? -26.194 -13.254 29.953 1.00 83.06 485 LYS A CA 1
ATOM 3750 C C . LYS A 1 485 ? -24.917 -12.870 29.192 1.00 83.06 485 LYS A C 1
ATOM 3752 O O . LYS A 1 485 ? -24.599 -11.680 29.119 1.00 83.06 485 LYS A O 1
ATOM 3757 N N . PRO A 1 486 ? -24.187 -13.831 28.598 1.00 87.62 486 PRO A N 1
ATOM 3758 C CA . PRO A 1 486 ? -22.964 -13.535 27.864 1.00 87.62 486 PRO A CA 1
ATOM 3759 C C . PRO A 1 486 ? -23.253 -12.803 26.548 1.00 87.62 486 PRO A C 1
ATOM 3761 O O . PRO A 1 486 ? -24.297 -12.987 25.919 1.00 87.62 486 PRO A O 1
ATOM 3764 N N . ILE A 1 487 ? -22.280 -12.013 26.093 1.00 88.56 487 ILE A N 1
ATOM 3765 C CA . ILE A 1 487 ? -22.275 -11.467 24.733 1.00 88.56 487 ILE A CA 1
ATOM 3766 C C . ILE A 1 487 ? -22.066 -12.629 23.763 1.00 88.56 487 ILE A C 1
ATOM 3768 O O . ILE A 1 487 ? -21.141 -13.424 23.934 1.00 88.56 487 ILE A O 1
ATOM 3772 N N . THR A 1 488 ? -22.914 -12.726 22.741 1.00 90.94 488 THR A N 1
ATOM 3773 C CA . THR A 1 488 ? -22.789 -13.775 21.723 1.00 90.94 488 THR A CA 1
ATOM 3774 C C . THR A 1 488 ? -22.111 -13.204 20.484 1.00 90.94 488 THR A C 1
ATOM 3776 O O . THR A 1 488 ? -22.532 -12.171 19.962 1.00 90.94 488 THR A O 1
ATOM 3779 N N . LEU A 1 489 ? -21.061 -13.879 20.017 1.00 91.50 489 LEU A N 1
ATOM 3780 C CA . LEU A 1 489 ? -20.383 -13.576 18.760 1.00 91.50 489 LEU A CA 1
ATOM 3781 C C . LEU A 1 489 ? -20.774 -14.631 17.730 1.00 91.50 489 LEU A C 1
ATOM 3783 O O . LEU A 1 489 ? -20.609 -15.826 17.974 1.00 91.50 489 LEU A O 1
ATOM 3787 N N . GLN A 1 490 ? -21.275 -14.185 16.585 1.00 90.31 490 GLN A N 1
ATOM 3788 C CA . GLN A 1 490 ? -21.569 -15.034 15.440 1.00 90.31 490 GLN A CA 1
ATOM 3789 C C . GLN A 1 490 ? -20.658 -14.609 14.294 1.00 90.31 490 GLN A C 1
ATOM 3791 O O . GLN A 1 490 ? -20.578 -13.427 13.986 1.00 90.31 490 GLN A O 1
ATOM 3796 N N . PHE A 1 491 ? -19.939 -15.553 13.694 1.00 88.69 491 PHE A N 1
ATOM 3797 C CA . PHE A 1 491 ? -19.024 -15.305 12.580 1.00 88.69 491 PHE A CA 1
ATOM 3798 C C . PHE A 1 491 ? -18.792 -16.591 11.791 1.00 88.69 491 PHE A C 1
ATOM 3800 O O . PHE A 1 491 ? -19.025 -17.699 12.287 1.00 88.69 491 PHE A O 1
ATOM 3807 N N . ARG A 1 492 ? -18.273 -16.439 10.573 1.00 84.69 492 ARG A N 1
ATOM 3808 C CA . ARG A 1 492 ? -17.841 -17.550 9.730 1.00 84.69 492 ARG A CA 1
ATOM 3809 C C . ARG A 1 492 ? -16.354 -17.839 9.928 1.00 84.69 492 ARG A C 1
ATOM 3811 O O . ARG A 1 492 ? -15.544 -16.924 10.063 1.00 84.69 492 ARG A O 1
ATOM 3818 N N . LEU A 1 493 ? -15.992 -19.120 9.934 1.00 84.50 493 LEU A N 1
ATOM 3819 C CA . LEU A 1 493 ? -14.589 -19.543 9.941 1.00 84.50 493 LEU A CA 1
ATOM 3820 C C . LEU A 1 493 ? -13.945 -19.252 8.579 1.00 84.50 493 LEU A C 1
ATOM 3822 O O . LEU A 1 493 ? -14.560 -19.525 7.546 1.00 84.50 493 LEU A O 1
ATOM 3826 N N . LEU A 1 494 ? -12.713 -18.733 8.580 1.00 81.94 494 LEU A N 1
ATOM 3827 C CA . LEU A 1 494 ? -11.992 -18.390 7.347 1.00 81.94 494 LEU A CA 1
ATOM 3828 C C . LEU A 1 494 ? -11.580 -19.653 6.568 1.00 81.94 494 LEU A C 1
ATOM 3830 O O . LEU A 1 494 ? -11.798 -19.736 5.363 1.00 81.94 494 LEU A O 1
ATOM 3834 N N . GLU A 1 495 ? -11.042 -20.659 7.264 1.00 80.75 495 GLU A N 1
ATOM 3835 C CA . GLU A 1 495 ? -10.614 -21.945 6.701 1.00 80.75 495 GLU A CA 1
ATOM 3836 C C . GLU A 1 495 ? -11.214 -23.122 7.492 1.00 80.75 495 GLU A C 1
ATOM 3838 O O . GLU A 1 495 ? -10.995 -23.260 8.694 1.00 80.75 495 GLU A O 1
ATOM 3843 N N . THR A 1 496 ? -11.969 -24.006 6.838 1.00 77.25 496 THR A N 1
ATOM 3844 C CA . THR A 1 496 ? -12.609 -25.163 7.502 1.00 77.25 496 THR A CA 1
ATOM 3845 C C . THR A 1 496 ? -11.897 -26.493 7.249 1.00 77.25 496 THR A C 1
ATOM 3847 O O . THR A 1 496 ? -12.265 -27.501 7.849 1.00 77.25 496 THR A O 1
ATOM 3850 N N . GLN A 1 497 ? -10.892 -26.526 6.371 1.00 77.62 497 GLN A N 1
ATOM 3851 C CA . GLN A 1 497 ? -10.161 -27.747 6.021 1.00 77.62 497 GLN A CA 1
ATOM 3852 C C . GLN A 1 497 ? -9.058 -28.036 7.045 1.00 77.62 497 GLN A C 1
ATOM 3854 O O . GLN A 1 497 ? -8.349 -27.131 7.464 1.00 77.62 497 GLN A O 1
ATOM 3859 N N . GLU A 1 498 ? -8.932 -29.297 7.474 1.00 78.12 498 GLU A N 1
ATOM 3860 C CA . GLU A 1 498 ? -7.899 -29.764 8.423 1.00 78.12 498 GLU A CA 1
ATOM 3861 C C . GLU A 1 498 ? -7.865 -29.037 9.787 1.00 78.12 498 GLU A C 1
ATOM 3863 O O . GLU A 1 498 ? -6.903 -29.154 10.551 1.00 78.12 498 GLU A O 1
ATOM 3868 N N . ARG A 1 499 ? -8.933 -28.312 10.146 1.00 76.88 499 ARG A N 1
ATOM 3869 C CA . ARG A 1 499 ? -9.064 -27.617 11.435 1.00 76.88 499 ARG A CA 1
ATOM 3870 C C . ARG A 1 499 ? -10.118 -28.286 12.313 1.00 76.88 499 ARG A C 1
ATOM 3872 O O . ARG A 1 499 ? -11.182 -28.679 11.850 1.00 76.88 499 ARG A O 1
ATOM 3879 N N . SER A 1 500 ? -9.838 -28.398 13.610 1.00 77.00 500 SER A N 1
ATOM 3880 C CA . SER A 1 500 ? -10.787 -28.905 14.610 1.00 77.00 500 SER A CA 1
ATOM 3881 C C . SER A 1 500 ? -10.598 -28.193 15.952 1.00 77.00 500 SER A C 1
ATOM 3883 O O . SER A 1 500 ? -9.553 -27.590 16.186 1.00 77.00 500 SER A O 1
ATOM 3885 N N . LYS A 1 501 ? -11.603 -28.294 16.835 1.00 82.69 501 LYS A N 1
ATOM 3886 C CA . LYS A 1 501 ? -11.590 -27.772 18.218 1.00 82.69 501 LYS A CA 1
ATOM 3887 C C . LYS A 1 501 ? -11.394 -26.243 18.312 1.00 82.69 501 LYS A C 1
ATOM 3889 O O . LYS A 1 501 ? -10.366 -25.799 18.822 1.00 82.69 501 LYS A O 1
ATOM 3894 N N . PRO A 1 502 ? -12.362 -25.431 17.841 1.00 84.75 502 PRO A N 1
ATOM 3895 C CA . PRO A 1 502 ? -12.310 -23.982 18.025 1.00 84.75 502 PRO A CA 1
ATOM 3896 C C . PRO A 1 502 ? -12.367 -23.621 19.517 1.00 84.75 502 PRO A C 1
ATOM 3898 O O . PRO A 1 502 ? -13.105 -24.237 20.285 1.00 84.75 502 PRO A O 1
ATOM 3901 N N . ILE A 1 503 ? -11.587 -22.617 19.918 1.00 85.19 503 ILE A N 1
ATOM 3902 C CA . ILE A 1 503 ? -11.520 -22.112 21.293 1.00 85.19 503 ILE A CA 1
ATOM 3903 C C . ILE A 1 503 ? -11.787 -20.609 21.252 1.00 85.19 503 ILE A C 1
ATOM 3905 O O . ILE A 1 503 ? -11.113 -19.883 20.523 1.00 85.19 503 ILE A O 1
ATOM 3909 N N . CYS A 1 504 ? -12.751 -20.143 22.046 1.00 85.94 504 CYS A N 1
ATOM 3910 C CA . CYS A 1 504 ? -13.002 -18.716 22.213 1.00 85.94 504 CYS A CA 1
ATOM 3911 C C . CYS A 1 504 ? -11.916 -18.105 23.103 1.00 85.94 504 CYS A C 1
ATOM 3913 O O . CYS A 1 504 ? -11.724 -18.531 24.243 1.00 85.94 504 CYS A O 1
ATOM 3915 N N . VAL A 1 505 ? -11.227 -17.095 22.582 1.00 85.94 505 VAL A N 1
ATOM 3916 C CA . VAL A 1 505 ? -10.195 -16.333 23.288 1.00 85.94 505 VAL A CA 1
ATOM 3917 C C . VAL A 1 505 ? -10.506 -14.844 23.184 1.00 85.94 505 VAL A C 1
ATOM 3919 O O . VAL A 1 505 ? -11.239 -14.419 22.293 1.00 85.94 505 VAL A O 1
ATOM 3922 N N . PHE A 1 506 ? -9.949 -14.051 24.091 1.00 87.12 506 PHE A N 1
ATOM 3923 C CA . PHE A 1 506 ? -9.999 -12.595 24.023 1.00 87.12 506 PHE A CA 1
ATOM 3924 C C . PHE A 1 506 ? -8.575 -12.049 24.075 1.00 87.12 506 PHE A C 1
ATOM 3926 O O . PHE A 1 506 ? -7.688 -12.667 24.667 1.00 87.12 506 PHE A O 1
ATOM 3933 N N . TRP A 1 507 ? -8.358 -10.899 23.446 1.00 85.88 507 TRP A N 1
ATOM 3934 C CA . TRP A 1 507 ? -7.061 -10.240 23.466 1.00 85.88 507 TRP A CA 1
ATOM 3935 C C . TRP A 1 507 ? -6.905 -9.426 24.752 1.00 85.88 507 TRP A C 1
ATOM 3937 O O . TRP A 1 507 ? -7.777 -8.626 25.088 1.00 85.88 507 TRP A O 1
ATOM 3947 N N . ASN A 1 508 ? -5.803 -9.627 25.477 1.00 84.94 508 ASN A N 1
ATOM 3948 C CA . ASN A 1 508 ? -5.500 -8.867 26.685 1.00 84.94 508 ASN A CA 1
ATOM 3949 C C . ASN A 1 508 ? -4.323 -7.915 26.441 1.00 84.94 508 ASN A C 1
ATOM 3951 O O . ASN A 1 508 ? -3.173 -8.341 26.376 1.00 84.94 508 ASN A O 1
ATOM 3955 N N . HIS A 1 509 ? -4.613 -6.615 26.379 1.00 79.81 509 HIS A N 1
ATOM 3956 C CA . HIS A 1 509 ? -3.605 -5.569 26.171 1.00 79.81 509 HIS A CA 1
ATOM 3957 C C . HIS A 1 509 ? -2.654 -5.354 27.355 1.00 79.81 509 HIS A C 1
ATOM 3959 O O . HIS A 1 509 ? -1.685 -4.618 27.211 1.00 79.81 509 HIS A O 1
ATOM 3965 N N . SER A 1 510 ? -2.919 -5.941 28.527 1.00 71.50 510 SER A N 1
ATOM 3966 C CA . SER A 1 510 ? -2.033 -5.841 29.700 1.00 71.50 510 SER A CA 1
ATOM 3967 C C . SER A 1 510 ? -0.777 -6.712 29.604 1.00 71.50 510 SER A C 1
ATOM 3969 O O . SER A 1 510 ? 0.095 -6.592 30.456 1.00 71.50 510 SER A O 1
ATOM 3971 N N . LEU A 1 511 ? -0.702 -7.595 28.607 1.00 61.06 511 LEU A N 1
ATOM 3972 C CA . LEU A 1 511 ? 0.431 -8.493 28.366 1.00 61.06 511 LEU A CA 1
ATOM 3973 C C . LEU A 1 511 ? 1.370 -7.982 27.249 1.00 61.06 511 LEU A C 1
ATOM 3975 O O . LEU A 1 511 ? 2.217 -8.745 26.791 1.00 61.06 511 LEU A O 1
ATOM 3979 N N . LEU A 1 512 ? 1.184 -6.733 26.792 1.00 55.81 512 LEU A N 1
ATOM 3980 C CA . LEU A 1 512 ? 1.926 -6.087 25.695 1.00 55.81 512 LEU A CA 1
ATOM 3981 C C . LEU A 1 512 ? 3.138 -5.277 26.152 1.00 55.81 512 LEU A C 1
ATOM 3983 O O . LEU A 1 512 ? 3.031 -4.599 27.201 1.00 55.81 512 LEU A O 1
#

Organism: Bambusicola thoracicus (NCBI:txid9083)

Sequence (512 aa):
VSACALDPCEHRGGCVRRAGAPHGYACECPQGYFGPYCEHRVDQPCPRGWWGHPTCGPCSCDVTKGFDPDCNKTTGECRCKENHYRPAGSDTCLLCDCYPTGSLSRLCDATSGQCPCKPGVIGRHCDRCDNPFAEVTVSGCEVNYDSCPRAIEANIWWPRTRFGLPAAAPCPKGSIGTAVRHCDEHKGWLPPNLFNCTSLAFAALKGFAERLGRNESVLDTAQSQRVALQLHNATRHTAAYFGSDVRLAYRLAARLLQHESAQRGFRLAATQDVHFTENLLRVGSALLDASNKRHWELIQQTEGGTAWLLKHFEDYASALAQNMRQTYLSPFTIVTPNIVVSVVRLDKGSFAGARLPRYEALRGEKPPDLETTVILPESVFRPPEGRRGQQQEMEEEEEEDEEAAGDEEEDEVTLVTRHKRHPEPSEGQAIASVIIYRTLAGLLPEQYDTDKRSLRVPKRPIINTPVVSISVHAAAGRAPRALEKPITLQFRLLETQERSKPICVFWNHSLL

Radius of gyration: 38.46 Å; chains: 1; bounding box: 77×68×142 Å

InterPro domains:
  IPR000742 EGF-like domain [PF00008] (4-37)
  IPR000742 EGF-like domain [PS00022] (27-38)
  IPR000742 EGF-like domain [PS01186] (27-38)
  IPR000742 EGF-like domain [PS50026] (1-39)
  IPR000742 EGF-like domain [SM00181] (3-39)
  IPR000742 EGF-like domain [SM00181] (77-127)
  IPR001879 GPCR, family 2, extracellular hormone receptor domain [PF02793] (146-199)
  IPR001879 GPCR, family 2, extracellular hormone receptor domain [PS50227] (128-201)
  IPR001879 GPCR, family 2, extracellular hormone receptor domain [SM00008] (144-206)
  IPR002049 Laminin-type EGF domain [PF00053] (59-83)
  IPR002049 Laminin-type EGF domain [PF00053] (96-136)
  IPR002049 Laminin-type EGF domain [PS01248] (115-148)
  IPR002049 Laminin-type EGF domain [PS50027] (96-143)
  IPR002049 Laminin-type EGF domain [SM00180] (96-141)
  IPR002049 Laminin-type EGF domain [cd00055] (96-133)
  IPR032471 AGRL2-4 , GAIN subdomain A [PF16489] (211-321)
  IPR036445 GPCR family 2, extracellular hormone receptor domain superfamily [G3DSA:4.10.1240.10] (144-197)
  IPR046338 GAIN domain superfamily [G3DSA:2.60.220.50] (329-512)
  IPR057244 GAIN, subdomain B [PS50221] (377-512)

Secondary structure (DSSP, 8-state):
--GGGG---STTPEEEE-TTSTTSEEEEPPTTEESTTS-EETT----TTEE-SSS-EE----GGGTB-S---TTT-PPPBPTTEE--TT-SSPEE----TTTBS-S---TTT----BPTTEESTTS-EESSTTEEEETTEEEE-SSEEPPEEETTEEEPPEETTPEEEEEPPTTEESEEEEEEETTTEEPPPB-TT-EEHHHHHHHHHHHHHHTT-S---HHHHHHHHHHHHHHHHH-SS--HHHHHHHHHHHHHHHHHHHH--GGGSHHHH-TTHHHHHHHHHHHHT-GGGHHHHHHHHHHS-HHHHHHHHHHHHHHHHHHHHTTS-PPPEEEE-SSEEEEEEEEESTT---EEES-GGG--SS--S----EEEE-GGGGSPPTTSHHHHHHHHHHHHHHHTTS----------------PPPTTTTEEEEEEEEESSGGGTS--------TT----SS----S-EEEEEEE-SSSPPPSS-SSPPEEE---S--TT----------GGG-

pLDDT: mean 81.49, std 16.06, range [27.41, 96.38]

Foldseek 3Di:
DDPCVVVQAPPPWDWAQDCPDPVRIATHEDPQFDDRRSPDGQPDQDDAQWADPPDIDGQPDDVVLQWDSGADRHPSHIAGDFQWAAEVPDPGTHGLQADVQFAPDSGADRHPSAGHGDPQQDDSRSFDGPDQQWGRGNNGTDGDQFWGPFHDDPQWTWHTGGAQDKTWTADHPQWGFIKIWHAHNPPGTDDIQQQGIFGPLCVVCVVVLVCVVVVVDDDALVNLQVSLQSLLVSLVVDPDGHLVNLVSLLSSLLVSLVVQLPDAACRRNCQVDVCSVVSSVSSVQSSLDPNCQVSQVVCVVPDVGPLSSVVSVVSSLVSVQVRVLRGPDDWDWHDDQFKIKTKDKDFLVPQQKDKPDPQVPDDDDRHPFPFWIKIGHNQQQPADPPCPVPVVVVVVVVVVVVVPPDDDDDDDDDDDDDPPPDDDPSQRMKMKMKMWGARVQSRDDPDDDCPPPPDDDDPDDGRFWIDMDMDMGGPPDDRHPDTPDDIDTTTDGNDDPPDDDDDDDDDDPVVD